Protein AF-A0A1V6GJF0-F1 (afdb_monomer_lite)

Sequence (564 aa):
MAACISNGIYVTTDLYVSRSVPWRSVGIARDGKIAMNAYKVLVPVHEGAFQNLTRFSRQLLAHVNPHTGRRYADEPALAWLALINEGNFGNYLGEMREIPEWQQAWAAWLAGRQAREPAAFKDLPATLPESIYAGNRHTAAFVLFLKETEDRLVTRLKAFLRDELGCRALVTDRSAWTNFAPDQVPRSELFDFVDDHFYVDHPHFIEQPWRLPSRCENANPLKNDALGAQRVVFTRLLDKPFTITEYNYSGPGRFRGVGGIVTGTMGALQDWGGIWRFAFGHNREALTRPEGSAMGYFDMVGDPLSLAAERASICLFLRGDLAPLARTYAMVLPKDEVLRMRDRIPQNYTAWPWLGWYARLGTLVAERAPDGATWSGRYPEVYDTGSAAIRALLAPEAGAPLPTAGDGAVAIDRATGQFVLKTPRTCGGFAERGIIDAGDLIADVGETAATVWVSALEGESVRASRRLLLTHLTDVQNSGIRYAQQSRKTLLAWGGLPHLARNGKAEIRLAVKPAEAFKVYALSTGGRRVAEVPARVVKGRLAFSAAVDARPESATLLYEIVRD

Foldseek 3Di:
DLVCVVVVAADEEELADFDWAACVQLVHPDGDTQGRLLLLVCCLQRVSSVVSSLVSSCVQQQDQRPNPRHGNLPDVSNAEYEHYALSQNLVVLVSLVVPVSSLVLQLVVLVVCCVVPVVLSPPADSGQDPHCPDLFLNNLSVVLSSLVSVLVSLVVVVCSSCVVVVGDHWYDYNAEDFAFLLNVVCCVVRGQAFHYEAEAFQWDADPDPPDPFIFGPLDLQLLDLDHDDLFCLLRDAPPHAYEYQEYAHWPPRFCRLQRQQVVLLLCQQQVHPYYHYQDCDDDPCCVVCVVFDDGHTGHCSVPLSNLLSNVNSCVCHVVPLAHYALAAEEEEEANVQLSRRDRGTDGSGAQCSVCSQHHNYYYHHDPDDDPSHLYYDYPPVVRVDHPVNVQCSQPVDVPDDGQDGSNVQWDGDNVQRWIWGEGQFKTWTWGCAAWHCRPQKIKGFHNFTWTWMKGAPDPGGQAEGQKIKIFIAGRKAAPPWDAPDPSRRTTRDRHGDDIDGDKTKIKMWGNYPQQVQKWKFFADSVGHGDGTFDWDADPRTIIGMDTLVPDVPGGTGMMMIGRD

pLDDT: mean 95.14, std 4.18, range [66.62, 98.88]

Radius of gyration: 25.48 Å; chains: 1; bounding box: 62×66×72 Å

Secondary structure (DSSP, 8-state):
-HHHHHTT--EEEEEESS--EEGGGGT---SSEE-HHHHHHHTTT-HHHHHHHHHHHHHHHTPBPTTTS-BGGG-TTEEEEEEETT--GGGGHHHHHT-HHHHHHHHHHHHHHHHHSTTTTTT--SSPPS-TT--SHHHHHHHHHHHHHHHHHHHHHHHIIIIIT---SEEE---SS--BGGGHHHHHHT-SSEEEEEEES--EESSSTT-SSEE-----GGGSSSSSTTTGGGT-BTTS-EEEEEEEE-TT-TTTTHHHHHHHHHHHHHT-SEEEES-S-SSHHHHH-GGG----SS-STT-HHHHHHHHHHIIIIIS-SSPPPS-EEEEE--HHHHTS--S-PPBS--S-GGGGGTSEEEEE-SSSPPTT-SEEEETTHHHH--HHHHHHHH--STTPPPPPGGGGTEEEETTTTEEEE--SSEEEEEESSSEEE-SSEEEE-TTS-EEEEEEESSSS-TTT-SEEEEEEE--EEEET-EESSTT--EEEE--EEEEEEPP-EEEEEE--SSGGGEEEEEE-TTS-EEEEE-EEEETTEEEEEEETTSBTTB---EEEEEE-

Structure (mmCIF, N/CA/C/O backbone):
data_AF-A0A1V6GJF0-F1
#
_entry.id   AF-A0A1V6GJF0-F1
#
loop_
_atom_site.group_PDB
_atom_site.id
_atom_site.type_symbol
_atom_site.label_atom_id
_atom_site.label_alt_id
_atom_site.label_comp_id
_atom_site.label_asym_id
_atom_site.label_entity_id
_atom_site.label_seq_id
_atom_site.pdbx_PDB_ins_code
_atom_site.Cartn_x
_atom_site.Cartn_y
_atom_site.Cartn_z
_atom_site.occupancy
_atom_site.B_iso_or_equiv
_atom_site.auth_seq_id
_atom_site.auth_comp_id
_atom_site.auth_asym_id
_atom_site.auth_atom_id
_atom_site.pdbx_PDB_model_num
ATOM 1 N N . MET A 1 1 ? -1.827 -23.548 -2.351 1.00 88.06 1 MET A N 1
ATOM 2 C CA . MET A 1 1 ? -2.864 -23.328 -3.379 1.00 88.06 1 MET A CA 1
ATOM 3 C C . MET A 1 1 ? -4.086 -24.218 -3.159 1.00 88.06 1 MET A C 1
ATOM 5 O O . MET A 1 1 ? -5.110 -23.659 -2.810 1.00 88.06 1 MET A O 1
ATOM 9 N N . ALA A 1 2 ? -3.993 -25.556 -3.238 1.00 92.62 2 ALA A N 1
ATOM 10 C CA . ALA A 1 2 ? -5.142 -26.465 -3.041 1.00 92.62 2 ALA A CA 1
ATOM 11 C C . ALA A 1 2 ? -6.016 -26.144 -1.806 1.00 92.62 2 ALA A C 1
ATOM 13 O O . ALA A 1 2 ? -7.225 -25.980 -1.936 1.00 92.62 2 ALA A O 1
ATOM 14 N N . ALA A 1 3 ? -5.393 -25.962 -0.633 1.00 93.94 3 ALA A N 1
ATOM 15 C CA . ALA A 1 3 ? -6.098 -25.595 0.598 1.00 93.94 3 ALA A CA 1
ATOM 16 C C . ALA A 1 3 ? -6.842 -24.249 0.489 1.00 93.94 3 ALA A C 1
ATOM 18 O O . ALA A 1 3 ? -8.004 -24.166 0.877 1.00 93.94 3 ALA A O 1
ATOM 19 N N . CYS A 1 4 ? -6.215 -23.216 -0.085 1.00 94.56 4 CYS A N 1
ATOM 20 C CA . CYS A 1 4 ? -6.856 -21.917 -0.320 1.00 94.56 4 CYS A CA 1
ATOM 21 C C . CYS A 1 4 ? -8.094 -22.076 -1.210 1.00 94.56 4 CYS A C 1
ATOM 23 O O . CYS A 1 4 ? -9.180 -21.644 -0.838 1.00 94.56 4 CYS A O 1
ATOM 25 N N . ILE A 1 5 ? -7.947 -22.791 -2.328 1.00 93.56 5 ILE A N 1
ATOM 26 C CA . ILE A 1 5 ? -9.018 -23.000 -3.308 1.00 93.56 5 ILE A CA 1
ATOM 27 C C . ILE A 1 5 ? -10.194 -23.761 -2.686 1.00 93.56 5 ILE A C 1
ATOM 29 O O . ILE A 1 5 ? -11.336 -23.342 -2.843 1.00 93.56 5 ILE A O 1
ATOM 33 N N . SER A 1 6 ? -9.928 -24.813 -1.905 1.00 94.75 6 SER A N 1
ATOM 34 C CA . SER A 1 6 ? -10.982 -25.562 -1.198 1.00 94.75 6 SER A CA 1
ATOM 35 C C . SER A 1 6 ? -11.749 -24.737 -0.156 1.00 94.75 6 SER A C 1
ATOM 37 O O . SER A 1 6 ? -12.855 -25.106 0.221 1.00 94.75 6 SER A O 1
ATOM 39 N N . ASN A 1 7 ? -11.177 -23.614 0.291 1.00 95.75 7 ASN A N 1
ATOM 40 C CA . ASN A 1 7 ? -11.800 -22.672 1.222 1.00 95.75 7 ASN A CA 1
ATOM 41 C C . ASN A 1 7 ? -12.353 -21.421 0.511 1.00 95.75 7 ASN A C 1
ATOM 43 O O . ASN A 1 7 ? -12.672 -20.436 1.171 1.00 95.75 7 ASN A O 1
ATOM 47 N N . GLY A 1 8 ? -12.446 -21.422 -0.826 1.00 94.38 8 GLY A N 1
ATOM 48 C CA . GLY A 1 8 ? -12.955 -20.282 -1.598 1.00 94.38 8 GLY A CA 1
ATOM 49 C C . GLY A 1 8 ? -12.031 -19.058 -1.609 1.00 94.38 8 GLY A C 1
ATOM 50 O O . GLY A 1 8 ? -12.491 -17.948 -1.867 1.00 94.38 8 GLY A O 1
ATOM 51 N N . ILE A 1 9 ? -10.738 -19.238 -1.321 1.00 94.25 9 ILE A N 1
ATOM 52 C CA . ILE A 1 9 ? -9.743 -18.161 -1.284 1.00 94.25 9 ILE A CA 1
ATOM 53 C C . ILE A 1 9 ? -9.011 -18.096 -2.628 1.00 94.25 9 ILE A C 1
ATOM 55 O O . ILE A 1 9 ? -8.326 -19.047 -3.020 1.00 94.25 9 ILE A O 1
ATOM 59 N N . TYR A 1 10 ? -9.121 -16.947 -3.296 1.00 94.81 10 TYR A N 1
ATOM 60 C CA . TYR A 1 10 ? -8.318 -16.607 -4.470 1.00 94.81 10 TYR A CA 1
ATOM 61 C C . TYR A 1 10 ? -6.855 -16.373 -4.076 1.00 94.81 10 TYR A C 1
ATOM 63 O O . TYR A 1 10 ? -6.551 -15.890 -2.985 1.00 94.81 10 TYR A O 1
ATOM 71 N N . VAL A 1 11 ? -5.940 -16.728 -4.970 1.00 94.38 11 VAL A N 1
ATOM 72 C CA . VAL A 1 11 ? -4.495 -16.709 -4.756 1.00 94.38 11 VAL A CA 1
ATOM 73 C C . VAL A 1 11 ? -3.841 -15.819 -5.807 1.00 94.38 11 VAL A C 1
ATOM 75 O O . VAL A 1 11 ? -4.228 -15.828 -6.974 1.00 94.38 11 VAL A O 1
ATOM 78 N N . THR A 1 12 ? -2.821 -15.087 -5.371 1.00 93.50 12 THR A N 1
ATOM 79 C CA . THR A 1 12 ? -1.841 -14.415 -6.226 1.00 93.50 12 THR A CA 1
ATOM 80 C C . THR A 1 12 ? -0.448 -14.966 -5.929 1.00 93.50 12 THR A C 1
ATOM 82 O O . THR A 1 12 ? -0.206 -15.503 -4.842 1.00 93.50 12 THR A O 1
ATOM 85 N N . THR A 1 13 ? 0.457 -14.892 -6.899 1.00 93.12 13 THR A N 1
ATOM 86 C CA . THR A 1 13 ? 1.878 -15.205 -6.716 1.00 93.12 13 THR A CA 1
ATOM 87 C C . THR A 1 13 ? 2.712 -14.533 -7.798 1.00 93.12 13 THR A C 1
ATOM 89 O O . THR A 1 13 ? 2.175 -14.118 -8.827 1.00 93.12 13 THR A O 1
ATOM 92 N N . ASP A 1 14 ? 4.026 -14.508 -7.600 1.00 96.00 14 ASP A N 1
ATOM 93 C CA . ASP A 1 14 ? 4.951 -13.927 -8.560 1.00 96.00 14 ASP A CA 1
ATOM 94 C C . ASP A 1 14 ? 5.742 -15.038 -9.239 1.00 96.00 14 ASP A C 1
ATOM 96 O O . ASP A 1 14 ? 6.136 -16.023 -8.601 1.00 96.00 14 ASP A O 1
ATOM 100 N N . LEU A 1 15 ? 6.045 -14.883 -10.529 1.00 97.12 15 LEU A N 1
ATOM 101 C CA . LEU A 1 15 ? 6.864 -15.880 -11.228 1.00 97.12 15 LEU A CA 1
ATOM 102 C C . LEU A 1 15 ? 8.315 -15.889 -10.720 1.00 97.12 15 LEU A C 1
ATOM 104 O O . LEU A 1 15 ? 9.011 -16.906 -10.828 1.00 97.12 15 LEU A O 1
ATOM 108 N N . TYR A 1 16 ? 8.770 -14.785 -10.122 1.00 97.50 16 TYR A N 1
ATOM 109 C CA . TYR A 1 16 ? 10.021 -14.728 -9.378 1.00 97.50 16 TYR A CA 1
ATOM 110 C C . TYR A 1 16 ? 9.947 -13.792 -8.166 1.00 97.50 16 TYR A C 1
ATOM 112 O O . TYR A 1 16 ? 9.671 -12.607 -8.313 1.00 97.50 16 TYR A O 1
ATOM 120 N N . VAL A 1 17 ? 10.314 -14.319 -6.992 1.00 94.00 17 VAL A N 1
ATOM 121 C CA . VAL A 1 17 ? 10.486 -13.550 -5.745 1.00 94.00 17 VAL A CA 1
ATOM 122 C C . VAL A 1 17 ? 11.942 -13.626 -5.276 1.00 94.00 17 VAL A C 1
ATOM 124 O O . VAL A 1 17 ? 12.709 -12.678 -5.423 1.00 94.00 17 VAL A O 1
ATOM 127 N N . SER A 1 18 ? 12.334 -14.783 -4.731 1.00 92.50 18 SER A N 1
ATOM 128 C CA . SER A 1 18 ? 13.615 -14.979 -4.034 1.00 92.50 18 SER A CA 1
ATOM 129 C C . SER A 1 18 ? 14.197 -16.389 -4.19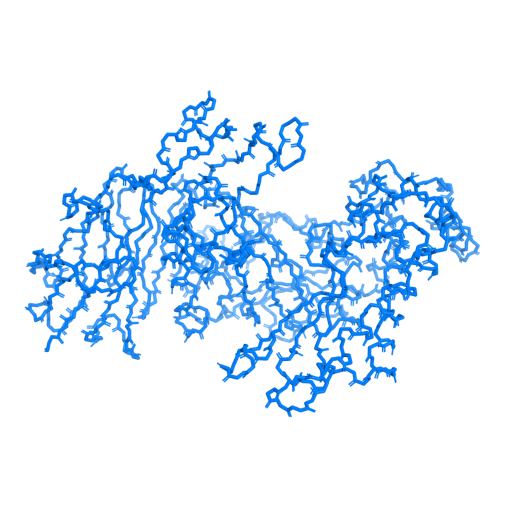8 1.00 92.50 18 SER A C 1
ATOM 131 O O . SER A 1 18 ? 15.091 -16.796 -3.449 1.00 92.50 18 SER A O 1
ATOM 133 N N . ARG A 1 19 ? 13.705 -17.170 -5.176 1.00 94.12 19 ARG A N 1
ATOM 134 C CA . ARG A 1 19 ? 14.205 -18.535 -5.407 1.00 94.12 19 ARG A CA 1
ATOM 135 C C . ARG A 1 19 ? 15.702 -18.510 -5.714 1.00 94.12 19 ARG A C 1
ATOM 137 O O . ARG A 1 19 ? 16.193 -17.663 -6.452 1.00 94.12 19 ARG A O 1
ATOM 144 N N . SER A 1 20 ? 16.432 -19.482 -5.179 1.00 94.75 20 SER A N 1
ATOM 145 C CA . SER A 1 20 ? 17.873 -19.578 -5.398 1.00 94.75 20 SER A CA 1
ATOM 146 C C . SER A 1 20 ? 18.185 -20.078 -6.812 1.00 94.75 20 SER A C 1
ATOM 148 O O . SER A 1 20 ? 17.717 -21.149 -7.198 1.00 94.75 20 SER A O 1
ATOM 150 N N . VAL A 1 21 ? 18.998 -19.333 -7.569 1.00 97.94 21 VAL A N 1
ATOM 151 C CA . VAL A 1 21 ? 19.356 -19.674 -8.957 1.00 97.94 21 VAL A CA 1
ATOM 152 C C . VAL A 1 21 ? 20.871 -19.845 -9.102 1.00 97.94 21 VAL A C 1
ATOM 154 O O . VAL A 1 21 ? 21.607 -18.884 -8.889 1.00 97.94 21 VAL A O 1
ATOM 157 N N . PRO A 1 22 ? 21.381 -21.038 -9.457 1.00 97.94 22 PRO A N 1
ATOM 158 C CA . PRO A 1 22 ? 22.800 -21.224 -9.768 1.00 97.94 22 PRO A CA 1
ATOM 159 C C . PRO A 1 22 ? 23.211 -20.523 -11.070 1.00 97.94 22 PRO A C 1
ATOM 161 O O . PRO A 1 22 ? 22.487 -20.618 -12.062 1.00 97.94 22 PRO A O 1
ATOM 164 N N . TRP A 1 23 ? 24.405 -19.927 -11.118 1.00 98.12 23 TRP A N 1
ATOM 165 C CA . TRP A 1 23 ? 24.946 -19.292 -12.336 1.00 98.12 23 TRP A CA 1
ATOM 166 C C . TRP A 1 23 ? 24.993 -20.252 -13.535 1.00 98.12 23 TRP A C 1
ATOM 168 O O . TRP A 1 23 ? 24.529 -19.932 -14.628 1.00 98.12 23 TRP A O 1
ATOM 178 N N . ARG A 1 24 ? 25.446 -21.490 -13.314 1.00 98.00 24 ARG A N 1
ATOM 179 C CA . ARG A 1 24 ? 25.509 -22.513 -14.373 1.00 98.00 24 ARG A CA 1
ATOM 180 C C . ARG A 1 24 ? 24.134 -22.872 -14.946 1.00 98.00 24 ARG A C 1
ATOM 182 O O . ARG A 1 24 ? 24.041 -23.249 -16.107 1.00 98.00 24 ARG A O 1
ATOM 189 N N . SER A 1 25 ? 23.059 -22.713 -14.167 1.00 97.75 25 SER A N 1
ATOM 190 C CA . SER A 1 25 ? 21.689 -23.016 -14.616 1.00 97.75 25 SER A CA 1
ATOM 191 C C . SER A 1 25 ? 21.112 -21.987 -15.591 1.00 97.75 25 SER A C 1
ATOM 193 O O . SER A 1 25 ? 20.065 -22.242 -16.187 1.00 97.75 25 SER A O 1
ATOM 195 N N . VAL A 1 26 ? 21.782 -20.841 -15.745 1.00 98.12 26 VAL A N 1
ATOM 196 C CA . VAL A 1 26 ? 21.465 -19.824 -16.753 1.00 98.12 26 VAL A CA 1
ATOM 197 C C . VAL A 1 26 ? 22.505 -19.790 -17.875 1.00 98.12 26 VAL A C 1
ATOM 199 O O . VAL A 1 26 ? 22.470 -18.881 -18.687 1.00 98.12 26 VAL A O 1
ATOM 202 N N . GLY A 1 27 ? 23.434 -20.752 -17.934 1.00 97.44 27 GLY A N 1
ATOM 203 C CA . GLY A 1 27 ? 24.468 -20.813 -18.974 1.00 97.44 27 GLY A CA 1
ATOM 204 C C . GLY A 1 27 ? 25.729 -19.987 -18.695 1.00 97.44 27 GLY A C 1
ATOM 205 O O . GLY A 1 27 ? 26.600 -19.922 -19.554 1.00 97.44 27 GLY A O 1
ATOM 206 N N . ILE A 1 28 ? 25.874 -19.402 -17.501 1.00 96.94 28 ILE A N 1
ATOM 207 C CA . ILE A 1 28 ? 27.079 -18.654 -17.112 1.00 96.94 28 ILE A CA 1
ATOM 208 C C . ILE A 1 28 ? 28.025 -19.597 -16.361 1.00 96.94 28 ILE A C 1
ATOM 210 O O . ILE A 1 28 ? 27.676 -20.139 -15.309 1.00 96.94 28 ILE A O 1
ATOM 214 N N . ALA A 1 29 ? 29.234 -19.802 -16.892 1.00 96.75 29 ALA A N 1
ATOM 215 C CA . ALA A 1 29 ? 30.251 -20.701 -16.338 1.00 96.75 29 ALA A CA 1
ATOM 216 C C . ALA A 1 29 ? 30.929 -20.122 -15.078 1.00 96.75 29 ALA A C 1
ATOM 218 O O . ALA A 1 29 ? 32.125 -19.846 -15.056 1.00 96.75 29 ALA A O 1
ATOM 219 N N . ARG A 1 30 ? 30.145 -19.945 -14.014 1.00 95.44 30 ARG A N 1
ATOM 220 C CA . ARG A 1 30 ? 30.553 -19.416 -12.708 1.00 95.44 30 ARG A CA 1
ATOM 221 C C . ARG A 1 30 ? 29.987 -20.304 -11.604 1.00 95.44 30 ARG A C 1
ATOM 223 O O . ARG A 1 30 ? 28.877 -20.814 -11.727 1.00 95.44 30 ARG A O 1
ATOM 230 N N . ASP A 1 31 ? 30.735 -20.493 -10.524 1.00 96.75 31 ASP A N 1
ATOM 231 C CA . ASP A 1 31 ? 30.246 -21.247 -9.368 1.00 96.75 31 ASP A CA 1
ATOM 232 C C . ASP A 1 31 ? 29.363 -20.396 -8.448 1.00 96.75 31 ASP A C 1
ATOM 234 O O . ASP A 1 31 ? 29.407 -19.164 -8.443 1.00 96.75 31 ASP A O 1
ATOM 238 N N . GLY A 1 32 ? 28.534 -21.069 -7.652 1.00 97.12 32 GLY A N 1
ATOM 239 C CA . GLY A 1 32 ? 27.640 -20.426 -6.693 1.00 97.12 32 GLY A CA 1
ATOM 240 C C . GLY A 1 32 ? 26.298 -19.980 -7.279 1.00 97.12 32 GLY A C 1
ATOM 241 O O . GLY A 1 32 ? 25.811 -20.500 -8.287 1.00 97.12 32 GLY A O 1
ATOM 242 N N . LYS A 1 33 ? 25.663 -19.036 -6.582 1.00 97.50 33 LYS A N 1
ATOM 243 C CA . LYS A 1 33 ? 24.277 -18.604 -6.800 1.00 97.50 33 LYS A CA 1
ATOM 244 C C . LYS A 1 33 ? 24.225 -17.132 -7.200 1.00 97.50 33 LYS A C 1
ATOM 246 O O . LYS A 1 33 ? 25.041 -16.334 -6.741 1.00 97.50 33 LYS A O 1
ATOM 251 N N . ILE A 1 34 ? 23.252 -16.788 -8.031 1.00 97.62 34 ILE A N 1
ATOM 252 C CA . ILE A 1 34 ? 22.920 -15.413 -8.397 1.00 97.62 34 ILE A CA 1
ATOM 253 C C . ILE A 1 34 ? 22.169 -14.790 -7.214 1.00 97.62 34 ILE A C 1
ATOM 255 O O . ILE A 1 34 ? 21.268 -15.415 -6.650 1.00 97.62 34 ILE A O 1
ATOM 259 N N . ALA A 1 35 ? 22.561 -13.580 -6.814 1.00 95.62 35 ALA A N 1
ATOM 260 C CA . ALA A 1 35 ? 21.857 -12.831 -5.776 1.00 95.62 35 ALA A CA 1
ATOM 261 C C . ALA A 1 35 ? 20.437 -12.456 -6.237 1.00 95.62 35 ALA A C 1
ATOM 263 O O . ALA A 1 35 ? 20.200 -12.277 -7.431 1.00 95.62 35 ALA A O 1
ATOM 264 N N . MET A 1 36 ? 19.504 -12.308 -5.290 1.00 95.12 36 MET A N 1
ATOM 265 C CA . MET A 1 36 ? 18.078 -12.115 -5.585 1.00 95.12 36 MET A CA 1
ATOM 266 C C . MET A 1 36 ? 17.822 -10.970 -6.574 1.00 95.12 36 MET A C 1
ATOM 268 O O . MET A 1 36 ? 17.221 -11.213 -7.619 1.00 95.12 36 MET A O 1
ATOM 272 N N . ASN A 1 37 ? 18.311 -9.764 -6.264 1.00 94.81 37 ASN A N 1
ATOM 273 C CA . ASN A 1 37 ? 18.139 -8.570 -7.099 1.00 94.81 37 ASN A CA 1
ATOM 274 C C . ASN A 1 37 ? 18.876 -8.692 -8.434 1.00 94.81 37 ASN A C 1
ATOM 276 O O . ASN A 1 37 ? 18.313 -8.370 -9.475 1.00 94.81 37 ASN A O 1
ATOM 280 N N . ALA A 1 38 ? 20.100 -9.231 -8.419 1.00 96.38 38 ALA A N 1
ATOM 281 C CA . ALA A 1 38 ? 20.882 -9.440 -9.634 1.00 96.38 38 ALA A CA 1
ATOM 282 C C . ALA A 1 38 ? 20.149 -10.354 -10.626 1.00 96.38 38 ALA A C 1
ATOM 284 O O . ALA A 1 38 ? 20.163 -10.090 -11.821 1.00 96.38 38 ALA A O 1
ATOM 285 N N . TYR A 1 39 ? 19.452 -11.393 -10.150 1.00 97.81 39 TYR A N 1
ATOM 286 C CA . TYR A 1 39 ? 18.649 -12.237 -11.035 1.00 97.81 39 TYR A CA 1
ATOM 287 C C . TYR A 1 39 ? 17.455 -11.481 -11.634 1.00 97.81 39 TYR A C 1
ATOM 289 O O . TYR A 1 39 ? 17.217 -11.631 -12.831 1.00 97.81 39 TYR A O 1
ATOM 297 N N . LYS A 1 40 ? 16.750 -10.641 -10.849 1.00 96.75 40 LYS A N 1
ATOM 298 C CA . LYS A 1 40 ? 15.619 -9.829 -11.350 1.00 96.75 40 LYS A CA 1
ATOM 299 C C . LYS A 1 40 ? 16.023 -9.031 -12.592 1.00 96.75 40 LYS A C 1
ATOM 301 O O . LYS A 1 40 ? 15.327 -9.084 -13.601 1.00 96.75 40 LYS A O 1
ATOM 306 N N . VAL A 1 41 ? 17.180 -8.364 -12.541 1.00 96.94 41 VAL A N 1
ATOM 307 C CA . VAL A 1 41 ? 17.684 -7.548 -13.658 1.00 96.94 41 VAL A CA 1
ATOM 308 C C . VAL A 1 41 ? 18.540 -8.304 -14.670 1.00 96.94 41 VAL A C 1
ATOM 310 O O . VAL A 1 41 ? 18.825 -7.763 -15.730 1.00 96.94 41 VAL A O 1
ATOM 313 N N . LEU A 1 42 ? 18.916 -9.559 -14.421 1.00 98.12 42 LEU A N 1
ATOM 314 C CA . LEU A 1 42 ? 19.582 -10.393 -15.426 1.00 98.12 42 LEU A CA 1
ATOM 315 C C . LEU A 1 42 ? 18.584 -10.948 -16.457 1.00 98.12 42 LEU A C 1
ATOM 317 O O . LEU A 1 42 ? 18.891 -11.017 -17.646 1.00 98.12 42 LEU A O 1
ATOM 321 N N . VAL A 1 43 ? 17.379 -11.320 -16.011 1.00 98.25 43 VAL A N 1
ATOM 322 C CA . VAL A 1 43 ? 16.294 -11.865 -16.849 1.00 98.25 43 VAL A CA 1
ATOM 323 C C . VAL A 1 43 ? 16.012 -11.058 -18.133 1.00 98.25 43 VAL A C 1
ATOM 325 O O . VAL A 1 43 ? 15.929 -11.686 -19.189 1.00 98.25 43 VAL A O 1
ATOM 328 N N . PRO A 1 44 ? 15.869 -9.716 -18.114 1.00 97.56 44 PRO A N 1
ATOM 329 C CA . PRO A 1 44 ? 15.569 -8.946 -19.327 1.00 97.56 44 PRO A CA 1
ATOM 330 C C . PRO A 1 44 ? 16.696 -8.903 -20.371 1.00 97.56 44 PRO A C 1
ATOM 332 O O . PRO A 1 44 ? 16.411 -8.621 -21.536 1.00 97.56 44 PRO A O 1
ATOM 335 N N . VAL A 1 45 ? 17.953 -9.146 -19.982 1.00 98.00 45 VAL A N 1
ATOM 336 C CA . VAL A 1 45 ? 19.132 -8.925 -20.847 1.00 98.00 45 VAL A CA 1
ATOM 337 C C . VAL A 1 45 ? 19.934 -10.190 -21.155 1.00 98.00 45 VAL A C 1
ATOM 339 O O . VAL A 1 45 ? 20.795 -10.158 -22.028 1.00 98.00 45 VAL A O 1
ATOM 342 N N . HIS A 1 46 ? 19.644 -11.315 -20.494 1.00 98.31 46 HIS A N 1
ATOM 343 C CA . HIS A 1 46 ? 20.368 -12.572 -20.686 1.00 98.31 46 HIS A CA 1
ATOM 344 C C . HIS A 1 46 ? 19.420 -13.737 -21.001 1.00 98.31 46 HIS A C 1
ATOM 346 O O . HIS A 1 46 ? 18.636 -14.179 -20.156 1.00 98.31 46 HIS A O 1
ATOM 352 N N . GLU A 1 47 ? 19.542 -14.314 -22.200 1.00 98.25 47 GLU A N 1
ATOM 353 C CA . GLU A 1 47 ? 18.606 -15.333 -22.697 1.00 98.25 47 GLU A CA 1
ATOM 354 C C . GLU A 1 47 ? 18.545 -16.577 -21.803 1.00 98.25 47 GLU A C 1
ATOM 356 O O . GLU A 1 47 ? 17.466 -17.074 -21.488 1.00 98.25 47 GLU A O 1
ATOM 361 N N . GLY A 1 48 ? 19.685 -17.049 -21.295 1.00 98.50 48 GLY A N 1
ATOM 362 C CA . GLY A 1 48 ? 19.693 -18.188 -20.377 1.00 98.50 48 GLY A CA 1
ATOM 363 C C . GLY A 1 48 ? 18.987 -17.911 -19.041 1.00 98.50 48 GLY A C 1
ATOM 364 O O . GLY A 1 48 ? 18.462 -18.838 -18.425 1.00 98.50 48 GLY A O 1
ATOM 365 N N . ALA A 1 49 ? 18.904 -16.648 -18.602 1.00 98.50 49 ALA A N 1
ATOM 366 C CA . ALA A 1 49 ? 18.174 -16.277 -17.391 1.00 98.50 49 ALA A CA 1
ATOM 367 C C . ALA A 1 49 ? 16.667 -16.203 -17.662 1.00 98.50 49 ALA A C 1
ATOM 369 O O . ALA A 1 49 ? 15.890 -16.717 -16.853 1.00 98.50 49 ALA A O 1
ATOM 370 N N . PHE A 1 50 ? 16.271 -15.666 -18.823 1.00 98.75 50 PHE A N 1
ATOM 371 C CA . PHE A 1 50 ? 14.895 -15.715 -19.320 1.00 98.75 50 PHE A CA 1
ATOM 372 C C . PHE A 1 50 ? 14.387 -17.160 -19.437 1.00 98.75 50 PHE A C 1
ATOM 374 O O . PHE A 1 50 ? 13.361 -17.500 -18.848 1.00 98.75 50 PHE A O 1
ATOM 381 N N . GLN A 1 51 ? 15.141 -18.046 -20.098 1.00 98.62 51 GLN A N 1
ATOM 382 C CA . GLN A 1 51 ? 14.777 -19.462 -20.245 1.00 98.62 51 GLN A CA 1
ATOM 383 C C . GLN A 1 51 ? 14.717 -20.202 -18.903 1.00 98.62 51 GLN A C 1
ATOM 385 O O . GLN A 1 51 ? 13.888 -21.090 -18.695 1.00 98.62 51 GLN A O 1
ATOM 390 N N . ASN A 1 52 ? 15.580 -19.832 -17.954 1.00 98.62 52 ASN A N 1
ATOM 391 C CA . ASN A 1 52 ? 15.521 -20.372 -16.600 1.00 98.62 52 ASN A CA 1
ATOM 392 C C . ASN A 1 52 ? 14.219 -19.980 -15.884 1.00 98.62 52 ASN A C 1
ATOM 394 O O . ASN A 1 52 ? 13.609 -20.830 -15.231 1.00 98.62 52 ASN A O 1
ATOM 398 N N . LEU A 1 53 ? 13.780 -18.724 -16.027 1.00 98.56 53 LEU A N 1
ATOM 399 C CA . LEU A 1 53 ? 12.519 -18.249 -15.463 1.00 98.56 53 LEU A CA 1
ATOM 400 C C . LEU A 1 53 ? 11.328 -18.968 -16.097 1.00 98.56 53 LEU A C 1
ATOM 402 O O . LEU A 1 53 ? 10.536 -19.562 -15.372 1.00 98.56 53 LEU A O 1
ATOM 406 N N . THR A 1 54 ? 11.228 -18.993 -17.427 1.00 98.62 54 THR A N 1
ATOM 407 C CA . THR A 1 54 ? 10.099 -19.633 -18.123 1.00 98.62 54 THR A CA 1
ATOM 408 C C . THR A 1 54 ? 10.030 -21.135 -17.849 1.00 98.62 54 THR A C 1
ATOM 410 O O . THR A 1 54 ? 8.941 -21.670 -17.637 1.00 98.62 54 THR A O 1
ATOM 413 N N . ARG A 1 55 ? 11.170 -21.834 -17.746 1.00 98.44 55 ARG A N 1
ATOM 414 C CA . ARG A 1 55 ? 11.201 -23.250 -17.343 1.00 98.44 55 ARG A CA 1
ATOM 415 C C . ARG A 1 55 ? 10.632 -23.461 -15.941 1.00 98.44 55 ARG A C 1
ATOM 417 O O . ARG A 1 55 ? 9.831 -24.377 -15.757 1.00 98.44 55 ARG A O 1
ATOM 424 N N . PHE A 1 56 ? 11.037 -22.643 -14.968 1.00 97.94 56 PHE A N 1
ATOM 425 C CA . PHE A 1 56 ? 10.495 -22.704 -13.609 1.00 97.94 56 PHE A CA 1
ATOM 426 C C . PHE A 1 56 ? 8.988 -22.413 -13.602 1.00 97.94 56 PHE A C 1
ATOM 428 O O . PHE A 1 56 ? 8.209 -23.204 -13.071 1.00 97.94 56 PHE A O 1
ATOM 435 N N . SER A 1 57 ? 8.567 -21.334 -14.262 1.00 98.31 57 SER A N 1
ATOM 436 C CA . SER A 1 57 ? 7.163 -20.926 -14.339 1.00 98.31 57 SER A CA 1
ATOM 437 C C . SER A 1 57 ? 6.288 -21.988 -15.001 1.00 98.31 57 SER A C 1
ATOM 439 O O . SER A 1 57 ? 5.198 -22.269 -14.513 1.00 98.31 57 SER A O 1
ATOM 441 N N . ARG A 1 58 ? 6.778 -22.652 -16.059 1.00 98.56 58 ARG A N 1
ATOM 442 C CA . ARG A 1 58 ? 6.079 -23.775 -16.704 1.00 98.56 58 ARG A CA 1
ATOM 443 C C . ARG A 1 58 ? 5.858 -24.923 -15.725 1.00 98.56 58 ARG A C 1
ATOM 445 O O . ARG A 1 58 ? 4.764 -25.468 -15.678 1.00 98.56 58 ARG A O 1
ATOM 452 N N . GLN A 1 59 ? 6.870 -25.284 -14.936 1.00 97.62 59 GLN A N 1
ATOM 453 C CA . GLN A 1 59 ? 6.747 -26.357 -13.943 1.00 97.62 59 GLN A CA 1
ATOM 454 C C . GLN A 1 59 ? 5.750 -26.005 -12.836 1.00 97.62 59 GLN A C 1
ATOM 456 O O . GLN A 1 59 ? 4.928 -26.844 -12.473 1.00 97.62 59 GLN A O 1
ATOM 461 N N . LEU A 1 60 ? 5.797 -24.770 -12.329 1.00 96.44 60 LEU A N 1
ATOM 462 C CA . LEU A 1 60 ? 4.862 -24.291 -11.314 1.00 96.44 60 LEU A CA 1
ATOM 463 C C . LEU A 1 60 ? 3.420 -24.303 -11.836 1.00 96.44 60 LEU A C 1
ATOM 465 O O . LEU A 1 60 ? 2.537 -24.870 -11.200 1.00 96.44 60 LEU A O 1
ATOM 469 N N . LEU A 1 61 ? 3.184 -23.699 -13.001 1.00 97.75 61 LEU A N 1
ATOM 470 C CA . LEU A 1 61 ? 1.839 -23.491 -13.538 1.00 97.75 61 LEU A CA 1
ATOM 471 C C . LEU A 1 61 ? 1.232 -24.753 -14.172 1.00 97.75 61 LEU A C 1
ATOM 473 O O . LEU A 1 61 ? 0.011 -24.870 -14.241 1.00 97.75 61 LEU A O 1
ATOM 477 N N . ALA A 1 62 ? 2.052 -25.720 -14.595 1.00 97.69 62 ALA A N 1
ATOM 478 C CA . ALA A 1 62 ? 1.575 -27.023 -15.063 1.00 97.69 62 ALA A CA 1
ATOM 479 C C . ALA A 1 62 ? 1.187 -27.976 -13.920 1.00 97.69 62 ALA A C 1
ATOM 481 O O . ALA A 1 62 ? 0.602 -29.027 -14.186 1.00 97.69 62 ALA A O 1
ATOM 482 N N . HIS A 1 63 ? 1.503 -27.642 -12.663 1.00 96.81 63 HIS A N 1
ATOM 483 C CA . HIS A 1 63 ? 1.126 -28.466 -11.519 1.00 96.81 63 HIS A CA 1
ATOM 484 C C . HIS A 1 63 ? -0.397 -28.606 -11.432 1.00 96.81 63 HIS A C 1
ATOM 486 O O . HIS A 1 63 ? -1.117 -27.612 -11.487 1.00 96.81 63 HIS A O 1
ATOM 492 N N . VAL A 1 64 ? -0.884 -29.838 -11.281 1.00 97.31 64 VAL A N 1
ATOM 493 C CA . VAL A 1 64 ? -2.316 -30.131 -11.164 1.00 97.31 64 VAL A CA 1
ATOM 494 C C . VAL A 1 64 ? -2.736 -30.019 -9.707 1.00 97.31 64 VAL A C 1
ATOM 496 O O . VAL A 1 64 ? -2.208 -30.717 -8.844 1.00 97.31 64 VAL A O 1
ATOM 499 N N . ASN A 1 65 ? -3.701 -29.149 -9.430 1.00 95.69 65 ASN A N 1
ATOM 500 C CA . ASN A 1 65 ? -4.310 -29.051 -8.120 1.00 95.69 65 ASN A CA 1
ATOM 501 C C . ASN A 1 65 ? -5.072 -30.353 -7.804 1.00 95.69 65 ASN A C 1
ATOM 503 O O . ASN A 1 65 ? -6.048 -30.663 -8.493 1.00 95.69 65 ASN A O 1
ATOM 507 N N . PRO A 1 66 ? -4.708 -31.091 -6.739 1.00 95.81 66 PRO A N 1
ATOM 508 C CA . PRO A 1 66 ? -5.382 -32.341 -6.390 1.00 95.81 66 PRO A CA 1
ATOM 509 C C . PRO A 1 66 ? -6.851 -32.156 -5.977 1.00 95.81 66 PRO A C 1
ATOM 511 O O . PRO A 1 66 ? -7.607 -33.119 -5.998 1.00 95.81 66 PRO A O 1
ATOM 514 N N . HIS A 1 67 ? -7.268 -30.943 -5.596 1.00 95.19 67 HIS A N 1
ATOM 515 C CA . HIS A 1 67 ? -8.647 -30.662 -5.196 1.00 95.19 67 HIS A CA 1
ATOM 516 C C . HIS A 1 67 ? -9.599 -30.473 -6.389 1.00 95.19 67 HIS A C 1
ATOM 518 O O . HIS A 1 67 ? -10.755 -30.877 -6.318 1.00 95.19 67 HIS A O 1
ATOM 524 N N . THR A 1 68 ? -9.135 -29.861 -7.481 1.00 96.06 68 THR A N 1
ATOM 525 C CA . THR A 1 68 ? -9.981 -29.496 -8.637 1.00 96.06 68 THR A CA 1
ATOM 526 C C . THR A 1 68 ? -9.683 -30.325 -9.887 1.00 96.06 68 THR A C 1
ATOM 528 O O . THR A 1 68 ? -10.471 -30.302 -10.830 1.00 96.06 68 THR A O 1
ATOM 531 N N . GLY A 1 69 ? -8.532 -31.007 -9.933 1.00 96.94 69 GLY A N 1
ATOM 532 C CA . GLY A 1 69 ? -8.037 -31.713 -11.114 1.00 96.94 69 GLY A CA 1
ATOM 533 C C . GLY A 1 69 ? -7.527 -30.802 -12.239 1.00 96.94 69 GLY A C 1
ATOM 534 O O . GLY A 1 69 ? -7.183 -31.303 -13.307 1.00 96.94 69 GLY A O 1
ATOM 535 N N . ARG A 1 70 ? -7.459 -29.479 -12.034 1.00 96.94 70 ARG A N 1
ATOM 536 C CA . ARG A 1 70 ? -6.971 -28.511 -13.034 1.00 96.94 70 ARG A CA 1
ATOM 537 C C . ARG A 1 70 ? -5.494 -28.199 -12.834 1.00 96.94 70 ARG A C 1
ATOM 539 O O . ARG A 1 70 ? -5.011 -28.202 -11.703 1.00 96.94 70 ARG A O 1
ATOM 546 N N . ARG A 1 71 ? -4.774 -27.870 -13.912 1.00 97.25 71 ARG A N 1
ATOM 547 C CA . ARG A 1 71 ? -3.444 -27.246 -13.789 1.00 97.25 71 ARG A CA 1
ATOM 548 C C . ARG A 1 71 ? -3.601 -25.872 -13.147 1.00 97.25 71 ARG A C 1
ATOM 550 O O . ARG A 1 71 ? -4.593 -25.204 -13.417 1.00 97.25 71 ARG A O 1
ATOM 557 N N . TYR A 1 72 ? -2.617 -25.402 -12.388 1.00 96.75 72 TYR A N 1
ATOM 558 C CA . TYR A 1 72 ? -2.637 -24.048 -11.821 1.00 96.75 72 TYR A CA 1
ATOM 559 C C . TYR A 1 72 ? -2.830 -22.958 -12.885 1.00 96.75 72 TYR A C 1
ATOM 561 O O . TYR A 1 72 ? -3.525 -21.983 -12.625 1.00 96.75 72 TYR A O 1
ATOM 569 N N . ALA A 1 73 ? -2.302 -23.143 -14.100 1.00 97.06 73 ALA A N 1
ATOM 570 C CA . ALA A 1 73 ? -2.547 -22.247 -15.234 1.00 97.06 73 ALA A CA 1
ATOM 571 C C . ALA A 1 73 ? -4.041 -22.088 -15.591 1.00 97.06 73 ALA A C 1
ATOM 573 O O . ALA A 1 73 ? -4.444 -21.022 -16.058 1.00 97.06 73 ALA A O 1
ATOM 574 N N . ASP A 1 74 ? -4.839 -23.135 -15.364 1.00 96.94 74 ASP A N 1
ATOM 575 C CA . ASP A 1 74 ? -6.263 -23.214 -15.702 1.00 96.94 74 ASP A CA 1
ATOM 576 C C . ASP A 1 74 ? -7.167 -22.923 -14.488 1.00 96.94 74 ASP A C 1
ATOM 578 O O . ASP A 1 74 ? -8.394 -23.011 -14.589 1.00 96.94 74 ASP A O 1
ATOM 582 N N . GLU A 1 75 ? -6.586 -22.623 -13.321 1.00 95.81 75 GLU A N 1
ATOM 583 C CA . GLU A 1 75 ? -7.347 -22.392 -12.098 1.00 95.81 75 GLU A CA 1
ATOM 584 C C . GLU A 1 75 ? -7.914 -20.973 -12.057 1.00 95.81 75 GLU A C 1
ATOM 586 O O . GLU A 1 75 ? -7.142 -20.020 -11.960 1.00 95.81 75 GLU A O 1
ATOM 591 N N . PRO A 1 76 ? -9.247 -20.792 -12.007 1.00 95.06 76 PRO A N 1
ATOM 592 C CA . PRO A 1 76 ? -9.835 -19.459 -11.868 1.00 95.06 76 PRO A CA 1
ATOM 593 C C . PRO A 1 76 ? -9.485 -18.805 -10.524 1.00 95.06 76 PRO A C 1
ATOM 595 O O . PRO A 1 76 ? -9.537 -17.588 -10.388 1.00 95.06 76 PRO A O 1
ATOM 598 N N . ALA A 1 77 ? -9.125 -19.615 -9.524 1.00 95.38 77 ALA A N 1
ATOM 599 C CA . ALA A 1 77 ? -8.713 -19.128 -8.220 1.00 95.38 77 ALA A CA 1
ATOM 600 C C . ALA A 1 77 ? -7.283 -18.562 -8.207 1.00 95.38 77 ALA A C 1
ATOM 602 O O . ALA A 1 77 ? -6.967 -17.799 -7.300 1.00 95.38 77 ALA A O 1
ATOM 603 N N . LEU A 1 78 ? -6.427 -18.887 -9.186 1.00 96.62 78 LEU A N 1
ATOM 604 C CA . LEU A 1 78 ? -5.198 -18.129 -9.431 1.00 96.62 78 LEU A CA 1
ATOM 605 C C . LEU A 1 78 ? -5.584 -16.883 -10.235 1.00 96.62 78 LEU A C 1
ATOM 607 O O . LEU A 1 78 ? -5.528 -16.875 -11.462 1.00 96.62 78 LEU A O 1
ATOM 611 N N . ALA A 1 79 ? -6.074 -15.860 -9.538 1.00 94.50 79 ALA A N 1
ATOM 612 C CA . ALA A 1 79 ? -6.718 -14.728 -10.199 1.00 94.50 79 ALA A CA 1
ATOM 613 C C . ALA A 1 79 ? -5.707 -13.686 -10.696 1.00 94.50 79 ALA A C 1
ATOM 615 O O . ALA A 1 79 ? -5.949 -13.053 -11.722 1.00 94.50 79 ALA A O 1
ATOM 616 N N . TRP A 1 80 ? -4.569 -13.548 -10.009 1.00 96.06 80 TRP A N 1
ATOM 617 C CA . TRP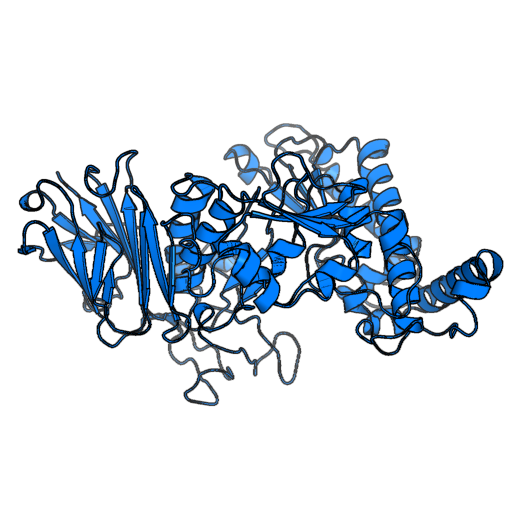 A 1 80 ? -3.529 -12.566 -10.319 1.00 96.06 80 TRP A CA 1
ATOM 618 C C . TRP A 1 80 ? -2.137 -13.203 -10.337 1.00 96.06 80 TRP A C 1
ATOM 620 O O . TRP A 1 80 ? -1.865 -14.162 -9.611 1.00 96.06 80 TRP A O 1
ATOM 630 N N . LEU A 1 81 ? -1.261 -12.655 -11.174 1.00 96.75 81 LEU A N 1
ATOM 631 C CA . LEU A 1 81 ? 0.150 -12.998 -11.275 1.00 96.75 81 LEU A CA 1
ATOM 632 C C . LEU A 1 81 ? 0.976 -11.725 -11.446 1.00 96.75 81 LEU A C 1
ATOM 634 O O . LEU A 1 81 ? 0.780 -10.995 -12.421 1.00 96.75 81 LEU A O 1
ATOM 638 N N . ALA A 1 82 ? 1.940 -11.498 -10.556 1.00 96.62 82 ALA A N 1
ATOM 639 C CA . ALA A 1 82 ? 3.029 -10.579 -10.860 1.00 96.62 82 ALA A CA 1
ATOM 640 C C . ALA A 1 82 ? 4.130 -11.330 -11.621 1.00 96.62 82 ALA A C 1
ATOM 642 O O . ALA A 1 82 ? 4.408 -12.508 -11.372 1.00 96.62 82 ALA A O 1
ATOM 643 N N . LEU A 1 83 ? 4.765 -10.685 -12.593 1.00 97.44 83 LEU A N 1
ATOM 644 C CA . LEU A 1 83 ? 5.840 -11.337 -13.342 1.00 97.44 83 LEU A CA 1
ATOM 645 C C . LEU A 1 83 ? 7.100 -11.466 -12.479 1.00 97.44 83 LEU A C 1
ATOM 647 O O . LEU A 1 83 ? 7.580 -12.573 -12.231 1.00 97.44 83 LEU A O 1
ATOM 651 N N . ILE A 1 84 ? 7.624 -10.349 -11.986 1.00 96.88 84 ILE A N 1
ATOM 652 C CA . ILE A 1 84 ? 8.773 -10.310 -11.087 1.00 96.88 84 ILE A CA 1
ATOM 653 C C . ILE A 1 84 ? 8.373 -9.464 -9.881 1.00 96.88 84 ILE A C 1
ATOM 655 O O . ILE A 1 84 ? 7.903 -8.345 -10.052 1.00 96.88 84 ILE A O 1
ATOM 659 N N . ASN A 1 85 ? 8.579 -9.978 -8.666 1.00 96.00 85 ASN A N 1
ATOM 660 C CA . ASN A 1 85 ? 8.316 -9.211 -7.451 1.00 96.00 85 ASN A CA 1
ATOM 661 C C . ASN A 1 85 ? 9.046 -7.865 -7.519 1.00 96.00 85 ASN A C 1
ATOM 663 O O . ASN A 1 85 ? 10.268 -7.868 -7.711 1.00 96.00 85 ASN A O 1
ATOM 667 N N . GLU A 1 86 ? 8.347 -6.746 -7.329 1.00 93.44 86 GLU A N 1
ATOM 668 C CA . GLU A 1 86 ? 8.924 -5.397 -7.400 1.00 93.44 86 GLU A CA 1
ATOM 669 C C . GLU A 1 86 ? 9.807 -5.194 -8.651 1.00 93.44 86 GLU A C 1
ATOM 671 O O . GLU A 1 86 ? 10.942 -4.715 -8.565 1.00 93.44 86 GLU A O 1
ATOM 676 N N . GLY A 1 87 ? 9.327 -5.624 -9.824 1.00 91.75 87 GLY A N 1
ATOM 677 C CA . GLY A 1 87 ? 10.061 -5.623 -11.097 1.00 91.75 87 GLY A CA 1
ATOM 678 C C . GLY A 1 87 ? 10.359 -4.246 -11.708 1.00 91.75 87 GLY A C 1
ATOM 679 O O . GLY A 1 87 ? 10.493 -4.129 -12.920 1.00 91.75 87 GLY A O 1
ATOM 680 N N . ASN A 1 88 ? 10.474 -3.192 -10.900 1.00 91.44 88 ASN A N 1
ATOM 681 C CA . ASN A 1 88 ? 10.902 -1.863 -11.331 1.00 91.44 88 ASN A CA 1
ATOM 682 C C . ASN A 1 88 ? 12.437 -1.841 -11.398 1.00 91.44 88 ASN A C 1
ATOM 684 O O . ASN A 1 88 ? 13.115 -1.714 -10.372 1.00 91.44 88 ASN A O 1
ATOM 688 N N . PHE A 1 89 ? 13.023 -1.988 -12.588 1.00 91.31 89 PHE A N 1
ATOM 689 C CA . PHE A 1 89 ? 14.460 -2.256 -12.678 1.00 91.31 89 PHE A CA 1
ATOM 690 C C . PHE A 1 89 ? 15.337 -1.052 -12.335 1.00 91.31 89 PHE A C 1
ATOM 692 O O . PHE A 1 89 ? 16.475 -1.237 -11.904 1.00 91.31 89 PHE A O 1
ATOM 699 N N . GLY A 1 90 ? 14.805 0.170 -12.428 1.00 91.31 90 GLY A N 1
ATOM 700 C CA . GLY A 1 90 ? 15.522 1.399 -12.069 1.00 91.31 90 GLY A CA 1
ATOM 701 C C . GLY A 1 90 ? 16.127 1.398 -10.657 1.00 91.31 90 GLY A C 1
ATOM 702 O O . GLY A 1 90 ? 17.129 2.074 -10.425 1.00 91.31 90 GLY A O 1
ATOM 703 N N . ASN A 1 91 ? 15.585 0.601 -9.730 1.00 90.94 91 ASN A N 1
ATOM 704 C CA . ASN A 1 91 ? 16.106 0.460 -8.363 1.00 90.94 91 ASN A CA 1
ATOM 705 C C . ASN A 1 91 ? 17.435 -0.285 -8.266 1.00 90.94 91 ASN A C 1
ATOM 707 O O . ASN A 1 91 ? 18.143 -0.147 -7.272 1.00 90.94 91 ASN A O 1
ATOM 711 N N . TYR A 1 92 ? 17.768 -1.079 -9.278 1.00 94.81 92 TYR A N 1
ATOM 712 C CA . TYR A 1 92 ? 18.874 -2.030 -9.242 1.00 94.81 92 TYR A CA 1
ATOM 713 C C . TYR A 1 92 ? 20.028 -1.588 -10.150 1.00 94.81 92 TYR A C 1
ATOM 715 O O . TYR A 1 92 ? 20.756 -2.409 -10.704 1.00 94.81 92 TYR A O 1
ATOM 723 N N . LEU A 1 93 ? 20.203 -0.271 -10.327 1.00 95.88 93 LEU A N 1
ATOM 724 C CA . LEU A 1 93 ? 21.282 0.305 -11.140 1.00 95.88 93 LEU A CA 1
ATOM 725 C C . LEU A 1 93 ? 22.674 -0.134 -10.652 1.00 95.88 93 LEU A C 1
ATOM 727 O O . LEU A 1 93 ? 23.592 -0.268 -11.458 1.00 95.88 93 LEU A O 1
ATOM 731 N N . GLY A 1 94 ? 22.832 -0.378 -9.346 1.00 95.50 94 GLY A N 1
ATOM 732 C CA . GLY A 1 94 ? 24.052 -0.958 -8.785 1.00 95.50 94 GLY A CA 1
ATOM 733 C C . GLY A 1 94 ? 24.318 -2.356 -9.341 1.00 95.50 94 GLY A C 1
ATOM 734 O O . GLY A 1 94 ? 25.381 -2.599 -9.898 1.00 95.50 94 GLY A O 1
ATOM 735 N N . GLU A 1 95 ? 23.332 -3.250 -9.267 1.00 96.25 95 GLU A N 1
ATOM 736 C CA . GLU A 1 95 ? 23.421 -4.603 -9.818 1.00 96.25 95 GLU A CA 1
ATOM 737 C C . GLU A 1 95 ? 23.591 -4.612 -11.345 1.00 96.25 95 GLU A C 1
ATOM 739 O O . GLU A 1 95 ? 24.332 -5.444 -11.866 1.00 96.25 95 GLU A O 1
ATOM 744 N N . MET A 1 96 ? 22.959 -3.681 -12.070 1.00 97.06 96 MET A N 1
ATOM 745 C CA . MET A 1 96 ? 23.108 -3.555 -13.527 1.00 97.06 96 MET A CA 1
ATOM 746 C C . MET A 1 96 ? 24.552 -3.281 -13.957 1.00 97.06 96 MET A C 1
ATOM 748 O O . MET A 1 96 ? 24.974 -3.782 -14.995 1.00 97.06 96 MET A O 1
ATOM 752 N N . ARG A 1 97 ? 25.324 -2.511 -13.176 1.00 96.56 97 ARG A N 1
ATOM 753 C CA . ARG A 1 97 ? 26.734 -2.206 -13.495 1.00 96.56 97 ARG A CA 1
ATOM 754 C C . ARG A 1 97 ? 27.630 -3.441 -13.472 1.00 96.56 97 ARG A C 1
ATOM 756 O O . ARG A 1 97 ? 28.624 -3.478 -14.187 1.00 96.56 97 ARG A O 1
ATOM 763 N N . GLU A 1 98 ? 27.246 -4.456 -12.705 1.00 96.06 98 GLU A N 1
ATOM 764 C CA . GLU A 1 98 ? 27.977 -5.720 -12.579 1.00 96.06 98 GLU A CA 1
ATOM 765 C C . GLU A 1 98 ? 27.593 -6.747 -13.664 1.00 96.06 98 GLU A C 1
ATOM 767 O O . GLU A 1 98 ? 28.135 -7.853 -13.693 1.00 96.06 98 GLU A O 1
ATOM 772 N N . ILE A 1 99 ? 26.647 -6.406 -14.547 1.00 97.06 99 ILE A N 1
ATOM 773 C CA . ILE A 1 99 ? 26.126 -7.268 -15.615 1.00 97.06 99 ILE A CA 1
ATOM 774 C C . ILE A 1 99 ? 26.468 -6.614 -16.971 1.00 97.06 99 ILE A C 1
ATOM 776 O O . ILE A 1 99 ? 25.791 -5.667 -17.386 1.00 97.06 99 ILE A O 1
ATOM 780 N N . PRO A 1 100 ? 27.509 -7.091 -17.685 1.00 96.31 100 PRO A N 1
ATOM 781 C CA . PRO A 1 100 ? 27.995 -6.471 -18.923 1.00 96.31 100 PRO A CA 1
ATOM 782 C C . PRO A 1 100 ? 26.927 -6.274 -20.009 1.00 96.31 100 PRO A C 1
ATOM 784 O O . PRO A 1 100 ? 26.996 -5.323 -20.790 1.00 96.31 100 PRO A O 1
ATOM 787 N N . GLU A 1 101 ? 25.923 -7.146 -20.053 1.00 98.12 101 GLU A N 1
ATOM 788 C CA . GLU A 1 101 ? 24.820 -7.122 -21.008 1.00 98.12 101 GLU A CA 1
ATOM 789 C C . GLU A 1 101 ? 23.979 -5.842 -20.899 1.00 98.12 101 GLU A C 1
ATOM 791 O O . GLU A 1 101 ? 23.471 -5.368 -21.913 1.00 98.12 101 GLU A O 1
ATOM 796 N N . TRP A 1 102 ? 23.876 -5.221 -19.717 1.00 98.38 102 TRP A N 1
ATOM 797 C CA . TRP A 1 102 ? 23.180 -3.936 -19.568 1.00 98.38 102 TRP A CA 1
ATOM 798 C C . TRP A 1 102 ? 23.919 -2.798 -20.260 1.00 98.38 102 TRP A C 1
ATOM 800 O O . TRP A 1 102 ? 23.308 -2.005 -20.974 1.00 98.38 102 TRP A O 1
ATOM 810 N N . GLN A 1 103 ? 25.239 -2.740 -20.087 1.00 98.38 103 GLN A N 1
ATOM 811 C CA . GLN A 1 103 ? 26.089 -1.753 -20.744 1.00 98.38 103 GLN A CA 1
ATOM 812 C C . GLN A 1 103 ? 26.061 -1.929 -22.274 1.00 98.38 103 GLN A C 1
ATOM 814 O O . GLN A 1 103 ? 26.000 -0.946 -23.012 1.00 98.38 103 GLN A O 1
ATOM 819 N N . GLN A 1 104 ? 26.044 -3.174 -22.760 1.00 98.38 104 GLN A N 1
ATOM 820 C CA . GLN A 1 104 ? 25.913 -3.481 -24.189 1.00 98.38 104 GLN A CA 1
ATOM 821 C C . GLN A 1 104 ? 24.533 -3.090 -24.736 1.00 98.38 104 GLN A C 1
ATOM 823 O O . GLN A 1 104 ? 24.444 -2.421 -25.767 1.00 98.38 104 GLN A O 1
ATOM 828 N N . ALA A 1 105 ? 23.460 -3.462 -24.032 1.00 98.44 105 ALA A N 1
ATOM 829 C CA . ALA A 1 105 ? 22.090 -3.148 -24.423 1.00 98.44 105 ALA A CA 1
ATOM 830 C C . ALA A 1 105 ? 21.837 -1.634 -24.453 1.00 98.44 105 ALA A C 1
ATOM 832 O O . ALA A 1 105 ? 21.217 -1.142 -25.396 1.00 98.44 105 ALA A O 1
ATOM 833 N N . TRP A 1 106 ? 22.360 -0.893 -23.470 1.00 98.62 106 TRP A N 1
ATOM 834 C CA . TRP A 1 106 ? 22.288 0.567 -23.431 1.00 98.62 106 TRP A CA 1
ATOM 835 C C . TRP A 1 106 ? 23.007 1.205 -24.623 1.00 98.62 106 TRP A C 1
ATOM 837 O O . TRP A 1 106 ? 22.401 1.990 -25.350 1.00 98.62 106 TRP A O 1
ATOM 847 N N . ALA A 1 107 ? 24.267 0.833 -24.872 1.00 98.56 107 ALA A N 1
ATOM 848 C CA . ALA A 1 107 ? 25.047 1.394 -25.973 1.00 98.56 107 ALA A CA 1
ATOM 849 C C . ALA A 1 107 ? 24.395 1.119 -27.341 1.00 98.56 107 ALA A C 1
ATOM 851 O O . ALA A 1 107 ? 24.295 2.021 -28.175 1.00 98.56 107 ALA A O 1
ATOM 852 N N . ALA A 1 108 ? 23.893 -0.103 -27.554 1.00 98.44 108 ALA A N 1
ATOM 853 C CA . ALA A 1 108 ? 23.191 -0.475 -28.781 1.00 98.44 108 ALA A CA 1
ATOM 854 C C . ALA A 1 108 ? 21.874 0.301 -28.953 1.00 98.44 108 ALA A C 1
ATOM 856 O O . ALA A 1 108 ? 21.584 0.807 -30.041 1.00 98.44 108 ALA A O 1
ATOM 857 N N . TRP A 1 109 ? 21.087 0.430 -27.881 1.00 98.56 109 TRP A N 1
ATOM 858 C CA . TRP A 1 109 ? 19.843 1.195 -27.904 1.00 98.56 109 TRP A CA 1
ATOM 859 C C . TRP A 1 109 ? 20.091 2.675 -28.202 1.00 98.56 109 TRP A C 1
ATOM 861 O O . TRP A 1 109 ? 19.428 3.246 -29.072 1.00 98.56 109 TRP A O 1
ATOM 871 N N . LEU A 1 110 ? 21.078 3.280 -27.534 1.00 98.69 110 LEU A N 1
ATOM 872 C CA . LEU A 1 110 ? 21.417 4.686 -27.711 1.00 98.69 110 LEU A CA 1
ATOM 873 C C . LEU A 1 110 ? 21.898 4.964 -29.137 1.00 98.69 110 LEU A C 1
ATOM 875 O O . LEU A 1 110 ? 21.409 5.904 -29.759 1.00 98.69 110 LEU A O 1
ATOM 879 N N . ALA A 1 111 ? 22.775 4.121 -29.690 1.00 98.38 111 ALA A N 1
ATOM 880 C CA . ALA A 1 111 ? 23.223 4.246 -31.077 1.00 98.38 111 ALA A CA 1
ATOM 881 C C . ALA A 1 111 ? 22.041 4.183 -32.064 1.00 98.38 111 ALA A C 1
ATOM 883 O O . ALA A 1 111 ? 21.932 5.005 -32.976 1.00 98.38 111 ALA A O 1
ATOM 884 N N . GLY A 1 112 ? 21.097 3.261 -31.844 1.00 98.12 112 GLY A N 1
ATOM 885 C CA . GLY A 1 112 ? 19.881 3.156 -32.654 1.00 98.12 112 GLY A CA 1
ATOM 886 C C . GLY A 1 112 ? 18.941 4.361 -32.522 1.00 98.12 112 GLY A C 1
ATOM 887 O O . GLY A 1 112 ? 18.257 4.722 -33.483 1.00 98.12 112 GLY A O 1
ATOM 888 N N . ARG A 1 113 ? 18.881 5.003 -31.349 1.00 97.69 113 ARG A N 1
ATOM 889 C CA . ARG A 1 113 ? 18.138 6.257 -31.141 1.00 97.69 113 ARG A CA 1
ATOM 890 C C . ARG A 1 113 ? 18.840 7.447 -31.789 1.00 97.69 113 ARG A C 1
ATOM 892 O O . ARG A 1 113 ? 18.181 8.223 -32.465 1.00 97.69 113 ARG A O 1
ATOM 899 N N . GLN A 1 114 ? 20.162 7.549 -31.684 1.00 97.69 114 GLN A N 1
ATOM 900 C CA . GLN A 1 114 ? 20.953 8.597 -32.338 1.00 97.69 114 GLN A CA 1
ATOM 901 C C . GLN A 1 114 ? 20.864 8.534 -33.868 1.00 97.69 114 GLN A C 1
ATOM 903 O O . GLN A 1 114 ? 20.834 9.575 -34.515 1.00 97.69 114 GLN A O 1
ATOM 908 N N . ALA A 1 115 ? 20.753 7.339 -34.453 1.00 97.75 115 ALA A N 1
ATOM 909 C CA . ALA A 1 115 ? 20.546 7.190 -35.893 1.00 97.75 115 ALA A CA 1
ATOM 910 C C . ALA A 1 115 ? 19.149 7.654 -36.355 1.00 97.75 115 ALA A C 1
ATOM 912 O O . ALA A 1 115 ? 19.015 8.218 -37.438 1.00 97.75 115 ALA A O 1
ATOM 913 N N . ARG A 1 116 ? 18.106 7.415 -35.547 1.00 97.12 116 ARG A N 1
ATOM 914 C CA . ARG A 1 116 ? 16.705 7.727 -35.897 1.00 97.12 116 ARG A CA 1
ATOM 915 C C . ARG A 1 116 ? 16.285 9.147 -35.516 1.00 97.12 116 ARG A C 1
ATOM 917 O O . ARG A 1 116 ? 15.504 9.769 -36.225 1.00 97.12 116 ARG A O 1
ATOM 924 N N . GLU A 1 117 ? 16.804 9.650 -34.402 1.00 96.56 117 GLU A N 1
ATOM 925 C CA . GLU A 1 117 ? 16.436 10.922 -33.776 1.00 96.56 117 GLU A CA 1
ATOM 926 C C . GLU A 1 117 ? 17.699 11.693 -33.327 1.00 96.56 117 GLU A C 1
ATOM 928 O O . GLU A 1 117 ? 17.878 11.986 -32.138 1.00 96.56 117 GLU A O 1
ATOM 933 N N . PRO A 1 118 ? 18.607 12.042 -34.259 1.00 96.06 118 PRO A N 1
ATOM 934 C CA . PRO A 1 118 ? 19.945 12.546 -33.934 1.00 96.06 118 PRO A CA 1
ATOM 935 C C . PRO A 1 118 ? 19.936 13.800 -33.056 1.00 96.06 118 PRO A C 1
ATOM 937 O O . PRO A 1 118 ? 20.761 13.922 -32.157 1.00 96.06 118 PRO A O 1
ATOM 940 N N . ALA A 1 119 ? 18.985 14.716 -33.257 1.00 96.06 119 ALA A N 1
ATOM 941 C CA . ALA A 1 119 ? 18.877 15.928 -32.444 1.00 96.06 119 ALA A CA 1
ATOM 942 C C . ALA A 1 119 ? 18.469 15.634 -30.985 1.00 96.06 119 ALA A C 1
ATOM 944 O O . ALA A 1 119 ? 19.001 16.236 -30.047 1.00 96.06 119 ALA A O 1
ATOM 945 N N . ALA A 1 120 ? 17.552 14.684 -30.777 1.00 96.06 120 ALA A N 1
ATOM 946 C CA . ALA A 1 120 ? 16.999 14.370 -29.461 1.00 96.06 120 ALA A CA 1
ATOM 947 C C . ALA A 1 120 ? 17.982 13.593 -28.568 1.00 96.06 120 ALA A C 1
ATOM 949 O O . ALA A 1 120 ? 17.942 13.745 -27.346 1.00 96.06 120 ALA A O 1
ATOM 950 N N . PHE A 1 121 ? 18.904 12.827 -29.161 1.00 97.50 121 PHE A N 1
ATOM 951 C CA . PHE A 1 121 ? 19.865 11.973 -28.442 1.00 97.50 121 PHE A CA 1
ATOM 952 C C . PHE A 1 121 ? 21.336 12.377 -28.645 1.00 97.50 121 PHE A C 1
ATOM 954 O O . PHE A 1 121 ? 22.251 11.613 -28.324 1.00 97.50 121 PHE A O 1
ATOM 961 N N . LYS A 1 122 ? 21.571 13.582 -29.175 1.00 95.25 122 LYS A N 1
ATOM 962 C CA . LYS A 1 122 ? 22.907 14.143 -29.394 1.00 95.25 122 LYS A CA 1
ATOM 963 C C . LYS A 1 122 ? 23.714 14.224 -28.091 1.00 95.25 122 LYS A C 1
ATOM 965 O O . LYS A 1 122 ? 23.160 14.576 -27.052 1.00 95.25 122 LYS A O 1
ATOM 970 N N . ASP A 1 123 ? 25.017 13.955 -28.184 1.00 94.56 123 ASP A N 1
ATOM 971 C CA . ASP A 1 123 ? 26.015 14.155 -27.120 1.00 94.56 123 ASP A CA 1
ATOM 972 C C . ASP A 1 123 ? 25.724 13.389 -25.810 1.00 94.56 123 ASP A C 1
ATOM 974 O O . ASP A 1 123 ? 26.209 13.753 -24.738 1.00 94.56 123 ASP A O 1
ATOM 978 N N . LEU A 1 124 ? 24.932 12.313 -25.877 1.00 97.50 124 LEU A N 1
ATOM 979 C CA . LEU A 1 124 ? 24.650 11.458 -24.726 1.00 97.50 124 LEU A CA 1
ATOM 980 C C . LEU A 1 124 ? 25.754 10.405 -24.529 1.00 97.50 124 LEU A C 1
ATOM 982 O O . LEU A 1 124 ? 26.150 9.762 -25.506 1.00 97.50 124 LEU A O 1
ATOM 986 N N . PRO A 1 125 ? 26.231 10.182 -23.289 1.00 96.94 125 PRO A N 1
ATOM 987 C CA . PRO A 1 125 ? 27.215 9.144 -23.006 1.00 96.94 125 PRO A CA 1
ATOM 988 C C . PRO A 1 125 ? 26.656 7.748 -23.279 1.00 96.94 125 PRO A C 1
ATOM 990 O O . PRO A 1 125 ? 25.535 7.428 -22.895 1.00 96.94 125 PRO A O 1
ATOM 993 N N . ALA A 1 126 ? 27.478 6.881 -23.868 1.00 97.00 126 ALA A N 1
ATOM 994 C CA . ALA A 1 126 ? 27.139 5.472 -24.047 1.00 97.00 126 ALA A CA 1
ATOM 995 C C . ALA A 1 126 ? 27.362 4.631 -22.779 1.00 97.00 126 ALA A C 1
ATOM 997 O O . ALA A 1 126 ? 27.219 3.419 -22.843 1.00 97.00 126 ALA A O 1
ATOM 998 N N . THR A 1 127 ? 27.723 5.226 -21.640 1.00 97.56 127 THR A N 1
ATOM 999 C CA . THR A 1 127 ? 27.861 4.556 -20.333 1.00 97.56 127 THR A CA 1
ATOM 1000 C C . THR A 1 127 ? 26.566 4.642 -19.534 1.00 97.56 127 THR A C 1
ATOM 1002 O O . THR A 1 127 ? 25.783 5.552 -19.764 1.00 97.56 127 THR A O 1
ATOM 1005 N N . LEU A 1 128 ? 26.323 3.730 -18.587 1.00 97.81 128 LEU A N 1
ATOM 1006 C CA . LEU A 1 128 ? 25.169 3.843 -17.679 1.00 97.81 128 LEU A CA 1
ATOM 1007 C C . LEU A 1 128 ? 25.233 5.143 -16.840 1.00 97.81 128 LEU A C 1
ATOM 1009 O O . LEU A 1 128 ? 26.332 5.570 -16.467 1.00 97.81 128 LEU A O 1
ATOM 1013 N N . PRO A 1 129 ? 24.092 5.768 -16.483 1.00 96.62 129 PRO A N 1
ATOM 1014 C CA . PRO A 1 129 ? 24.087 6.968 -15.647 1.00 96.62 129 PRO A CA 1
ATOM 1015 C C . PRO A 1 129 ? 24.567 6.680 -14.217 1.00 96.62 129 PRO A C 1
ATOM 1017 O O . PRO A 1 129 ? 24.502 5.552 -13.724 1.00 96.62 129 PRO A O 1
ATOM 1020 N N . GLU A 1 130 ? 25.022 7.717 -13.510 1.00 94.00 130 GLU A N 1
ATOM 1021 C CA . GLU A 1 130 ? 25.441 7.610 -12.102 1.00 94.00 130 GLU A CA 1
ATOM 1022 C C . GLU A 1 130 ? 24.258 7.386 -11.150 1.00 94.00 130 GLU A C 1
ATOM 1024 O O . GLU A 1 130 ? 24.370 6.653 -10.165 1.00 94.00 130 GLU A O 1
ATOM 1029 N N . SER A 1 131 ? 23.108 7.980 -11.463 1.00 94.88 131 SER A N 1
ATOM 1030 C CA . SER A 1 131 ? 21.887 7.891 -10.669 1.00 94.88 131 SER A CA 1
ATOM 1031 C C . SER A 1 131 ? 20.674 7.876 -11.582 1.00 94.88 131 SER A C 1
ATOM 1033 O O . SER A 1 131 ? 20.589 8.675 -12.512 1.00 94.88 131 SER A O 1
ATOM 1035 N N . ILE A 1 132 ? 19.702 7.021 -11.264 1.00 94.38 132 ILE A N 1
ATOM 1036 C CA . ILE A 1 132 ? 18.404 7.010 -11.943 1.00 94.38 132 ILE A CA 1
ATOM 1037 C C . ILE A 1 132 ? 17.557 8.248 -11.594 1.00 94.38 132 ILE A C 1
ATOM 1039 O O . ILE A 1 132 ? 16.585 8.542 -12.272 1.00 94.38 132 ILE A O 1
ATOM 1043 N N . TYR A 1 133 ? 17.925 9.010 -10.559 1.00 92.88 133 TYR A N 1
ATOM 1044 C CA . TYR A 1 133 ? 17.160 10.167 -10.077 1.00 92.88 133 TYR A CA 1
ATOM 1045 C C . TYR A 1 133 ? 17.743 11.521 -10.500 1.00 92.88 133 TYR A C 1
ATOM 1047 O O . TYR A 1 133 ? 17.213 12.564 -10.110 1.00 92.88 133 TYR A O 1
ATOM 1055 N N . ALA A 1 134 ? 18.834 11.540 -11.271 1.00 94.62 134 ALA A N 1
ATOM 1056 C CA . ALA A 1 134 ? 19.420 12.795 -11.721 1.00 94.62 134 ALA A CA 1
ATOM 1057 C C . ALA A 1 134 ? 18.509 13.491 -12.752 1.00 94.62 134 ALA A C 1
ATOM 1059 O O . ALA A 1 134 ? 18.024 12.889 -13.707 1.00 94.62 134 ALA A O 1
ATOM 1060 N N . GLY A 1 135 ? 18.268 14.791 -12.567 1.00 93.75 135 GLY A N 1
ATOM 1061 C CA . GLY A 1 135 ? 17.422 15.593 -13.455 1.00 93.75 135 GLY A CA 1
ATOM 1062 C C . GLY A 1 135 ? 18.161 16.056 -14.709 1.00 93.75 135 GLY A C 1
ATOM 1063 O O . GLY A 1 135 ? 18.404 17.249 -14.850 1.00 93.75 135 GLY A O 1
ATOM 1064 N N . ASN A 1 136 ? 18.565 15.128 -15.581 1.00 96.00 136 ASN A N 1
ATOM 1065 C CA . ASN A 1 136 ? 19.299 15.440 -16.809 1.00 96.00 136 ASN A CA 1
ATOM 1066 C C . ASN A 1 136 ? 18.920 14.526 -17.988 1.00 96.00 136 ASN A C 1
ATOM 1068 O O . ASN A 1 136 ? 18.319 13.462 -17.813 1.00 96.00 136 ASN A O 1
ATOM 1072 N N . ARG A 1 137 ? 19.337 14.926 -19.199 1.00 97.25 137 ARG A N 1
ATOM 1073 C CA . ARG A 1 137 ? 19.058 14.199 -20.450 1.00 97.25 137 ARG A CA 1
ATOM 1074 C C . ARG A 1 137 ? 19.610 12.774 -20.456 1.00 97.25 137 ARG A C 1
ATOM 1076 O O . ARG A 1 137 ? 18.970 11.883 -20.997 1.00 97.25 137 ARG A O 1
ATOM 1083 N N . HIS A 1 138 ? 20.774 12.534 -19.852 1.00 97.69 138 HIS A N 1
ATOM 1084 C CA . HIS A 1 138 ? 21.343 11.186 -19.798 1.00 97.69 138 HIS A CA 1
ATOM 1085 C C . HIS A 1 138 ? 20.405 10.227 -19.046 1.00 97.69 138 HIS A C 1
ATOM 1087 O O . HIS A 1 138 ? 20.060 9.159 -19.546 1.00 97.69 138 HIS A O 1
ATOM 1093 N N . THR A 1 139 ? 19.902 10.666 -17.896 1.00 97.38 139 THR A N 1
ATOM 1094 C CA . THR A 1 139 ? 18.960 9.896 -17.079 1.00 97.38 139 THR A CA 1
ATOM 1095 C C . THR A 1 139 ? 17.603 9.761 -17.759 1.00 97.38 139 THR A C 1
ATOM 1097 O O . THR A 1 139 ? 17.037 8.674 -17.770 1.00 97.38 139 THR A O 1
ATOM 1100 N N . ALA A 1 140 ? 17.093 10.826 -18.384 1.00 97.56 140 ALA A N 1
ATOM 1101 C CA . ALA A 1 140 ? 15.839 10.771 -19.134 1.00 97.56 140 ALA A CA 1
ATOM 1102 C C . ALA A 1 140 ? 15.893 9.744 -20.282 1.00 97.56 140 ALA A C 1
ATOM 1104 O O . ALA A 1 140 ? 14.982 8.930 -20.422 1.00 97.56 140 ALA A O 1
ATOM 1105 N N . ALA A 1 141 ? 16.982 9.717 -21.054 1.00 98.25 141 ALA A N 1
ATOM 1106 C CA . ALA A 1 141 ? 17.178 8.712 -22.095 1.00 98.25 141 ALA A CA 1
ATOM 1107 C C . ALA A 1 141 ? 17.283 7.295 -21.507 1.00 98.25 141 ALA A C 1
ATOM 1109 O O . ALA A 1 141 ? 16.691 6.360 -22.045 1.00 98.25 141 ALA A O 1
ATOM 1110 N N . PHE A 1 142 ? 17.973 7.139 -20.374 1.00 98.06 142 PHE A N 1
ATOM 1111 C CA . PHE A 1 142 ? 18.087 5.851 -19.697 1.00 98.06 142 PHE A CA 1
ATOM 1112 C C . PHE A 1 142 ? 16.742 5.338 -19.148 1.00 98.06 142 PHE A C 1
ATOM 1114 O O . PHE A 1 142 ? 16.459 4.150 -19.255 1.00 98.06 142 PHE A O 1
ATOM 1121 N N . VAL A 1 143 ? 15.867 6.216 -18.643 1.00 97.44 143 VAL A N 1
ATOM 1122 C CA . VAL A 1 143 ? 14.492 5.858 -18.237 1.00 97.44 143 VAL A CA 1
ATOM 1123 C C . VAL A 1 143 ? 13.689 5.309 -19.421 1.00 97.44 143 VAL A C 1
ATOM 1125 O O . VAL A 1 143 ? 13.037 4.275 -19.289 1.00 97.44 143 VAL A O 1
ATOM 1128 N N . LEU A 1 144 ? 13.774 5.941 -20.599 1.00 97.81 144 LEU A N 1
ATOM 1129 C CA . LEU A 1 144 ? 13.116 5.436 -21.812 1.00 97.81 144 LEU A CA 1
ATOM 1130 C C . LEU A 1 144 ? 13.676 4.067 -22.240 1.00 97.81 144 LEU A C 1
ATOM 1132 O O . LEU A 1 144 ? 12.912 3.174 -22.609 1.00 97.81 144 LEU A O 1
ATOM 1136 N N . PHE A 1 145 ? 14.993 3.873 -22.128 1.00 98.00 145 PHE A N 1
ATOM 1137 C CA . PHE A 1 145 ? 15.641 2.584 -22.379 1.00 98.00 145 PHE A CA 1
ATOM 1138 C C . PHE A 1 145 ? 15.178 1.481 -21.414 1.00 98.00 145 PHE A C 1
ATOM 1140 O O . PHE A 1 145 ? 14.896 0.363 -21.862 1.00 98.00 145 PHE A O 1
ATOM 1147 N N . LEU A 1 146 ? 15.091 1.771 -20.110 1.00 96.88 146 LEU A N 1
ATOM 1148 C CA . LEU A 1 146 ? 14.596 0.815 -19.116 1.00 96.88 146 LEU A CA 1
ATOM 1149 C C . LEU A 1 146 ? 13.154 0.420 -19.422 1.00 96.88 146 LEU A C 1
ATOM 1151 O O . LEU A 1 146 ? 12.872 -0.773 -19.532 1.00 96.88 146 LEU A O 1
ATOM 1155 N N . LYS A 1 147 ? 12.286 1.407 -19.676 1.00 95.19 147 LYS A N 1
ATOM 1156 C CA . LYS A 1 147 ? 10.895 1.182 -20.078 1.00 95.19 147 LYS A CA 1
ATOM 1157 C C . LYS A 1 147 ? 10.808 0.231 -21.269 1.00 95.19 147 LYS A C 1
ATOM 1159 O O . LYS A 1 147 ? 10.089 -0.758 -21.206 1.00 95.19 147 LYS A O 1
ATOM 1164 N N . GLU A 1 148 ? 11.546 0.488 -22.349 1.00 96.31 148 GLU A N 1
ATOM 1165 C CA . GLU A 1 148 ? 11.505 -0.371 -23.542 1.00 96.31 148 GLU A CA 1
ATOM 1166 C C . GLU A 1 148 ? 12.067 -1.771 -23.294 1.00 96.31 148 GLU A C 1
ATOM 1168 O O . GLU A 1 148 ? 11.617 -2.750 -23.890 1.00 96.31 148 GLU A O 1
ATOM 1173 N N . THR A 1 149 ? 13.076 -1.882 -22.437 1.00 96.88 149 THR A N 1
ATOM 1174 C CA . THR A 1 149 ? 13.665 -3.173 -22.078 1.00 96.88 149 THR A CA 1
ATOM 1175 C C . THR A 1 149 ? 12.688 -4.018 -21.267 1.00 96.88 149 THR A C 1
ATOM 1177 O O . THR A 1 149 ? 12.508 -5.203 -21.555 1.00 96.88 149 THR A O 1
ATOM 1180 N N . GLU A 1 150 ? 12.000 -3.397 -20.317 1.00 94.00 150 GLU A N 1
ATOM 1181 C CA . GLU A 1 150 ? 10.927 -4.013 -19.544 1.00 94.00 150 GLU A CA 1
ATOM 1182 C C . GLU A 1 150 ? 9.727 -4.381 -20.425 1.00 94.00 150 GLU A C 1
ATOM 1184 O O . GLU A 1 150 ? 9.225 -5.494 -20.322 1.00 94.00 150 GLU A O 1
ATOM 1189 N N . ASP A 1 151 ? 9.302 -3.520 -21.353 1.00 95.19 151 ASP A N 1
ATOM 1190 C CA . ASP A 1 151 ? 8.220 -3.834 -22.298 1.00 95.19 151 ASP A CA 1
ATOM 1191 C C . ASP A 1 151 ? 8.505 -5.097 -23.109 1.00 95.19 151 ASP A C 1
ATOM 1193 O O . ASP A 1 151 ? 7.625 -5.946 -23.277 1.00 95.19 151 ASP A O 1
ATOM 1197 N N . ARG A 1 152 ? 9.741 -5.236 -23.614 1.00 96.88 152 ARG A N 1
ATOM 1198 C CA . ARG A 1 152 ? 10.160 -6.439 -24.342 1.00 96.88 152 ARG A CA 1
ATOM 1199 C C . ARG A 1 152 ? 10.060 -7.664 -23.442 1.00 96.88 152 ARG A C 1
ATOM 1201 O O . ARG A 1 152 ? 9.549 -8.691 -23.886 1.00 96.88 152 ARG A O 1
ATOM 1208 N N . LEU A 1 153 ? 10.514 -7.566 -22.192 1.00 97.00 153 LEU A N 1
ATOM 1209 C CA . LEU A 1 153 ? 10.411 -8.663 -21.233 1.00 97.00 153 LEU A CA 1
ATOM 1210 C C . LEU A 1 153 ? 8.947 -9.040 -20.964 1.00 97.00 153 LEU A C 1
ATOM 1212 O O . LEU A 1 153 ? 8.587 -10.207 -21.105 1.00 97.00 153 LEU A O 1
ATOM 1216 N N . VAL A 1 154 ? 8.108 -8.063 -20.616 1.00 96.94 154 VAL A N 1
ATOM 1217 C CA . VAL A 1 154 ? 6.684 -8.259 -20.310 1.00 96.94 154 VAL A CA 1
ATOM 1218 C C . VAL A 1 154 ? 5.964 -8.872 -21.505 1.00 96.94 154 VAL A C 1
ATOM 1220 O O . VAL A 1 154 ? 5.231 -9.841 -21.341 1.00 96.94 154 VAL A O 1
ATOM 1223 N N . THR A 1 155 ? 6.211 -8.369 -22.716 1.00 97.56 155 THR A N 1
ATOM 1224 C CA . THR A 1 155 ? 5.612 -8.901 -23.950 1.00 97.56 155 THR A CA 1
ATOM 1225 C C . THR A 1 155 ? 5.976 -10.371 -24.147 1.00 97.56 155 THR A C 1
ATOM 1227 O O . THR A 1 155 ? 5.096 -11.200 -24.376 1.00 97.56 155 THR A O 1
ATOM 1230 N N . ARG A 1 156 ? 7.260 -10.725 -23.985 1.00 98.00 156 ARG A N 1
ATOM 1231 C CA . ARG A 1 156 ? 7.728 -12.116 -24.091 1.00 98.00 156 ARG A CA 1
ATOM 1232 C C . ARG A 1 156 ? 7.116 -13.017 -23.017 1.00 98.00 156 ARG A C 1
ATOM 1234 O O . ARG A 1 156 ? 6.707 -14.132 -23.324 1.00 98.00 156 ARG A O 1
ATOM 1241 N N . LEU A 1 157 ? 7.043 -12.551 -21.770 1.00 98.19 157 LEU A N 1
ATOM 1242 C CA . LEU A 1 157 ? 6.448 -13.315 -20.671 1.00 98.19 157 LEU A CA 1
ATOM 1243 C C . LEU A 1 157 ? 4.933 -13.471 -20.837 1.00 98.19 157 LEU A C 1
ATOM 1245 O O . LEU A 1 157 ? 4.416 -14.552 -20.570 1.00 98.19 157 LEU A O 1
ATOM 1249 N N . LYS A 1 158 ? 4.219 -12.451 -21.329 1.00 97.50 158 LYS A N 1
ATOM 1250 C CA . LYS A 1 158 ? 2.789 -12.563 -21.647 1.00 97.50 158 LYS A CA 1
ATOM 1251 C C . LYS A 1 158 ? 2.542 -13.558 -22.772 1.00 97.50 158 LYS A C 1
ATOM 1253 O O . LYS A 1 158 ? 1.664 -14.394 -22.604 1.00 97.50 158 LYS A O 1
ATOM 1258 N N . ALA A 1 159 ? 3.322 -13.525 -23.853 1.00 97.94 159 ALA A N 1
ATOM 1259 C CA . ALA A 1 159 ? 3.222 -14.520 -24.924 1.00 97.94 159 ALA A CA 1
ATOM 1260 C C . ALA A 1 159 ? 3.452 -15.941 -24.381 1.00 97.94 159 ALA A C 1
ATOM 1262 O O . ALA A 1 159 ? 2.629 -16.829 -24.575 1.00 97.94 159 ALA A O 1
ATOM 1263 N N . PHE A 1 160 ? 4.496 -16.140 -23.569 1.00 98.50 160 PHE A N 1
ATOM 1264 C CA . PHE A 1 160 ? 4.729 -17.412 -22.879 1.00 98.50 160 PHE A CA 1
ATOM 1265 C C . PHE A 1 160 ? 3.530 -17.850 -22.009 1.00 98.50 160 PHE A C 1
ATOM 1267 O O . PHE A 1 160 ? 3.092 -18.999 -22.072 1.00 98.50 160 PHE A O 1
ATOM 1274 N N . LEU A 1 161 ? 2.960 -16.950 -21.203 1.00 98.38 161 LEU A N 1
ATOM 1275 C CA . LEU A 1 161 ? 1.825 -17.276 -20.334 1.00 98.38 161 LEU A CA 1
ATOM 1276 C C . LEU A 1 161 ? 0.541 -17.576 -21.120 1.00 98.38 161 LEU A C 1
ATOM 1278 O O . LEU A 1 161 ? -0.174 -18.518 -20.777 1.00 98.38 161 LEU A O 1
ATOM 1282 N N . ARG A 1 162 ? 0.222 -16.766 -22.133 1.00 97.44 162 ARG A N 1
ATOM 1283 C CA . ARG A 1 162 ? -1.043 -16.839 -22.874 1.00 97.44 162 ARG A CA 1
ATOM 1284 C C . ARG A 1 162 ? -0.995 -17.879 -23.984 1.00 97.44 162 ARG A C 1
ATOM 1286 O O . ARG A 1 162 ? -1.874 -18.734 -24.027 1.00 97.44 162 ARG A O 1
ATOM 1293 N N . ASP A 1 163 ? 0.038 -17.844 -24.815 1.00 97.88 163 ASP A N 1
ATOM 1294 C CA . ASP A 1 163 ? 0.100 -18.623 -26.050 1.00 97.88 163 ASP A CA 1
ATOM 1295 C C . ASP A 1 163 ? 0.636 -20.036 -25.792 1.00 97.88 163 ASP A C 1
ATOM 1297 O O . ASP A 1 163 ? 0.113 -21.002 -26.343 1.00 97.88 163 ASP A O 1
ATOM 1301 N N . GLU A 1 164 ? 1.639 -20.188 -24.916 1.00 97.56 164 GLU A N 1
ATOM 1302 C CA . GLU A 1 164 ? 2.206 -21.513 -24.619 1.00 97.56 164 GLU A CA 1
ATOM 1303 C C . GLU A 1 164 ? 1.486 -22.241 -23.477 1.00 97.56 164 GLU A C 1
ATOM 1305 O O . GLU A 1 164 ? 1.272 -23.452 -23.556 1.00 97.56 164 GLU A O 1
ATOM 1310 N N . LEU A 1 165 ? 1.151 -21.547 -22.380 1.00 97.94 165 LEU A N 1
ATOM 1311 C CA . LEU A 1 165 ? 0.549 -22.196 -21.205 1.00 97.94 165 LEU A CA 1
ATOM 1312 C C . LEU A 1 165 ? -0.984 -22.158 -21.192 1.00 97.94 165 LEU A C 1
ATOM 1314 O O . LEU A 1 165 ? -1.595 -22.975 -20.493 1.00 97.94 165 LEU A O 1
ATOM 1318 N N . GLY A 1 166 ? -1.601 -21.232 -21.935 1.00 97.62 166 GLY A N 1
ATOM 1319 C CA . GLY A 1 166 ? -3.042 -20.974 -21.876 1.00 97.62 166 GLY A CA 1
ATOM 1320 C C . GLY A 1 166 ? -3.499 -20.347 -20.553 1.00 97.62 166 GLY A C 1
ATOM 1321 O O . GLY A 1 166 ? -4.682 -20.416 -20.221 1.00 97.62 166 GLY A O 1
ATOM 1322 N N . CYS A 1 167 ? -2.578 -19.767 -19.775 1.00 97.88 167 CYS A N 1
ATOM 1323 C CA . CYS A 1 167 ? -2.873 -19.226 -18.452 1.00 97.88 167 CYS A CA 1
ATOM 1324 C C . CYS A 1 167 ? -3.791 -18.005 -18.555 1.00 97.88 167 CYS A C 1
ATOM 1326 O O . CYS A 1 167 ? -3.558 -17.128 -19.388 1.00 97.88 167 CYS A O 1
ATOM 1328 N N . ARG A 1 168 ? -4.804 -17.911 -17.685 1.00 94.94 168 ARG A N 1
ATOM 1329 C CA . ARG A 1 168 ? -5.810 -16.826 -17.703 1.00 94.94 168 ARG A CA 1
ATOM 1330 C C . ARG A 1 168 ? -5.742 -15.852 -16.524 1.00 94.94 168 ARG A C 1
ATOM 1332 O O . ARG A 1 168 ? -6.509 -14.897 -16.510 1.00 94.94 168 ARG A O 1
ATOM 1339 N N . ALA A 1 169 ? -4.837 -16.066 -15.569 1.00 97.31 169 ALA A N 1
ATOM 1340 C CA . ALA A 1 169 ? -4.640 -15.157 -14.438 1.00 97.31 169 ALA A CA 1
ATOM 1341 C C . ALA A 1 169 ? -4.295 -13.743 -14.929 1.00 97.31 169 ALA A C 1
ATOM 1343 O O . ALA A 1 169 ? -3.504 -13.617 -15.867 1.00 97.31 169 ALA A O 1
ATOM 1344 N N . LEU A 1 170 ? -4.854 -12.703 -14.310 1.00 97.44 170 LEU A N 1
ATOM 1345 C CA . LEU A 1 170 ? -4.553 -11.304 -14.622 1.00 97.44 170 LEU A CA 1
ATOM 1346 C C . LEU A 1 170 ? -3.076 -11.019 -14.337 1.00 97.44 170 LEU A C 1
ATOM 1348 O O . LEU A 1 170 ? -2.561 -11.430 -13.302 1.00 97.44 170 LEU A O 1
ATOM 1352 N N . VAL A 1 171 ? -2.387 -10.336 -15.247 1.00 97.62 171 VAL A N 1
ATOM 1353 C CA . VAL A 1 171 ? -0.941 -10.091 -15.150 1.00 97.62 171 VAL A CA 1
ATOM 1354 C C . VAL A 1 171 ? -0.645 -8.641 -14.780 1.00 97.62 171 VAL A C 1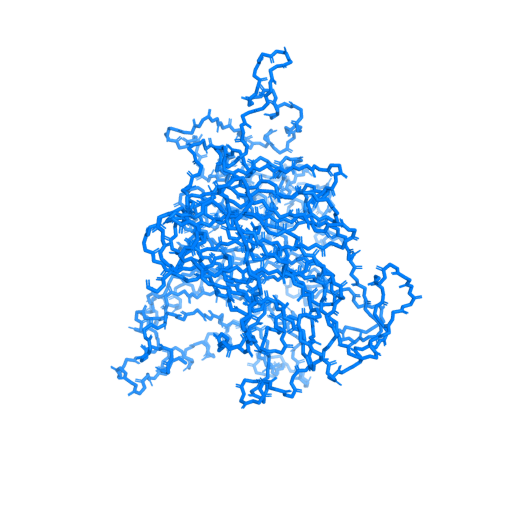
ATOM 1356 O O . VAL A 1 171 ? -1.185 -7.722 -15.396 1.00 97.62 171 VAL A O 1
ATOM 1359 N N . THR A 1 172 ? 0.269 -8.454 -13.830 1.00 96.88 172 THR A N 1
ATOM 1360 C CA . THR A 1 172 ? 0.900 -7.170 -13.496 1.00 96.88 172 THR A CA 1
ATOM 1361 C C . THR A 1 172 ? 2.420 -7.322 -13.390 1.00 96.88 172 THR A C 1
ATOM 1363 O O . THR A 1 172 ? 2.963 -8.428 -13.414 1.00 96.88 172 THR A O 1
ATOM 1366 N N . ASP A 1 173 ? 3.107 -6.196 -13.269 1.00 94.94 173 ASP A N 1
ATOM 1367 C CA . ASP A 1 173 ? 4.497 -6.080 -12.838 1.00 94.94 173 ASP A CA 1
ATOM 1368 C C . ASP A 1 173 ? 4.701 -4.647 -12.305 1.00 94.94 173 ASP A C 1
ATOM 1370 O O . ASP A 1 173 ? 3.773 -3.832 -12.315 1.00 94.94 173 ASP A O 1
ATOM 1374 N N . ARG A 1 174 ? 5.923 -4.301 -11.901 1.00 91.56 174 ARG A N 1
ATOM 1375 C CA . ARG A 1 174 ? 6.303 -2.959 -11.443 1.00 91.56 174 ARG A CA 1
ATOM 1376 C C . ARG A 1 174 ? 5.558 -2.492 -10.183 1.00 91.56 174 ARG A C 1
ATOM 1378 O O . ARG A 1 174 ? 5.029 -1.375 -10.151 1.00 91.56 174 ARG A O 1
ATOM 1385 N N . SER A 1 175 ? 5.518 -3.342 -9.162 1.00 90.88 175 SER A N 1
ATOM 1386 C CA . SER A 1 175 ? 4.726 -3.125 -7.953 1.00 90.88 175 SER A CA 1
ATOM 1387 C C . SER A 1 175 ? 5.402 -2.299 -6.849 1.00 90.88 175 SER A C 1
ATOM 1389 O O . SER A 1 175 ? 4.854 -2.248 -5.760 1.00 90.88 175 SER A O 1
ATOM 1391 N N . ALA A 1 176 ? 6.558 -1.643 -7.058 1.00 87.62 176 ALA A N 1
ATOM 1392 C CA . ALA A 1 176 ? 7.144 -0.794 -6.005 1.00 87.62 176 ALA A CA 1
ATOM 1393 C C . ALA A 1 176 ? 8.193 0.236 -6.485 1.00 87.62 176 ALA A C 1
ATOM 1395 O O . ALA A 1 176 ? 8.789 0.127 -7.551 1.00 87.62 176 ALA A O 1
ATOM 1396 N N . TRP A 1 177 ? 8.529 1.202 -5.624 1.00 87.31 177 TRP A N 1
ATOM 1397 C CA . TRP A 1 177 ? 9.714 2.073 -5.748 1.00 87.31 177 TRP A CA 1
ATOM 1398 C C . TRP A 1 177 ? 9.726 3.066 -6.940 1.00 87.31 177 TRP A C 1
ATOM 1400 O O . TRP A 1 177 ? 8.944 4.017 -6.945 1.00 87.31 177 TRP A O 1
ATOM 1410 N N . THR A 1 178 ? 10.676 2.946 -7.891 1.00 90.19 178 THR A N 1
ATOM 1411 C CA . THR A 1 178 ? 10.832 3.857 -9.039 1.00 90.19 178 THR A CA 1
ATOM 1412 C C . THR A 1 178 ? 9.612 3.817 -9.941 1.00 90.19 178 THR A C 1
ATOM 1414 O O . THR A 1 178 ? 9.311 2.782 -10.537 1.00 90.19 178 THR A O 1
ATOM 1417 N N . ASN A 1 179 ? 8.982 4.975 -10.102 1.00 91.56 179 ASN A N 1
ATOM 1418 C CA . ASN A 1 179 ? 7.793 5.146 -10.915 1.00 91.56 179 ASN A CA 1
ATOM 1419 C C . ASN A 1 179 ? 7.949 6.431 -11.722 1.00 91.56 179 ASN A C 1
ATOM 1421 O O . ASN A 1 179 ? 7.622 7.492 -11.215 1.00 91.56 179 ASN A O 1
ATOM 1425 N N . PHE A 1 180 ? 8.465 6.390 -12.946 1.00 95.25 180 PHE A N 1
ATOM 1426 C CA . PHE A 1 180 ? 8.501 7.552 -13.840 1.00 95.25 180 PHE A CA 1
ATOM 1427 C C . PHE A 1 180 ? 7.215 7.657 -14.663 1.00 95.25 180 PHE A C 1
ATOM 1429 O O . PHE A 1 180 ? 6.519 6.667 -14.871 1.00 95.25 180 PHE A O 1
ATOM 1436 N N . ALA A 1 181 ? 6.888 8.853 -15.164 1.00 95.81 181 ALA A N 1
ATOM 1437 C CA . ALA A 1 181 ? 5.696 9.036 -16.002 1.00 95.81 181 ALA A CA 1
ATOM 1438 C C . ALA A 1 181 ? 5.608 8.047 -17.201 1.00 95.81 181 ALA A C 1
ATOM 1440 O O . ALA A 1 181 ? 4.523 7.508 -17.424 1.00 95.81 181 ALA A O 1
ATOM 1441 N N . PRO A 1 182 ? 6.704 7.708 -17.924 1.00 96.25 182 PRO A N 1
ATOM 1442 C CA . PRO A 1 182 ? 6.695 6.680 -18.974 1.00 96.25 182 PRO A CA 1
ATOM 1443 C C . PRO A 1 182 ? 6.288 5.278 -18.528 1.00 96.25 182 PRO A C 1
ATOM 1445 O O . PRO A 1 182 ? 5.792 4.512 -19.356 1.00 96.25 182 PRO A O 1
ATOM 1448 N N . ASP A 1 183 ? 6.430 4.951 -17.242 1.00 94.94 183 ASP A N 1
ATOM 1449 C CA . ASP A 1 183 ? 6.055 3.642 -16.700 1.00 94.94 183 ASP A CA 1
ATOM 1450 C C . ASP A 1 183 ? 4.531 3.457 -16.664 1.00 94.94 183 ASP A C 1
ATOM 1452 O O . ASP A 1 183 ? 4.048 2.332 -16.530 1.00 94.94 183 ASP A O 1
ATOM 1456 N N . GLN A 1 184 ? 3.752 4.532 -16.849 1.00 96.00 184 GLN A N 1
ATOM 1457 C CA . GLN A 1 184 ? 2.298 4.442 -16.981 1.00 96.00 184 GLN A CA 1
ATOM 1458 C C . GLN A 1 184 ? 1.840 3.865 -18.322 1.00 96.00 184 GLN A C 1
ATOM 1460 O O . GLN A 1 184 ? 0.831 3.166 -18.374 1.00 96.00 184 GLN A O 1
ATOM 1465 N N . VAL A 1 185 ? 2.593 4.079 -19.406 1.00 96.38 185 VAL A N 1
ATOM 1466 C CA . VAL A 1 185 ? 2.243 3.533 -20.729 1.00 96.38 185 VAL A CA 1
ATOM 1467 C C . VAL A 1 185 ? 2.146 2.002 -20.713 1.00 96.38 185 VAL A C 1
ATOM 1469 O O . VAL A 1 185 ? 1.103 1.471 -21.081 1.00 96.38 185 VAL A O 1
ATOM 1472 N N . PRO A 1 186 ? 3.160 1.248 -20.254 1.00 94.00 186 PRO A N 1
ATOM 1473 C CA . PRO A 1 186 ? 3.048 -0.205 -20.213 1.00 94.00 186 PRO A CA 1
ATOM 1474 C C . PRO A 1 186 ? 2.083 -0.707 -19.136 1.00 94.00 186 PRO A C 1
ATOM 1476 O O . PRO A 1 186 ? 1.487 -1.762 -19.330 1.00 94.00 186 PRO A O 1
ATOM 1479 N N . ARG A 1 187 ? 1.857 0.042 -18.047 1.00 95.31 187 ARG A N 1
ATOM 1480 C CA . ARG A 1 187 ? 0.750 -0.253 -17.123 1.00 95.31 187 ARG A CA 1
ATOM 1481 C C . ARG A 1 187 ? -0.597 -0.216 -17.831 1.00 95.31 187 ARG A C 1
ATOM 1483 O O . ARG A 1 187 ? -1.421 -1.090 -17.588 1.00 95.31 187 ARG A O 1
ATOM 1490 N N . SER A 1 188 ? -0.794 0.751 -18.726 1.00 96.44 188 SER A N 1
ATOM 1491 C CA . SER A 1 188 ? -2.010 0.896 -19.527 1.00 96.44 188 SER A CA 1
ATOM 1492 C C . SER A 1 188 ? -2.129 -0.196 -20.603 1.00 96.44 188 SER A C 1
ATOM 1494 O O . SER A 1 188 ? -3.167 -0.847 -20.724 1.00 96.44 188 SER A O 1
ATOM 1496 N N . GLU A 1 189 ? -1.053 -0.462 -21.342 1.00 95.31 189 GLU A N 1
ATOM 1497 C CA . GLU A 1 189 ? -1.113 -1.292 -22.554 1.00 95.31 189 GLU A CA 1
ATOM 1498 C C . GLU A 1 189 ? -0.823 -2.777 -22.315 1.00 95.31 189 GLU A C 1
ATOM 1500 O O . GLU A 1 189 ? -1.373 -3.636 -23.004 1.00 95.31 189 GLU A O 1
ATOM 1505 N N . LEU A 1 190 ? 0.053 -3.098 -21.361 1.00 95.62 190 LEU A N 1
ATOM 1506 C CA . LEU A 1 190 ? 0.576 -4.451 -21.181 1.00 95.62 190 LEU A CA 1
ATOM 1507 C C . LEU A 1 190 ? 0.051 -5.141 -19.925 1.00 95.62 190 LEU A C 1
ATOM 1509 O O . LEU A 1 190 ? 0.043 -6.369 -19.902 1.00 95.62 190 LEU A O 1
ATOM 1513 N N . PHE A 1 191 ? -0.397 -4.424 -18.897 1.00 96.62 191 PHE A N 1
ATOM 1514 C CA . PHE A 1 191 ? -0.894 -5.054 -17.668 1.00 96.62 191 PHE A CA 1
ATOM 1515 C C . PHE A 1 191 ? -2.417 -5.144 -17.641 1.00 96.62 191 PHE A C 1
ATOM 1517 O O . PHE A 1 191 ? -3.123 -4.292 -18.178 1.00 96.62 191 PHE A O 1
ATOM 1524 N N . ASP A 1 192 ? -2.932 -6.195 -17.011 1.00 97.31 192 ASP A N 1
ATOM 1525 C CA . ASP A 1 192 ? -4.370 -6.405 -16.848 1.00 97.31 192 ASP A CA 1
ATOM 1526 C C . ASP A 1 192 ? -4.905 -5.623 -15.624 1.00 97.31 192 ASP A C 1
ATOM 1528 O O . ASP A 1 192 ? -6.078 -5.257 -15.580 1.00 97.31 192 ASP A O 1
ATOM 1532 N N . PHE A 1 193 ? -4.031 -5.307 -14.662 1.00 97.44 193 PHE A N 1
ATOM 1533 C CA . PHE A 1 193 ? -4.283 -4.448 -13.500 1.00 97.44 193 PHE A CA 1
ATOM 1534 C C . PHE A 1 193 ? -2.991 -3.728 -13.084 1.00 97.44 193 PHE A C 1
ATOM 1536 O O . PHE A 1 193 ? -1.911 -4.080 -13.553 1.00 97.44 193 PHE A O 1
ATOM 1543 N N . VAL A 1 194 ? -3.096 -2.715 -12.224 1.00 97.25 194 VAL A N 1
ATOM 1544 C CA . VAL A 1 194 ? -1.945 -1.984 -11.676 1.00 97.25 194 VAL A CA 1
ATOM 1545 C C . VAL A 1 194 ? -1.775 -2.334 -10.205 1.00 97.25 194 VAL A C 1
ATOM 1547 O O . VAL A 1 194 ? -2.760 -2.423 -9.481 1.00 97.25 194 VAL A O 1
ATOM 1550 N N . ASP A 1 195 ? -0.533 -2.488 -9.765 1.00 96.44 195 ASP A N 1
ATOM 1551 C CA . ASP A 1 195 ? -0.194 -2.779 -8.376 1.00 96.44 195 ASP A CA 1
ATOM 1552 C C . ASP A 1 195 ? 0.908 -1.837 -7.874 1.00 96.44 195 ASP A C 1
ATOM 1554 O O . ASP A 1 195 ? 1.691 -1.323 -8.680 1.00 96.44 195 ASP A O 1
ATOM 1558 N N . ASP A 1 196 ? 0.953 -1.586 -6.567 1.00 95.25 196 ASP A N 1
ATOM 1559 C CA . ASP A 1 196 ? 2.038 -0.850 -5.907 1.00 95.25 196 ASP A CA 1
ATOM 1560 C C . ASP A 1 196 ? 2.171 -1.274 -4.432 1.00 95.25 196 ASP A C 1
ATOM 1562 O O . ASP A 1 196 ? 1.238 -1.825 -3.848 1.00 95.25 196 ASP A O 1
ATOM 1566 N N . HIS A 1 197 ? 3.306 -0.988 -3.802 1.00 94.88 197 HIS A N 1
ATOM 1567 C CA . HIS A 1 197 ? 3.601 -1.361 -2.421 1.00 94.88 197 HIS A CA 1
ATOM 1568 C C . HIS A 1 197 ? 3.876 -0.112 -1.585 1.00 94.88 197 HIS A C 1
ATOM 1570 O O . HIS A 1 197 ? 4.488 0.857 -2.043 1.00 94.88 197 HIS A O 1
ATOM 1576 N N . PHE A 1 198 ? 3.488 -0.126 -0.308 1.00 93.88 198 PHE A N 1
ATOM 1577 C CA . PHE A 1 198 ? 3.929 0.922 0.613 1.00 93.88 198 PHE A CA 1
ATOM 1578 C C . PHE A 1 198 ? 4.156 0.417 2.030 1.00 93.88 198 PHE A C 1
ATOM 1580 O O . PHE A 1 198 ? 3.406 -0.383 2.580 1.00 93.88 198 PHE A O 1
ATOM 1587 N N . TYR A 1 199 ? 5.157 0.994 2.683 1.00 94.44 199 TYR A N 1
ATOM 1588 C CA . TYR A 1 199 ? 5.506 0.644 4.047 1.00 94.44 199 TYR A CA 1
ATOM 1589 C C . TYR A 1 199 ? 5.664 1.898 4.895 1.00 94.44 199 TYR A C 1
ATOM 1591 O O . TYR A 1 199 ? 6.373 2.838 4.533 1.00 94.44 199 TYR A O 1
ATOM 1599 N N . VAL A 1 200 ? 5.028 1.896 6.061 1.00 94.81 200 VAL A N 1
ATOM 1600 C CA . VAL A 1 200 ? 5.357 2.820 7.146 1.00 94.81 200 VAL A CA 1
ATOM 1601 C C . VAL A 1 200 ? 6.384 2.131 8.035 1.00 94.81 200 VAL A C 1
ATOM 1603 O O . VAL A 1 200 ? 6.232 0.956 8.370 1.00 94.81 200 VAL A O 1
ATOM 1606 N N . ASP A 1 201 ? 7.441 2.860 8.392 1.00 94.62 201 ASP A N 1
ATOM 1607 C CA . ASP A 1 201 ? 8.536 2.374 9.240 1.00 94.62 201 ASP A CA 1
ATOM 1608 C C . ASP A 1 201 ? 9.274 1.129 8.704 1.00 94.62 201 ASP A C 1
ATOM 1610 O O . ASP A 1 201 ? 9.814 0.351 9.489 1.00 94.62 201 ASP A O 1
ATOM 1614 N N . HIS A 1 202 ? 9.358 0.956 7.375 1.00 94.44 202 HIS A N 1
ATOM 1615 C CA . HIS A 1 202 ? 10.221 -0.073 6.775 1.00 94.44 202 HIS A CA 1
ATOM 1616 C C . HIS A 1 202 ? 11.654 0.031 7.335 1.00 94.44 202 HIS A C 1
ATOM 1618 O O . HIS A 1 202 ? 12.190 1.144 7.421 1.00 94.44 202 HIS A O 1
ATOM 1624 N N . PRO A 1 203 ? 12.303 -1.086 7.714 1.00 96.06 203 PRO A N 1
ATOM 1625 C CA . PRO A 1 203 ? 13.617 -1.030 8.335 1.00 96.06 203 PRO A CA 1
ATOM 1626 C C . PRO A 1 203 ? 14.700 -0.528 7.377 1.00 96.06 203 PRO A C 1
ATOM 1628 O O . PRO A 1 203 ? 14.803 -0.965 6.231 1.00 96.06 203 PRO A O 1
ATOM 1631 N N . HIS A 1 204 ? 15.563 0.337 7.900 1.00 96.62 204 HIS A N 1
ATOM 1632 C CA . HIS A 1 204 ? 16.852 0.692 7.323 1.00 96.62 204 HIS A CA 1
ATOM 1633 C C . HIS A 1 204 ? 17.968 0.056 8.159 1.00 96.62 204 HIS A C 1
ATOM 1635 O O . HIS A 1 204 ? 18.195 0.443 9.308 1.00 96.62 204 HIS A O 1
ATOM 1641 N N . PHE A 1 205 ? 18.670 -0.928 7.607 1.00 97.50 205 PHE A N 1
ATOM 1642 C CA . PHE A 1 205 ? 19.757 -1.617 8.307 1.00 97.50 205 PHE A CA 1
ATOM 1643 C C . PHE A 1 205 ? 21.035 -0.774 8.283 1.00 97.50 205 PHE A C 1
ATOM 1645 O O . PHE A 1 205 ? 21.386 -0.222 7.246 1.00 97.50 205 PHE A O 1
ATOM 1652 N N . ILE A 1 206 ? 21.700 -0.626 9.430 1.00 96.69 206 ILE A N 1
ATOM 1653 C CA . ILE A 1 206 ? 22.821 0.319 9.569 1.00 96.69 206 ILE A CA 1
ATOM 1654 C C . ILE A 1 206 ? 24.143 -0.308 9.116 1.00 96.69 206 ILE A C 1
ATOM 1656 O O . ILE A 1 206 ? 24.921 0.351 8.437 1.00 96.69 206 ILE A O 1
ATOM 1660 N N . GLU A 1 207 ? 24.396 -1.566 9.490 1.00 95.69 207 GLU A N 1
ATOM 1661 C CA . GLU A 1 207 ? 25.684 -2.230 9.237 1.00 95.69 207 GLU A CA 1
ATOM 1662 C C . GLU A 1 207 ? 25.578 -3.345 8.196 1.00 95.69 207 GLU A C 1
ATOM 1664 O O . GLU A 1 207 ? 26.346 -3.387 7.238 1.00 95.69 207 GLU A O 1
ATOM 1669 N N . GLN A 1 208 ? 24.629 -4.268 8.379 1.00 95.12 208 GLN A N 1
ATOM 1670 C CA . GLN A 1 208 ? 24.449 -5.428 7.509 1.00 95.12 208 GLN A CA 1
ATOM 1671 C C . GLN A 1 208 ? 22.975 -5.577 7.123 1.00 95.12 208 GLN A C 1
ATOM 1673 O O . GLN A 1 208 ? 22.115 -5.477 8.003 1.00 95.12 208 GLN A O 1
ATOM 1678 N N . PRO A 1 209 ? 22.658 -5.866 5.846 1.00 91.81 209 PRO A N 1
ATOM 1679 C CA . PRO A 1 209 ? 21.287 -6.121 5.420 1.00 91.81 209 PRO A CA 1
ATOM 1680 C C . PRO A 1 209 ? 20.611 -7.187 6.285 1.00 91.81 209 PRO A C 1
ATOM 1682 O O . PRO A 1 209 ? 21.203 -8.228 6.578 1.00 91.81 209 PRO A O 1
ATOM 1685 N N . TRP A 1 210 ? 19.361 -6.927 6.672 1.00 93.12 210 TRP A N 1
ATOM 1686 C CA . TRP A 1 210 ? 18.530 -7.843 7.460 1.00 93.12 210 TRP A CA 1
ATOM 1687 C C . TRP A 1 210 ? 19.087 -8.197 8.847 1.00 93.12 210 TRP A C 1
ATOM 1689 O O . TRP A 1 210 ? 18.720 -9.223 9.420 1.00 93.12 210 TRP A O 1
ATOM 1699 N N . ARG A 1 211 ? 19.960 -7.353 9.416 1.00 96.19 211 ARG A N 1
ATOM 1700 C CA . ARG A 1 211 ? 20.530 -7.536 10.759 1.00 96.19 211 ARG A CA 1
ATOM 1701 C C . ARG A 1 211 ? 20.478 -6.251 11.577 1.00 96.19 211 ARG A C 1
ATOM 1703 O O . ARG A 1 211 ? 20.541 -5.147 11.043 1.00 96.19 211 ARG A O 1
ATOM 1710 N N . LEU A 1 212 ? 20.363 -6.412 12.895 1.00 97.44 212 LEU A N 1
ATOM 1711 C CA . LEU A 1 212 ? 20.485 -5.299 13.832 1.00 97.44 212 LEU A CA 1
ATOM 1712 C C . LEU A 1 212 ? 21.940 -4.795 13.881 1.00 97.44 212 LEU A C 1
ATOM 1714 O O . LEU A 1 212 ? 22.850 -5.610 13.726 1.00 97.44 212 LEU A O 1
ATOM 1718 N N . PRO A 1 213 ? 22.161 -3.494 14.135 1.00 98.00 213 PRO A N 1
ATOM 1719 C CA . PRO A 1 213 ? 21.144 -2.485 14.429 1.00 98.00 213 PRO A CA 1
ATOM 1720 C C . PRO A 1 213 ? 20.393 -1.991 13.180 1.00 98.00 213 PRO A C 1
ATOM 1722 O O . PRO A 1 213 ? 20.955 -1.838 12.095 1.00 98.00 213 PRO A O 1
ATOM 1725 N N . SER A 1 214 ? 19.098 -1.712 13.348 1.00 98.06 214 SER A N 1
ATOM 1726 C CA . SER A 1 214 ? 18.233 -1.159 12.295 1.00 98.06 214 SER A CA 1
ATOM 1727 C C . SER A 1 214 ? 17.572 0.137 12.745 1.00 98.06 214 SER A C 1
ATOM 1729 O O . SER A 1 214 ? 17.412 0.381 13.942 1.00 98.06 214 SER A O 1
ATOM 1731 N N . ARG A 1 215 ? 17.123 0.948 11.790 1.00 97.31 215 ARG A N 1
ATOM 1732 C CA . ARG A 1 215 ? 16.459 2.227 12.026 1.00 97.31 215 ARG A CA 1
ATOM 1733 C C . ARG A 1 215 ? 15.101 2.304 11.330 1.00 97.31 215 ARG A C 1
ATOM 1735 O O . ARG A 1 215 ? 14.950 1.788 10.231 1.00 97.31 215 ARG A O 1
ATOM 1742 N N . CYS A 1 216 ? 14.147 2.980 11.955 1.00 95.44 216 CYS A N 1
ATOM 1743 C CA . CYS A 1 216 ? 12.911 3.460 11.332 1.00 95.44 216 CYS A CA 1
ATOM 1744 C C . CYS A 1 216 ? 12.631 4.902 11.787 1.00 95.44 216 CYS A C 1
ATOM 1746 O O . CYS A 1 216 ? 13.316 5.425 12.677 1.00 95.44 216 CYS A O 1
ATOM 1748 N N . GLU A 1 217 ? 11.648 5.568 11.180 1.00 93.00 217 GLU A N 1
ATOM 1749 C CA . GLU A 1 217 ? 11.311 6.940 11.565 1.00 93.00 217 GLU A CA 1
ATOM 1750 C C . GLU A 1 217 ? 10.503 7.004 12.857 1.00 93.00 217 GLU A C 1
ATOM 1752 O O . GLU A 1 217 ? 10.682 7.947 13.633 1.00 93.00 217 GLU A O 1
ATOM 1757 N N . ASN A 1 218 ? 9.657 6.000 13.106 1.00 94.12 218 ASN A N 1
ATOM 1758 C CA . ASN A 1 218 ? 8.797 5.882 14.279 1.00 94.12 218 ASN A CA 1
ATOM 1759 C C . ASN A 1 218 ? 7.998 7.173 14.545 1.00 94.12 218 ASN A C 1
ATOM 1761 O O . ASN A 1 218 ? 7.842 7.639 15.683 1.00 94.12 218 ASN A O 1
ATOM 1765 N N . ALA A 1 219 ? 7.549 7.798 13.458 1.00 92.62 219 ALA A N 1
ATOM 1766 C CA . ALA A 1 219 ? 6.901 9.099 13.434 1.00 92.62 219 ALA A CA 1
ATOM 1767 C C . ALA A 1 219 ? 5.418 8.945 13.101 1.00 92.62 219 ALA A C 1
ATOM 1769 O O . ALA A 1 219 ? 5.021 8.016 12.405 1.00 92.62 219 ALA A O 1
ATOM 1770 N N . ASN A 1 220 ? 4.593 9.867 13.601 1.00 94.00 220 ASN A N 1
ATOM 1771 C CA . ASN A 1 220 ? 3.158 9.809 13.361 1.00 94.00 220 ASN A CA 1
ATOM 1772 C C . ASN A 1 220 ? 2.880 9.984 11.852 1.00 94.00 220 ASN A C 1
ATOM 1774 O O . ASN A 1 220 ? 3.155 11.066 11.313 1.00 94.00 220 ASN A O 1
ATOM 1778 N N . PRO A 1 221 ? 2.315 8.968 11.169 1.00 91.62 221 PRO A N 1
ATOM 1779 C CA . PRO A 1 221 ? 2.097 9.014 9.727 1.00 91.62 221 PRO A CA 1
ATOM 1780 C C . PRO A 1 221 ? 1.050 10.065 9.320 1.00 91.62 221 PRO A C 1
ATOM 1782 O O . PRO A 1 221 ? 1.019 10.485 8.170 1.00 91.62 221 PRO A O 1
ATOM 1785 N N . LEU A 1 222 ? 0.236 10.553 10.259 1.00 92.19 222 LEU A N 1
ATOM 1786 C CA . LEU A 1 222 ? -0.809 11.549 10.016 1.00 92.19 222 LEU A CA 1
ATOM 1787 C C . LEU A 1 222 ? -0.309 12.998 10.121 1.00 92.19 222 LEU A C 1
ATOM 1789 O O . LEU A 1 222 ? -1.009 13.908 9.680 1.00 92.19 222 LEU A O 1
ATOM 1793 N N . LYS A 1 223 ? 0.908 13.236 10.633 1.00 91.69 223 LYS A N 1
ATOM 1794 C CA . LYS A 1 223 ? 1.527 14.581 10.704 1.00 91.69 223 LYS A CA 1
ATOM 1795 C C . LYS A 1 223 ? 2.265 14.999 9.429 1.00 91.69 223 LYS A C 1
ATOM 1797 O O . LYS A 1 223 ? 2.887 16.053 9.390 1.00 91.69 223 LYS A O 1
ATOM 1802 N N . ASN A 1 224 ? 2.244 14.169 8.393 1.00 81.56 224 ASN A N 1
ATOM 1803 C CA . ASN A 1 224 ? 2.971 14.414 7.153 1.00 81.56 224 ASN A CA 1
ATOM 1804 C C . ASN A 1 224 ? 2.100 14.052 5.940 1.00 81.56 224 ASN A C 1
ATOM 1806 O O . ASN A 1 224 ? 1.149 13.275 6.045 1.00 81.56 224 ASN A O 1
ATOM 1810 N N . ASP A 1 225 ? 2.438 14.601 4.779 1.00 71.31 225 ASP A N 1
ATOM 1811 C CA . ASP A 1 225 ? 1.657 14.398 3.557 1.00 71.31 225 ASP A CA 1
ATOM 1812 C C . ASP A 1 225 ? 2.052 13.144 2.761 1.00 71.31 225 ASP A C 1
ATOM 1814 O O . ASP A 1 225 ? 1.434 12.852 1.748 1.00 71.31 225 ASP A O 1
ATOM 1818 N N . ALA A 1 226 ? 3.055 12.384 3.201 1.00 66.62 226 ALA A N 1
ATOM 1819 C CA . ALA A 1 226 ? 3.804 11.483 2.326 1.00 66.62 226 ALA A CA 1
ATOM 1820 C C . ALA A 1 226 ? 4.088 10.074 2.886 1.00 66.62 226 ALA A C 1
ATOM 1822 O O . ALA A 1 226 ? 4.689 9.273 2.172 1.00 66.62 226 ALA A O 1
ATOM 1823 N N . LEU A 1 227 ? 3.708 9.769 4.128 1.00 69.31 227 LEU A N 1
ATOM 1824 C CA . LEU A 1 227 ? 3.916 8.471 4.770 1.00 69.31 227 LEU A CA 1
ATOM 1825 C C . LEU A 1 227 ? 2.643 7.630 4.707 1.00 69.31 227 LEU A C 1
ATOM 1827 O O . LEU A 1 227 ? 1.622 7.979 5.307 1.00 69.31 227 LEU A O 1
ATOM 1831 N N . GLY A 1 228 ? 2.770 6.465 4.076 1.00 82.06 228 GLY A N 1
ATOM 1832 C CA . GLY A 1 228 ? 1.702 5.488 3.918 1.00 82.06 228 GLY A CA 1
ATOM 1833 C C . GLY A 1 228 ? 1.106 5.502 2.510 1.00 82.06 228 GLY A C 1
ATOM 1834 O O . GLY A 1 228 ? 1.798 5.736 1.520 1.00 82.06 228 GLY A O 1
ATOM 1835 N N . ALA A 1 229 ? -0.199 5.254 2.444 1.00 83.19 229 ALA A N 1
ATOM 1836 C CA . ALA A 1 229 ? -0.968 5.036 1.221 1.00 83.19 229 ALA A CA 1
ATOM 1837 C C . ALA A 1 229 ? -1.070 6.247 0.268 1.00 83.19 229 ALA A C 1
ATOM 1839 O O . ALA A 1 229 ? -1.517 6.108 -0.865 1.00 83.19 229 ALA A O 1
ATOM 1840 N N . GLN A 1 230 ? -0.703 7.457 0.693 1.00 81.25 230 GLN A N 1
ATOM 1841 C CA . GLN A 1 230 ? -0.989 8.683 -0.062 1.00 81.25 230 GLN A CA 1
ATOM 1842 C C . GLN A 1 230 ? -0.077 8.873 -1.280 1.00 81.25 230 GLN A C 1
ATOM 1844 O O . GLN A 1 230 ? -0.404 9.674 -2.145 1.00 81.25 230 GLN A O 1
ATOM 1849 N N . ARG A 1 231 ? 1.072 8.186 -1.362 1.00 82.62 231 ARG A N 1
ATOM 1850 C CA . ARG A 1 231 ? 1.970 8.288 -2.529 1.00 82.62 231 ARG A CA 1
ATOM 1851 C C . ARG A 1 231 ? 1.600 7.326 -3.653 1.00 82.62 231 ARG A C 1
ATOM 1853 O O . ARG A 1 231 ? 1.720 7.690 -4.816 1.00 82.62 231 ARG A O 1
ATOM 1860 N N . VAL A 1 232 ? 1.106 6.139 -3.316 1.00 89.00 232 VAL A N 1
ATOM 1861 C CA . VAL A 1 232 ? 0.791 5.094 -4.306 1.00 89.00 232 VAL A CA 1
ATOM 1862 C C . VAL A 1 232 ? -0.457 5.415 -5.137 1.00 89.00 232 VAL A C 1
ATOM 1864 O O . VAL A 1 232 ? -0.634 4.875 -6.224 1.00 89.00 232 VAL A O 1
ATOM 1867 N N . VAL A 1 233 ? -1.288 6.373 -4.700 1.00 87.75 233 VAL A N 1
ATOM 1868 C CA . VAL A 1 233 ? -2.452 6.858 -5.473 1.00 87.75 233 VAL A CA 1
ATOM 1869 C C . VAL A 1 233 ? -2.075 7.415 -6.848 1.00 87.75 233 VAL A C 1
ATOM 1871 O O . VAL A 1 233 ? -2.910 7.426 -7.744 1.00 87.75 233 VAL A O 1
ATOM 1874 N N . PHE A 1 234 ? -0.835 7.878 -7.039 1.00 90.62 234 PHE A N 1
ATOM 1875 C CA . PHE A 1 234 ? -0.381 8.364 -8.341 1.00 90.62 234 PHE A CA 1
ATOM 1876 C C . PHE A 1 234 ? -0.064 7.224 -9.307 1.00 90.62 234 PHE A C 1
ATOM 1878 O O . PHE A 1 234 ? -0.171 7.408 -10.517 1.00 90.62 234 PHE A O 1
ATOM 1885 N N . THR A 1 235 ? 0.307 6.047 -8.799 1.00 92.88 235 THR A N 1
ATOM 1886 C CA . THR A 1 235 ? 0.595 4.866 -9.620 1.00 92.88 235 THR A CA 1
ATOM 1887 C C . THR A 1 235 ? -0.673 4.310 -10.264 1.00 92.88 235 THR A C 1
ATOM 1889 O O . THR A 1 235 ? -0.601 3.785 -11.373 1.00 92.88 235 THR A O 1
ATOM 1892 N N . ARG A 1 236 ? -1.835 4.497 -9.626 1.00 94.31 236 ARG A N 1
ATOM 1893 C CA . ARG A 1 236 ? -3.146 4.107 -10.153 1.00 94.31 236 ARG A CA 1
ATOM 1894 C C . ARG A 1 236 ? -3.409 4.694 -11.542 1.00 94.31 236 ARG A C 1
ATOM 1896 O O . ARG A 1 236 ? -3.266 5.900 -11.757 1.00 94.31 236 ARG A O 1
ATOM 1903 N N . LEU A 1 237 ? -3.909 3.839 -12.431 1.00 96.50 237 LEU A N 1
ATOM 1904 C CA . LEU A 1 237 ? -4.591 4.233 -13.660 1.00 96.50 237 LEU A CA 1
ATOM 1905 C C . LEU A 1 237 ? -6.102 4.269 -13.415 1.00 96.50 237 LEU A C 1
ATOM 1907 O O . LEU A 1 237 ? -6.658 3.326 -12.857 1.00 96.50 237 LEU A O 1
ATOM 1911 N N . LEU A 1 238 ? -6.769 5.360 -13.795 1.00 95.88 238 LEU A N 1
ATOM 1912 C CA . LEU A 1 238 ? -8.203 5.557 -13.537 1.00 95.88 238 LEU A CA 1
ATOM 1913 C C . LEU A 1 238 ? -9.104 4.565 -14.287 1.00 95.88 238 LEU A C 1
ATOM 1915 O O . LEU A 1 238 ? -10.245 4.360 -13.881 1.00 95.88 238 LEU A O 1
ATOM 1919 N N . ASP A 1 239 ? -8.597 3.961 -15.357 1.00 95.38 239 ASP A N 1
ATOM 1920 C CA . ASP A 1 239 ? -9.281 3.006 -16.228 1.00 95.38 239 ASP A CA 1
ATOM 1921 C C . ASP A 1 239 ? -8.868 1.544 -15.975 1.00 95.38 239 ASP A C 1
ATOM 1923 O O . ASP A 1 239 ? -9.282 0.651 -16.717 1.00 95.38 239 ASP A O 1
ATOM 1927 N N . LYS A 1 240 ? -8.086 1.270 -14.918 1.00 96.25 240 LYS A N 1
ATOM 1928 C CA . LYS A 1 240 ? -7.701 -0.092 -14.521 1.00 96.25 240 LYS A CA 1
ATOM 1929 C C . LYS A 1 240 ? -7.967 -0.385 -13.047 1.00 96.25 240 LYS A C 1
ATOM 1931 O O . LYS A 1 240 ? -7.890 0.517 -12.211 1.00 96.25 240 LYS A O 1
ATOM 1936 N N . PRO A 1 241 ? -8.201 -1.665 -12.694 1.00 96.69 241 PRO A N 1
ATOM 1937 C CA . PRO A 1 241 ? -8.147 -2.091 -11.304 1.00 96.69 241 PRO A CA 1
ATOM 1938 C C . PRO A 1 241 ? -6.779 -1.758 -10.702 1.00 96.69 241 PRO A C 1
ATOM 1940 O O . PRO A 1 241 ? -5.747 -1.985 -11.338 1.00 96.69 241 PRO A O 1
ATOM 1943 N N . PHE A 1 242 ? -6.783 -1.235 -9.478 1.00 97.38 242 PHE A N 1
ATOM 1944 C CA . PHE A 1 242 ? -5.572 -0.901 -8.735 1.00 97.38 242 PHE A CA 1
ATOM 1945 C C . PHE A 1 242 ? -5.521 -1.677 -7.428 1.00 97.38 242 PHE A C 1
ATOM 1947 O O . PHE A 1 242 ? -6.471 -1.627 -6.649 1.00 97.38 242 PHE A O 1
ATOM 1954 N N . THR A 1 243 ? -4.430 -2.382 -7.180 1.00 96.69 243 THR A N 1
ATOM 1955 C CA . THR A 1 243 ? -4.223 -3.156 -5.959 1.00 96.69 243 THR A CA 1
ATOM 1956 C C . THR A 1 243 ? -3.029 -2.636 -5.179 1.00 96.69 243 THR A C 1
ATOM 1958 O O . THR A 1 243 ? -2.178 -1.930 -5.712 1.00 96.69 243 THR A O 1
ATOM 1961 N N . ILE A 1 244 ? -2.992 -3.001 -3.901 1.00 96.12 244 ILE A N 1
ATOM 1962 C CA . ILE A 1 244 ? -1.791 -2.954 -3.077 1.00 96.12 244 ILE A CA 1
ATOM 1963 C C . ILE A 1 244 ? -1.524 -4.370 -2.586 1.00 96.12 244 ILE A C 1
ATOM 1965 O O . ILE A 1 244 ? -2.157 -4.797 -1.616 1.00 96.12 244 ILE A O 1
ATOM 1969 N N . THR A 1 245 ? -0.650 -5.122 -3.257 1.00 94.94 245 THR A N 1
ATOM 1970 C CA . THR A 1 245 ? -0.338 -6.499 -2.838 1.00 94.94 245 THR A CA 1
ATOM 1971 C C . THR A 1 245 ? 0.632 -6.573 -1.655 1.00 94.94 245 THR A C 1
ATOM 1973 O O . THR A 1 245 ? 0.690 -7.601 -0.976 1.00 94.94 245 THR A O 1
ATOM 1976 N N . GLU A 1 246 ? 1.289 -5.461 -1.313 1.00 95.25 246 GLU A N 1
ATOM 1977 C CA . GLU A 1 246 ? 2.050 -5.339 -0.074 1.00 95.25 246 GLU A CA 1
ATOM 1978 C C . GLU A 1 246 ? 1.862 -3.979 0.605 1.00 95.25 246 GLU A C 1
ATOM 1980 O O . GLU A 1 246 ? 2.254 -2.922 0.103 1.00 95.25 246 GLU A O 1
ATOM 1985 N N . TYR A 1 247 ? 1.330 -4.009 1.828 1.00 95.25 247 TYR A N 1
ATOM 1986 C CA . TYR A 1 247 ? 1.527 -2.914 2.771 1.00 95.25 247 TYR A CA 1
ATOM 1987 C C . TYR A 1 247 ? 1.837 -3.386 4.187 1.00 95.25 247 TYR A C 1
ATOM 1989 O O . TYR A 1 247 ? 1.341 -4.422 4.642 1.00 95.25 247 TYR A O 1
ATOM 1997 N N . ASN A 1 248 ? 2.595 -2.579 4.933 1.00 95.31 248 ASN A N 1
ATOM 1998 C CA . ASN A 1 248 ? 2.752 -2.768 6.373 1.00 95.31 248 ASN A CA 1
ATOM 1999 C C . ASN A 1 248 ? 2.984 -1.455 7.129 1.00 95.31 248 ASN A C 1
ATOM 2001 O O . ASN A 1 248 ? 3.474 -0.463 6.591 1.00 95.31 248 ASN A O 1
ATOM 2005 N N . TYR A 1 249 ? 2.630 -1.475 8.410 1.00 95.69 249 TYR A N 1
ATOM 2006 C CA . TYR A 1 249 ? 3.108 -0.519 9.397 1.00 95.69 249 TYR A CA 1
ATOM 2007 C C . TYR A 1 249 ? 4.059 -1.303 10.291 1.00 95.69 249 TYR A C 1
ATOM 2009 O O . TYR A 1 249 ? 3.622 -2.002 11.205 1.00 95.69 249 TYR A O 1
ATOM 2017 N N . SER A 1 250 ? 5.339 -1.248 9.941 1.00 95.25 250 SER A N 1
ATOM 2018 C CA . SER A 1 250 ? 6.310 -2.267 10.327 1.00 95.25 250 SER A CA 1
ATOM 2019 C C . SER A 1 250 ? 6.679 -2.171 11.803 1.00 95.25 250 SER A C 1
ATOM 2021 O O . SER A 1 250 ? 6.784 -1.087 12.388 1.00 95.25 250 SER A O 1
ATOM 2023 N N . GLY A 1 251 ? 6.912 -3.323 12.423 1.00 94.88 251 GLY A N 1
ATOM 2024 C CA . GLY A 1 251 ? 7.548 -3.388 13.727 1.00 94.88 251 GLY A CA 1
ATOM 2025 C C . GLY A 1 251 ? 8.993 -2.873 13.666 1.00 94.88 251 GLY A C 1
ATOM 2026 O O . GLY A 1 251 ? 9.666 -3.024 12.651 1.00 94.88 251 GLY A O 1
ATOM 2027 N N . PRO A 1 252 ? 9.505 -2.272 14.747 1.00 95.19 252 PRO A N 1
ATOM 2028 C CA . PRO A 1 252 ? 8.841 -2.076 16.028 1.00 95.19 252 PRO A CA 1
ATOM 2029 C C . PRO A 1 252 ? 8.156 -0.698 16.145 1.00 95.19 252 PRO A C 1
ATOM 2031 O O . PRO A 1 252 ? 8.011 -0.184 17.257 1.00 95.19 252 PRO A O 1
ATOM 2034 N N . GLY A 1 253 ? 7.764 -0.077 15.024 1.00 95.62 253 GLY A N 1
ATOM 2035 C CA . GLY A 1 253 ? 7.110 1.232 15.020 1.00 95.62 253 GLY A CA 1
ATOM 2036 C C . GLY A 1 253 ? 5.915 1.278 15.980 1.00 95.62 253 GLY A C 1
ATOM 2037 O O . GLY A 1 253 ? 5.222 0.283 16.179 1.00 95.62 253 GLY A O 1
ATOM 2038 N N . ARG A 1 254 ? 5.664 2.427 16.612 1.00 94.75 254 ARG A N 1
ATOM 2039 C CA . ARG A 1 254 ? 4.598 2.586 17.624 1.00 94.75 254 ARG A CA 1
ATOM 2040 C C . ARG A 1 254 ? 3.225 2.916 17.035 1.00 94.75 254 ARG A C 1
ATOM 2042 O O . ARG A 1 254 ? 2.234 2.933 17.754 1.00 94.75 254 ARG A O 1
ATOM 2049 N N . PHE A 1 255 ? 3.158 3.209 15.736 1.00 95.12 255 PHE A N 1
ATOM 2050 C CA . PHE A 1 255 ? 1.933 3.641 15.049 1.00 95.12 255 PHE A CA 1
ATOM 2051 C C . PHE A 1 255 ? 1.224 2.509 14.292 1.00 95.12 255 PHE A C 1
ATOM 2053 O O . PHE A 1 255 ? 0.347 2.768 13.473 1.00 95.12 255 PHE A O 1
ATOM 2060 N N . ARG A 1 256 ? 1.554 1.240 14.564 1.00 95.50 256 ARG A N 1
ATOM 2061 C CA . ARG A 1 256 ? 0.983 0.084 13.840 1.00 95.50 256 ARG A CA 1
ATOM 2062 C C . ARG A 1 256 ? -0.523 -0.052 14.021 1.00 95.50 256 ARG A C 1
ATOM 2064 O O . ARG A 1 256 ? -1.216 -0.404 13.069 1.00 95.50 256 ARG A O 1
ATOM 2071 N N . GLY A 1 257 ? -1.038 0.335 15.192 1.00 95.75 257 GLY A N 1
ATOM 2072 C CA . GLY A 1 257 ? -2.478 0.390 15.461 1.00 95.75 257 GLY A CA 1
ATOM 2073 C C . GLY A 1 257 ? -3.257 1.286 14.487 1.00 95.75 257 GLY A C 1
ATOM 2074 O O . GLY A 1 257 ? -4.416 1.005 14.198 1.00 95.75 257 GLY A O 1
ATOM 2075 N N . VAL A 1 258 ? -2.607 2.301 13.904 1.00 95.69 258 VAL A N 1
ATOM 2076 C CA . VAL A 1 258 ? -3.205 3.228 12.925 1.00 95.69 258 VAL A CA 1
ATOM 2077 C C . VAL A 1 258 ? -3.387 2.567 11.555 1.00 95.69 258 VAL A C 1
ATOM 2079 O O . VAL A 1 258 ? -4.289 2.923 10.794 1.00 95.69 258 VAL A O 1
ATOM 2082 N N . GLY A 1 259 ? -2.534 1.594 11.223 1.00 93.94 259 GLY A N 1
ATOM 2083 C CA . GLY A 1 259 ? -2.365 1.128 9.852 1.00 93.94 259 GLY A CA 1
ATOM 2084 C C . GLY A 1 259 ? -3.582 0.452 9.240 1.00 93.94 259 GLY A C 1
ATOM 2085 O O . GLY A 1 259 ? -3.750 0.505 8.026 1.00 93.94 259 GLY A O 1
ATOM 2086 N N . GLY A 1 260 ? -4.440 -0.163 10.054 1.00 94.62 260 GLY A N 1
ATOM 2087 C CA . GLY A 1 260 ? -5.691 -0.742 9.569 1.00 94.62 260 GLY A CA 1
ATOM 2088 C C . GLY A 1 260 ? -6.708 0.326 9.178 1.00 94.62 260 GLY A C 1
ATOM 2089 O O . GLY A 1 260 ? -7.077 0.438 8.013 1.00 94.62 260 GLY A O 1
ATOM 2090 N N . ILE A 1 261 ? -7.116 1.167 10.134 1.00 96.81 261 ILE A N 1
ATOM 2091 C CA . ILE A 1 261 ? -8.185 2.150 9.909 1.00 96.81 261 ILE A CA 1
ATOM 2092 C C . ILE A 1 261 ? -7.837 3.150 8.795 1.00 96.81 261 ILE A C 1
ATOM 2094 O O . ILE A 1 261 ? -8.685 3.436 7.953 1.00 96.81 261 ILE A O 1
ATOM 2098 N N . VAL A 1 262 ? -6.589 3.626 8.723 1.00 96.12 262 VAL A N 1
ATOM 2099 C CA . VAL A 1 262 ? -6.161 4.598 7.701 1.00 96.12 262 VAL A CA 1
ATOM 2100 C C . VAL A 1 262 ? -6.085 3.966 6.313 1.00 96.12 262 VAL A C 1
ATOM 2102 O O . VAL A 1 262 ? -6.579 4.557 5.353 1.00 96.12 262 VAL A O 1
ATOM 2105 N N . THR A 1 263 ? -5.518 2.761 6.194 1.00 96.12 263 THR A N 1
ATOM 2106 C CA . THR A 1 263 ? -5.388 2.088 4.890 1.00 96.12 263 THR A CA 1
ATOM 2107 C C . THR A 1 263 ? -6.748 1.637 4.365 1.00 96.12 263 THR A C 1
ATOM 2109 O O . THR A 1 263 ? -7.052 1.869 3.200 1.00 96.12 263 THR A O 1
ATOM 2112 N N . GLY A 1 264 ? -7.596 1.071 5.231 1.00 96.75 264 GLY A N 1
ATOM 2113 C CA . GLY A 1 264 ? -8.969 0.705 4.881 1.00 96.75 264 GLY A CA 1
ATOM 2114 C C . GLY A 1 264 ? -9.805 1.896 4.424 1.00 96.75 264 GLY A C 1
ATOM 2115 O O . GLY A 1 264 ? -10.517 1.797 3.430 1.00 96.75 264 GLY A O 1
ATOM 2116 N N . THR A 1 265 ? -9.670 3.039 5.108 1.00 97.44 265 THR A N 1
ATOM 2117 C CA . THR A 1 265 ? -10.327 4.291 4.699 1.00 97.44 265 THR A CA 1
ATOM 2118 C C . THR A 1 265 ? -9.840 4.735 3.321 1.00 97.44 265 THR A C 1
ATOM 2120 O O . THR A 1 265 ? -10.659 4.998 2.448 1.00 97.44 265 THR A O 1
ATOM 2123 N N . MET A 1 266 ? -8.521 4.808 3.103 1.00 96.06 266 MET A N 1
ATOM 2124 C CA . MET A 1 266 ? -7.973 5.267 1.823 1.00 96.06 266 MET A CA 1
ATOM 2125 C C . MET A 1 266 ? -8.397 4.358 0.666 1.00 96.06 266 MET A C 1
ATOM 2127 O O . MET A 1 266 ? -8.866 4.856 -0.352 1.00 96.06 266 MET A O 1
ATOM 2131 N N . GLY A 1 267 ? -8.287 3.038 0.830 1.00 96.44 267 GLY A N 1
ATOM 2132 C CA . GLY A 1 267 ? -8.664 2.097 -0.221 1.00 96.44 267 GLY A CA 1
ATOM 2133 C C . GLY A 1 267 ? -10.147 2.136 -0.580 1.00 96.44 267 GLY A C 1
ATOM 2134 O O . GLY A 1 267 ? -10.479 2.050 -1.759 1.00 96.44 267 GLY A O 1
ATOM 2135 N N . ALA A 1 268 ? -11.031 2.339 0.403 1.00 97.62 268 ALA A N 1
ATOM 2136 C CA . ALA A 1 268 ? -12.463 2.509 0.153 1.00 97.62 268 ALA A CA 1
ATOM 2137 C C . ALA A 1 268 ? -12.762 3.829 -0.581 1.00 97.62 268 ALA A C 1
ATOM 2139 O O . ALA A 1 268 ? -13.440 3.833 -1.605 1.00 97.62 268 ALA A O 1
ATOM 2140 N N . LEU A 1 269 ? -12.196 4.948 -0.109 1.00 97.38 269 LEU A N 1
ATOM 2141 C CA . LEU A 1 269 ? -12.388 6.268 -0.723 1.00 97.38 269 LEU A CA 1
ATOM 2142 C C . LEU A 1 269 ? -11.850 6.343 -2.158 1.00 97.38 269 LEU A C 1
ATOM 2144 O O . LEU A 1 269 ? -12.426 7.035 -2.998 1.00 97.38 269 LEU A O 1
ATOM 2148 N N . GLN A 1 270 ? -10.738 5.661 -2.433 1.00 96.50 270 GLN A N 1
ATOM 2149 C CA . GLN A 1 270 ? -10.074 5.669 -3.736 1.00 96.50 270 GLN A CA 1
ATOM 2150 C C . GLN A 1 270 ? -10.581 4.592 -4.700 1.00 96.50 270 GLN A C 1
ATOM 2152 O O . GLN A 1 270 ? -10.154 4.597 -5.855 1.00 96.50 270 GLN A O 1
ATOM 2157 N N . ASP A 1 271 ? -11.500 3.726 -4.258 1.00 95.94 271 ASP A N 1
ATOM 2158 C CA . ASP A 1 271 ? -12.062 2.632 -5.059 1.00 95.94 271 ASP A CA 1
ATOM 2159 C C . ASP A 1 271 ? -10.981 1.656 -5.555 1.00 95.94 271 ASP A C 1
ATOM 2161 O O . ASP A 1 271 ? -10.829 1.387 -6.749 1.00 95.94 271 ASP A O 1
ATOM 2165 N N . TRP A 1 272 ? -10.134 1.197 -4.631 1.00 96.94 272 TRP A N 1
ATOM 2166 C CA . TRP A 1 272 ? -9.102 0.208 -4.940 1.00 96.94 272 TRP A CA 1
ATOM 2167 C C . TRP A 1 272 ? -9.716 -1.182 -5.162 1.00 96.94 272 TRP A C 1
ATOM 2169 O O . TRP A 1 272 ? -10.721 -1.544 -4.561 1.00 96.94 272 TRP A O 1
ATOM 2179 N N . GLY A 1 273 ? -9.085 -1.990 -6.011 1.00 95.62 273 GLY A N 1
ATOM 2180 C CA . GLY A 1 273 ? -9.503 -3.358 -6.325 1.00 95.62 273 GLY A CA 1
ATOM 2181 C C . GLY A 1 273 ? -9.037 -4.409 -5.313 1.00 95.62 273 GLY A C 1
ATOM 2182 O O . GLY A 1 273 ? -9.593 -5.503 -5.279 1.00 95.62 273 GLY A O 1
ATOM 2183 N N . GLY A 1 274 ? -8.041 -4.105 -4.472 1.00 95.25 274 GLY A N 1
ATOM 2184 C CA . GLY A 1 274 ? -7.593 -5.021 -3.422 1.00 95.25 274 GLY A CA 1
ATOM 2185 C C . GLY A 1 274 ? -6.441 -4.490 -2.567 1.00 95.25 274 GLY A C 1
ATOM 2186 O O . GLY A 1 274 ? -5.687 -3.619 -2.994 1.00 95.25 274 GLY A O 1
ATOM 2187 N N . ILE A 1 275 ? -6.329 -5.009 -1.342 1.00 95.00 275 ILE A N 1
ATOM 2188 C CA . ILE A 1 275 ? -5.335 -4.605 -0.339 1.00 95.00 275 ILE A CA 1
ATOM 2189 C C . ILE A 1 275 ? -4.860 -5.853 0.416 1.00 95.00 275 ILE A C 1
ATOM 2191 O O . ILE A 1 275 ? -5.672 -6.533 1.045 1.00 95.00 275 ILE A O 1
ATOM 2195 N N . TRP A 1 276 ? -3.555 -6.121 0.408 1.00 93.94 276 TRP A N 1
ATOM 2196 C CA . TRP A 1 276 ? -2.928 -7.260 1.079 1.00 93.94 276 TRP A CA 1
ATOM 2197 C C . TRP A 1 276 ? -1.857 -6.801 2.056 1.00 93.94 276 TRP A C 1
ATOM 2199 O O . TRP A 1 276 ? -0.929 -6.070 1.711 1.00 93.94 276 TRP A O 1
ATOM 2209 N N . ARG A 1 277 ? -1.955 -7.273 3.299 1.00 92.38 277 ARG A N 1
ATOM 2210 C CA . ARG A 1 277 ? -0.907 -7.031 4.282 1.00 92.38 277 ARG A CA 1
ATOM 2211 C C . ARG A 1 277 ? 0.294 -7.932 4.011 1.00 92.38 277 ARG A C 1
ATOM 2213 O O . ARG A 1 277 ? 0.170 -9.156 4.055 1.00 92.38 277 ARG A O 1
ATOM 2220 N N . PHE A 1 278 ? 1.467 -7.325 3.865 1.00 93.62 278 PHE A N 1
ATOM 2221 C CA . PHE A 1 278 ? 2.733 -8.046 3.906 1.00 93.62 278 PHE A CA 1
ATOM 2222 C C . PHE A 1 278 ? 3.313 -7.985 5.323 1.00 93.62 278 PHE A C 1
ATOM 2224 O O . PHE A 1 278 ? 3.715 -6.918 5.754 1.00 93.62 278 PHE A O 1
ATOM 2231 N N . ALA A 1 279 ? 3.359 -9.051 6.116 1.00 93.44 279 ALA A N 1
ATOM 2232 C CA . ALA A 1 279 ? 2.979 -10.416 5.777 1.00 93.44 279 ALA A CA 1
ATOM 2233 C C . ALA A 1 279 ? 2.233 -11.080 6.932 1.00 93.44 279 ALA A C 1
ATOM 2235 O O . ALA A 1 279 ? 2.377 -10.701 8.093 1.00 93.44 279 ALA A O 1
ATOM 2236 N N . PHE A 1 280 ? 1.460 -12.123 6.623 1.00 92.81 280 PHE A N 1
ATOM 2237 C CA . PHE A 1 280 ? 0.854 -12.937 7.672 1.00 92.81 280 PHE A CA 1
ATOM 2238 C C . PHE A 1 280 ? 1.924 -13.686 8.487 1.00 92.81 280 PHE A C 1
ATOM 2240 O O . PHE A 1 280 ? 1.896 -13.646 9.714 1.00 92.81 280 PHE A O 1
ATOM 2247 N N . GLY A 1 281 ? 2.897 -14.312 7.817 1.00 92.62 281 GLY A N 1
ATOM 2248 C CA . GLY A 1 281 ? 4.019 -15.007 8.450 1.00 92.62 281 GLY A CA 1
ATOM 2249 C C . GLY A 1 281 ? 5.101 -15.411 7.442 1.00 92.62 281 GLY A C 1
ATOM 2250 O O . GLY A 1 281 ? 4.768 -15.832 6.335 1.00 92.62 281 GLY A O 1
ATOM 2251 N N . HIS A 1 282 ? 6.379 -15.351 7.828 1.00 90.69 282 HIS A N 1
ATOM 2252 C CA . HIS A 1 282 ? 7.512 -15.789 6.991 1.00 90.69 282 HIS A CA 1
ATOM 2253 C C . HIS A 1 282 ? 7.989 -17.217 7.284 1.00 90.69 282 HIS A C 1
ATOM 2255 O O . HIS A 1 282 ? 8.846 -17.750 6.576 1.00 90.69 282 HIS A O 1
ATOM 2261 N N . ASN A 1 283 ? 7.479 -17.851 8.340 1.00 85.75 283 ASN A N 1
ATOM 2262 C CA . ASN A 1 283 ? 7.939 -19.166 8.766 1.00 85.75 283 ASN A CA 1
ATOM 2263 C C . ASN A 1 283 ? 6.768 -20.077 9.163 1.00 85.75 283 ASN A C 1
ATOM 2265 O O . ASN A 1 283 ? 5.786 -19.642 9.759 1.00 85.75 283 ASN A O 1
ATOM 2269 N N . ARG A 1 284 ? 6.875 -21.366 8.815 1.00 88.50 284 ARG A N 1
ATOM 2270 C CA . ARG A 1 284 ? 5.824 -22.364 9.072 1.00 88.50 284 ARG A CA 1
ATOM 2271 C C . ARG A 1 284 ? 5.566 -22.564 10.563 1.00 88.50 284 ARG A C 1
ATOM 2273 O O . ARG A 1 284 ? 4.423 -22.800 10.940 1.00 88.50 284 ARG A O 1
ATOM 2280 N N . GLU A 1 285 ? 6.609 -22.497 11.387 1.00 88.19 285 GLU A N 1
ATOM 2281 C CA . GLU A 1 285 ? 6.484 -22.731 12.824 1.00 88.19 285 GLU A CA 1
ATOM 2282 C C . GLU A 1 285 ? 5.553 -21.705 13.470 1.00 88.19 285 GLU A C 1
ATOM 2284 O O . GLU A 1 285 ? 4.607 -22.110 14.139 1.00 88.19 285 GLU A O 1
ATOM 2289 N N . ALA A 1 286 ? 5.719 -20.421 13.156 1.00 86.75 286 ALA A N 1
ATOM 2290 C CA . ALA A 1 286 ? 4.869 -19.336 13.629 1.00 86.75 286 ALA A CA 1
ATOM 2291 C C . ALA A 1 286 ? 3.404 -19.507 13.211 1.00 86.75 286 ALA A C 1
ATOM 2293 O O . ALA A 1 286 ? 2.508 -19.188 13.982 1.00 86.75 286 ALA A O 1
ATOM 2294 N N . LEU A 1 287 ? 3.139 -20.083 12.032 1.00 86.50 287 LEU A N 1
ATOM 2295 C CA . LEU A 1 287 ? 1.772 -20.402 11.596 1.00 86.50 287 LEU A CA 1
ATOM 2296 C C . LEU A 1 287 ? 1.140 -21.542 12.406 1.00 86.50 287 LEU A C 1
ATOM 2298 O O . LEU A 1 287 ? -0.074 -21.569 12.584 1.00 86.50 287 LEU A O 1
ATOM 2302 N N . THR A 1 288 ? 1.946 -22.502 12.865 1.00 87.88 288 THR A N 1
ATOM 2303 C CA . THR A 1 288 ? 1.469 -23.681 13.611 1.00 87.88 288 THR A CA 1
ATOM 2304 C C . THR A 1 288 ? 1.521 -23.527 15.130 1.00 87.88 288 THR A C 1
ATOM 2306 O O . THR A 1 288 ? 0.843 -24.274 15.828 1.00 87.88 288 THR A O 1
ATOM 2309 N N . ARG A 1 289 ? 2.342 -22.598 15.629 1.00 86.75 289 ARG A N 1
ATOM 2310 C CA . ARG A 1 289 ? 2.593 -22.300 17.048 1.00 86.75 289 ARG A CA 1
ATOM 2311 C C . ARG A 1 289 ? 2.683 -20.779 17.259 1.00 86.75 289 ARG A C 1
ATOM 2313 O O . ARG A 1 289 ? 3.740 -20.264 17.648 1.00 86.75 289 ARG A O 1
ATOM 2320 N N . PRO A 1 290 ? 1.616 -20.027 16.937 1.00 83.12 290 PRO A N 1
ATOM 2321 C CA . PRO A 1 290 ? 1.624 -18.567 17.018 1.00 83.12 290 PRO A CA 1
ATOM 2322 C C . PRO A 1 290 ? 1.917 -18.048 18.433 1.00 83.12 290 PRO A C 1
ATOM 2324 O O . PRO A 1 290 ? 2.511 -16.987 18.586 1.00 83.12 290 PRO A O 1
ATOM 2327 N N . GLU A 1 291 ? 1.587 -18.815 19.474 1.00 81.62 291 GLU A N 1
ATOM 2328 C CA . GLU A 1 291 ? 1.830 -18.480 20.879 1.00 81.62 291 GLU A CA 1
ATOM 2329 C C . GLU A 1 291 ? 3.314 -18.322 21.246 1.00 81.62 291 GLU A C 1
ATOM 2331 O O . GLU A 1 291 ? 3.627 -17.662 22.235 1.00 81.62 291 GLU A O 1
ATOM 2336 N N . GLY A 1 292 ? 4.224 -18.905 20.457 1.00 84.38 292 GLY A N 1
ATOM 2337 C CA . GLY A 1 292 ? 5.674 -18.779 20.629 1.00 84.38 292 GLY A CA 1
ATOM 2338 C C . GLY A 1 292 ? 6.313 -17.666 19.793 1.00 84.38 292 GLY A C 1
ATOM 2339 O O . GLY A 1 292 ? 7.528 -17.480 19.850 1.00 84.38 292 GLY A O 1
ATOM 2340 N N . SER A 1 293 ? 5.525 -16.933 19.003 1.00 89.19 293 SER A N 1
ATOM 2341 C CA . SER A 1 293 ? 6.041 -15.966 18.033 1.00 89.19 293 SER A CA 1
ATOM 2342 C C . SER A 1 293 ? 6.082 -14.556 18.612 1.00 89.19 293 SER A C 1
ATOM 2344 O O . SER A 1 293 ? 5.051 -13.931 18.836 1.00 89.19 293 SER A O 1
ATOM 2346 N N . ALA A 1 294 ? 7.290 -14.036 18.835 1.00 92.00 294 ALA A N 1
ATOM 2347 C CA . ALA A 1 294 ? 7.499 -12.630 19.164 1.00 92.00 294 ALA A CA 1
ATOM 2348 C C . ALA A 1 294 ? 7.253 -11.734 17.934 1.00 92.00 294 ALA A C 1
ATOM 2350 O O . ALA A 1 294 ? 7.382 -12.186 16.794 1.00 92.00 294 ALA A O 1
ATOM 2351 N N . MET A 1 295 ? 6.957 -10.447 18.150 1.00 92.50 295 MET A N 1
ATOM 2352 C CA . MET A 1 295 ? 6.775 -9.521 17.027 1.00 92.50 295 MET A CA 1
ATOM 2353 C C . MET A 1 295 ? 8.112 -9.277 16.313 1.00 92.50 295 MET A C 1
ATOM 2355 O O . MET A 1 295 ? 9.165 -9.237 16.958 1.00 92.50 295 MET A O 1
ATOM 2359 N N . GLY A 1 296 ? 8.049 -9.073 14.999 1.00 94.12 296 GLY A N 1
ATOM 2360 C CA . GLY A 1 296 ? 9.187 -8.727 14.147 1.00 94.12 296 GLY A CA 1
ATOM 2361 C C . GLY A 1 296 ? 8.879 -7.524 13.257 1.00 94.12 296 GLY A C 1
ATOM 2362 O O . GLY A 1 296 ? 8.017 -6.712 13.585 1.00 94.12 296 GLY A O 1
ATOM 2363 N N . TYR A 1 297 ? 9.578 -7.402 12.126 1.00 95.38 297 TYR A N 1
ATOM 2364 C CA . TYR A 1 297 ? 9.358 -6.284 11.200 1.00 95.38 297 TYR A CA 1
ATOM 2365 C C . TYR A 1 297 ? 7.978 -6.331 10.531 1.00 95.38 297 TYR A C 1
ATOM 2367 O O . TYR A 1 297 ? 7.311 -5.305 10.478 1.00 95.38 297 TYR A O 1
ATOM 2375 N N . PHE A 1 298 ? 7.537 -7.496 10.043 1.00 95.44 298 PHE A N 1
ATOM 2376 C CA . PHE A 1 298 ? 6.365 -7.571 9.154 1.00 95.44 298 PHE A CA 1
ATOM 2377 C C . PHE A 1 298 ? 5.293 -8.580 9.577 1.00 95.44 298 PHE A C 1
ATOM 2379 O O . PHE A 1 298 ? 4.118 -8.349 9.296 1.00 95.44 298 PHE A O 1
ATOM 2386 N N . ASP A 1 299 ? 5.687 -9.682 10.225 1.00 94.31 299 ASP A N 1
ATOM 2387 C CA . ASP A 1 299 ? 4.803 -10.815 10.519 1.00 94.31 299 ASP A CA 1
ATOM 2388 C C . ASP A 1 299 ? 3.653 -10.441 11.454 1.00 94.31 299 ASP A C 1
ATOM 2390 O O . ASP A 1 299 ? 3.866 -10.037 12.597 1.00 94.31 299 ASP A O 1
ATOM 2394 N N . MET A 1 300 ? 2.426 -10.658 10.983 1.00 92.12 300 MET A N 1
ATOM 2395 C CA . MET A 1 300 ? 1.219 -10.458 11.780 1.00 92.12 300 MET A CA 1
ATOM 2396 C C . MET A 1 300 ? 0.944 -11.589 12.769 1.00 92.12 300 MET A C 1
ATOM 2398 O O . MET A 1 300 ? 0.319 -11.352 13.799 1.00 92.12 300 MET A O 1
ATOM 2402 N N . VAL A 1 301 ? 1.343 -12.823 12.453 1.00 91.25 301 VAL A N 1
ATOM 2403 C CA . VAL A 1 301 ? 0.954 -14.021 13.217 1.00 91.25 301 VAL A CA 1
ATOM 2404 C C . VAL A 1 301 ? 1.363 -13.958 14.696 1.00 91.25 301 VAL A C 1
ATOM 2406 O O . VAL A 1 301 ? 0.618 -14.427 15.551 1.00 91.25 301 VAL A O 1
ATOM 2409 N N . GLY A 1 302 ? 2.499 -13.321 14.999 1.00 88.75 302 GLY A N 1
ATOM 2410 C CA . GLY A 1 302 ? 2.994 -13.059 16.357 1.00 88.75 302 GLY A CA 1
ATOM 2411 C C . GLY A 1 302 ? 2.737 -11.630 16.848 1.00 88.75 302 GLY A C 1
ATOM 2412 O O . GLY A 1 302 ? 3.432 -11.145 17.736 1.00 88.75 302 GLY A O 1
ATOM 2413 N N . ASP A 1 303 ? 1.808 -10.902 16.227 1.00 93.06 303 ASP A N 1
ATOM 2414 C CA . ASP A 1 303 ? 1.593 -9.481 16.478 1.00 93.06 303 ASP A CA 1
ATOM 2415 C C . ASP A 1 303 ? 0.103 -9.167 16.707 1.00 93.06 303 ASP A C 1
ATOM 2417 O O . ASP A 1 303 ? -0.636 -8.806 15.778 1.00 93.06 303 ASP A O 1
ATOM 2421 N N . PRO A 1 304 ? -0.368 -9.269 17.967 1.00 93.00 304 PRO A N 1
ATOM 2422 C CA . PRO A 1 304 ? -1.781 -9.085 18.292 1.00 93.00 304 PRO A CA 1
ATOM 2423 C C . PRO A 1 304 ? -2.292 -7.672 17.977 1.00 93.00 304 PRO A C 1
ATOM 2425 O O . PRO A 1 304 ? -3.487 -7.494 17.738 1.00 93.00 304 PRO A O 1
ATOM 2428 N N . LEU A 1 305 ? -1.404 -6.670 17.948 1.00 95.38 305 LEU A N 1
ATOM 2429 C CA . LEU A 1 305 ? -1.762 -5.290 17.623 1.00 95.38 305 LEU A CA 1
ATOM 2430 C C . LEU A 1 305 ? -2.126 -5.152 16.141 1.00 95.38 305 LEU A C 1
ATOM 2432 O O . LEU A 1 305 ? -3.164 -4.575 15.819 1.00 95.38 305 LEU A O 1
ATOM 2436 N N . SER A 1 306 ? -1.304 -5.704 15.245 1.00 94.19 306 SER A N 1
ATOM 2437 C CA . SER A 1 306 ? -1.547 -5.630 13.797 1.00 94.19 306 SER A CA 1
ATOM 2438 C C . SER A 1 306 ? -2.759 -6.464 13.373 1.00 94.19 306 SER A C 1
ATOM 2440 O O . SER A 1 306 ? -3.556 -6.002 12.550 1.00 94.19 306 SER A O 1
ATOM 2442 N N . LEU A 1 307 ? -2.952 -7.643 13.983 1.00 93.75 307 LEU A N 1
ATOM 2443 C CA . LEU A 1 307 ? -4.139 -8.488 13.784 1.00 93.75 307 LEU A CA 1
ATOM 2444 C C . LEU A 1 307 ? -5.436 -7.770 14.178 1.00 93.75 307 LEU A C 1
ATOM 2446 O O . LEU A 1 307 ? -6.432 -7.845 13.457 1.00 93.75 307 LEU A O 1
ATOM 2450 N N . ALA A 1 308 ? -5.426 -7.055 15.307 1.00 95.88 308 ALA A N 1
ATOM 2451 C CA . ALA A 1 308 ? -6.567 -6.257 15.738 1.00 95.88 308 ALA A CA 1
ATOM 2452 C C . ALA A 1 308 ? -6.798 -5.054 14.808 1.00 95.88 308 ALA A C 1
ATOM 2454 O O . ALA A 1 308 ? -7.931 -4.820 14.387 1.00 95.88 308 ALA A O 1
ATOM 2455 N N . ALA A 1 309 ? -5.733 -4.334 14.432 1.00 95.62 309 ALA A N 1
ATOM 2456 C CA . ALA A 1 309 ? -5.800 -3.170 13.546 1.00 95.62 309 ALA A CA 1
ATOM 2457 C C . ALA A 1 309 ? -6.479 -3.489 12.205 1.00 95.62 309 ALA A C 1
ATOM 2459 O O . ALA A 1 309 ? -7.328 -2.730 11.739 1.00 95.62 309 ALA A O 1
ATOM 2460 N N . GLU A 1 310 ? -6.148 -4.624 11.586 1.00 93.56 310 GLU A N 1
ATOM 2461 C CA . GLU A 1 310 ? -6.669 -5.007 10.268 1.00 93.56 310 GLU A CA 1
ATOM 2462 C C . GLU A 1 310 ? -8.196 -5.180 10.215 1.00 93.56 310 GLU A C 1
ATOM 2464 O O . GLU A 1 310 ? -8.801 -5.021 9.153 1.00 93.56 310 GLU A O 1
ATOM 2469 N N . ARG A 1 311 ? -8.862 -5.427 11.352 1.00 95.19 311 ARG A N 1
ATOM 2470 C CA . ARG A 1 311 ? -10.329 -5.555 11.390 1.00 95.19 311 ARG A CA 1
ATOM 2471 C C . ARG A 1 311 ? -11.041 -4.289 10.918 1.00 95.19 311 ARG A C 1
ATOM 2473 O O . ARG A 1 311 ? -12.108 -4.398 10.315 1.00 95.19 311 ARG A O 1
ATOM 2480 N N . ALA A 1 312 ? -10.436 -3.116 11.112 1.00 96.62 312 ALA A N 1
ATOM 2481 C CA . ALA A 1 312 ? -10.945 -1.873 10.543 1.00 96.62 312 ALA A CA 1
ATOM 2482 C C . ALA A 1 312 ? -10.893 -1.882 9.005 1.00 96.62 312 ALA A C 1
ATOM 2484 O O . ALA A 1 312 ? -11.880 -1.513 8.375 1.00 96.62 312 ALA A O 1
ATOM 2485 N N . SER A 1 313 ? -9.798 -2.360 8.395 1.00 96.44 313 SER A N 1
ATOM 2486 C CA . SER A 1 313 ? -9.688 -2.474 6.932 1.00 96.44 313 SER A CA 1
ATOM 2487 C C . SER A 1 313 ? -10.780 -3.361 6.350 1.00 96.44 313 SER A C 1
ATOM 2489 O O . SER A 1 313 ? -11.421 -2.984 5.377 1.00 96.44 313 SER A O 1
ATOM 2491 N N . ILE A 1 314 ? -11.036 -4.512 6.975 1.00 95.81 314 ILE A N 1
ATOM 2492 C CA . ILE A 1 314 ? -12.070 -5.451 6.521 1.00 95.81 314 ILE A CA 1
ATOM 2493 C C . ILE A 1 314 ? -13.459 -4.795 6.549 1.00 95.81 314 ILE A C 1
ATOM 2495 O O . ILE A 1 314 ? -14.214 -4.920 5.589 1.00 95.81 314 ILE A O 1
ATOM 2499 N N . CYS A 1 315 ? -13.795 -4.067 7.618 1.00 97.81 315 CYS A N 1
ATOM 2500 C CA . CYS A 1 315 ? -15.095 -3.397 7.727 1.00 97.81 315 CYS A CA 1
ATOM 2501 C C . CYS A 1 315 ? -15.235 -2.242 6.721 1.00 97.81 315 CYS A C 1
ATOM 2503 O O . CYS A 1 315 ? -16.258 -2.104 6.057 1.00 97.81 315 CYS A O 1
ATOM 2505 N N . LEU A 1 316 ? -14.194 -1.425 6.574 1.00 97.81 316 LEU A N 1
ATOM 2506 C CA . LEU A 1 316 ? -14.249 -0.225 5.742 1.00 97.81 316 LEU A CA 1
ATOM 2507 C C . LEU A 1 316 ? -14.198 -0.537 4.254 1.00 97.81 316 LEU A C 1
ATOM 2509 O O . LEU A 1 316 ? -15.048 -0.063 3.506 1.00 97.81 316 LEU A O 1
ATOM 2513 N N . PHE A 1 317 ? -13.224 -1.347 3.851 1.00 97.25 317 PHE A N 1
ATOM 2514 C CA . PHE A 1 317 ? -12.946 -1.649 2.457 1.00 97.25 317 PHE A CA 1
ATOM 2515 C C . PHE A 1 317 ? -13.759 -2.850 1.969 1.00 97.25 317 PHE A C 1
ATOM 2517 O O . PHE A 1 317 ? -14.588 -2.710 1.078 1.00 97.25 317 PHE A O 1
ATOM 2524 N N . LEU A 1 318 ? -13.581 -4.024 2.584 1.00 94.81 318 LEU A N 1
ATOM 2525 C CA . LEU A 1 318 ? -14.161 -5.264 2.057 1.00 94.81 318 LEU A CA 1
ATOM 2526 C C . LEU A 1 318 ? -15.681 -5.354 2.271 1.00 94.81 318 LEU A C 1
ATOM 2528 O O . LEU A 1 318 ? -16.399 -5.823 1.394 1.00 94.81 318 LEU A O 1
ATOM 2532 N N . ARG A 1 319 ? -16.185 -4.904 3.427 1.00 96.38 319 ARG A N 1
ATOM 2533 C CA . ARG A 1 319 ? -17.633 -4.838 3.705 1.00 96.38 319 ARG A CA 1
ATOM 2534 C C . ARG A 1 319 ? -18.302 -3.589 3.108 1.00 96.38 319 ARG A C 1
ATOM 2536 O O . ARG A 1 319 ? -19.530 -3.556 3.002 1.00 96.38 319 ARG A O 1
ATOM 2543 N N . GLY A 1 320 ? -17.519 -2.581 2.719 1.00 95.88 320 GLY A N 1
ATOM 2544 C CA . GLY A 1 320 ? -18.019 -1.350 2.105 1.00 95.88 320 GLY A CA 1
ATOM 2545 C C . GLY A 1 320 ? -18.758 -0.435 3.081 1.00 95.88 320 GLY A C 1
ATOM 2546 O O . GLY A 1 320 ? -19.846 0.047 2.778 1.00 95.88 320 GLY A O 1
ATOM 2547 N N . ASP A 1 321 ? -18.215 -0.210 4.281 1.00 97.44 321 ASP A N 1
ATOM 2548 C CA . ASP A 1 321 ? -18.785 0.771 5.224 1.00 97.44 321 ASP A CA 1
ATOM 2549 C C . ASP A 1 321 ? -18.552 2.226 4.804 1.00 97.44 321 ASP A C 1
ATOM 2551 O O . ASP A 1 321 ? -19.159 3.139 5.368 1.00 97.44 321 ASP A O 1
ATOM 2555 N N . LEU A 1 322 ? -17.677 2.443 3.825 1.00 96.62 322 LEU A N 1
ATOM 2556 C CA . LEU A 1 322 ? -17.355 3.746 3.273 1.00 96.62 322 LEU A CA 1
ATOM 2557 C C . LEU A 1 322 ? -17.429 3.680 1.746 1.00 96.62 322 LEU A C 1
ATOM 2559 O O . LEU A 1 322 ? -16.858 2.780 1.136 1.00 96.62 322 LEU A O 1
ATOM 2563 N N . ALA A 1 323 ? -18.148 4.623 1.141 1.00 97.00 323 ALA A N 1
ATOM 2564 C CA . ALA A 1 323 ? -18.278 4.709 -0.308 1.00 97.00 323 ALA A CA 1
ATOM 2565 C C . ALA A 1 323 ? -17.055 5.399 -0.944 1.00 97.00 323 ALA A C 1
ATOM 2567 O O . ALA A 1 323 ? -16.409 6.221 -0.283 1.00 97.00 323 ALA A O 1
ATOM 2568 N N . PRO A 1 324 ? -16.765 5.129 -2.230 1.00 97.50 324 PRO A N 1
ATOM 2569 C CA . PRO A 1 324 ? -15.803 5.905 -3.001 1.00 97.50 324 PRO A CA 1
ATOM 2570 C C . PRO A 1 324 ? -16.115 7.406 -3.028 1.00 97.50 324 PRO A C 1
ATOM 2572 O O . PRO A 1 324 ? -17.279 7.808 -3.019 1.00 97.50 324 PRO A O 1
ATOM 2575 N N . LEU A 1 325 ? -15.071 8.233 -3.129 1.00 96.81 325 LEU A N 1
ATOM 2576 C CA . LEU A 1 325 ? -15.207 9.687 -3.256 1.00 96.81 325 LEU A CA 1
ATOM 2577 C C . LEU A 1 325 ? -15.916 10.067 -4.560 1.00 96.81 325 LEU A C 1
ATOM 2579 O O . LEU A 1 325 ? -15.580 9.568 -5.639 1.00 96.81 325 LEU A O 1
ATOM 2583 N N . ALA A 1 326 ? -16.839 11.026 -4.472 1.00 94.31 326 ALA A N 1
ATOM 2584 C CA . ALA A 1 326 ? -17.613 11.479 -5.628 1.00 94.31 326 ALA A CA 1
ATOM 2585 C C . ALA A 1 326 ? -16.756 12.249 -6.649 1.00 94.31 326 ALA A C 1
ATOM 2587 O O . ALA A 1 326 ? -16.944 12.130 -7.861 1.00 94.31 326 ALA A O 1
ATOM 2588 N N . ARG A 1 327 ? -15.792 13.045 -6.168 1.00 95.06 327 ARG A N 1
ATOM 2589 C CA . ARG A 1 327 ? -14.899 13.837 -7.027 1.00 95.06 327 ARG A CA 1
ATOM 2590 C C . ARG A 1 327 ? -13.806 12.968 -7.625 1.00 95.06 327 ARG A C 1
ATOM 2592 O O . ARG A 1 327 ? -13.263 12.098 -6.949 1.00 95.06 327 ARG A O 1
ATOM 2599 N N . THR A 1 328 ? -13.432 13.260 -8.866 1.00 95.31 328 THR A N 1
ATOM 2600 C CA . THR A 1 328 ? -12.328 12.581 -9.560 1.00 95.31 328 THR A CA 1
ATOM 2601 C C . THR A 1 328 ? -11.361 13.606 -10.138 1.00 95.31 328 THR A C 1
ATOM 2603 O O . THR A 1 328 ? -11.782 14.553 -10.800 1.00 95.31 328 THR A O 1
ATOM 2606 N N . TYR A 1 329 ? -10.070 13.407 -9.889 1.00 95.25 329 TYR A N 1
ATOM 2607 C CA . TYR A 1 329 ? -8.978 14.249 -10.357 1.00 95.25 329 TYR A CA 1
ATOM 2608 C C . TYR A 1 329 ? -8.045 13.415 -11.231 1.00 95.25 329 TYR A C 1
ATOM 2610 O O . TYR A 1 329 ? -7.466 12.433 -10.760 1.00 95.25 329 TYR A O 1
ATOM 2618 N N . ALA A 1 330 ? -7.926 13.787 -12.504 1.00 96.06 330 ALA A N 1
ATOM 2619 C CA . ALA A 1 330 ? -7.187 13.007 -13.490 1.00 96.06 330 ALA A CA 1
ATOM 2620 C C . ALA A 1 330 ? -5.875 13.686 -13.895 1.00 96.06 330 ALA A C 1
ATOM 2622 O O . ALA A 1 330 ? -5.862 14.837 -14.329 1.00 96.06 330 ALA A O 1
ATOM 2623 N N . MET A 1 331 ? -4.769 12.952 -13.816 1.00 97.19 331 MET A N 1
ATOM 2624 C CA . MET A 1 331 ? -3.522 13.329 -14.482 1.00 97.19 331 MET A CA 1
ATOM 2625 C C . MET A 1 331 ? -3.502 12.663 -15.860 1.00 97.19 331 MET A C 1
ATOM 2627 O O . MET A 1 331 ? -3.356 11.449 -15.957 1.00 97.19 331 MET A O 1
ATOM 2631 N N . VAL A 1 332 ? -3.697 13.439 -16.923 1.00 97.94 332 VAL A N 1
ATOM 2632 C CA . VAL A 1 332 ? -3.773 12.943 -18.304 1.00 97.94 332 VAL A CA 1
ATOM 2633 C C . VAL A 1 332 ? -2.371 12.890 -18.898 1.00 97.94 332 VAL A C 1
ATOM 2635 O O . VAL A 1 332 ? -1.666 13.900 -18.936 1.00 97.94 332 VAL A O 1
ATOM 2638 N N . LEU A 1 333 ? -1.973 11.702 -19.343 1.00 98.12 333 LEU A N 1
ATOM 2639 C CA . LEU A 1 333 ? -0.640 11.349 -19.822 1.00 98.12 333 LEU A CA 1
ATOM 2640 C C . LEU A 1 333 ? -0.728 10.900 -21.296 1.00 98.12 333 LEU A C 1
ATOM 2642 O O . LEU A 1 333 ? -0.826 9.705 -21.570 1.00 98.12 333 LEU A O 1
ATOM 2646 N N . PRO A 1 334 ? -0.694 11.830 -22.262 1.00 98.31 334 PRO A N 1
ATOM 2647 C CA . PRO A 1 334 ? -0.686 11.491 -23.683 1.00 98.31 334 PRO A CA 1
ATOM 2648 C C . PRO A 1 334 ? 0.551 10.664 -24.014 1.00 98.31 334 PRO A C 1
ATOM 2650 O O . PRO A 1 334 ? 1.677 11.078 -23.721 1.00 98.31 334 PRO A O 1
ATOM 2653 N N . LYS A 1 335 ? 0.354 9.493 -24.624 1.00 97.75 335 LYS A N 1
ATOM 2654 C CA . LYS A 1 335 ? 1.423 8.509 -24.847 1.00 97.75 335 LYS A CA 1
ATOM 2655 C C . LYS A 1 335 ? 2.617 9.118 -25.585 1.00 97.75 335 LYS A C 1
ATOM 2657 O O . LYS A 1 335 ? 3.748 9.003 -25.117 1.00 97.75 335 LYS A O 1
ATOM 2662 N N . ASP A 1 336 ? 2.363 9.806 -26.694 1.00 96.88 336 ASP A N 1
ATOM 2663 C CA . ASP A 1 336 ? 3.422 10.363 -27.542 1.00 96.88 336 ASP A CA 1
ATOM 2664 C C . ASP A 1 336 ? 4.191 11.502 -26.861 1.00 96.88 336 ASP A C 1
ATOM 2666 O O . ASP A 1 336 ? 5.363 11.732 -27.160 1.00 96.88 336 ASP A O 1
ATOM 2670 N N . GLU A 1 337 ? 3.560 12.219 -25.928 1.00 97.19 337 GLU A N 1
ATOM 2671 C CA . GLU A 1 337 ? 4.221 13.271 -25.155 1.00 97.19 337 GLU A CA 1
ATOM 2672 C C . GLU A 1 337 ? 5.068 12.698 -24.022 1.00 97.19 337 GLU A C 1
ATOM 2674 O O . GLU A 1 337 ? 6.196 13.145 -23.810 1.00 97.19 337 GLU A O 1
ATOM 2679 N N . VAL A 1 338 ? 4.542 11.695 -23.318 1.00 97.00 338 VAL A N 1
ATOM 2680 C CA . VAL A 1 338 ? 5.217 11.049 -22.188 1.00 97.00 338 VAL A CA 1
ATOM 2681 C C . VAL A 1 338 ? 6.439 10.251 -22.645 1.00 97.00 338 VAL A C 1
ATOM 2683 O O . VAL A 1 338 ? 7.441 10.207 -21.934 1.00 97.00 338 VAL A O 1
ATOM 2686 N N . LEU A 1 339 ? 6.386 9.639 -23.832 1.00 96.69 339 LEU A N 1
ATOM 2687 C CA . LEU A 1 339 ? 7.506 8.885 -24.406 1.00 96.69 339 LEU A CA 1
ATOM 2688 C C . LEU A 1 339 ? 8.524 9.762 -25.148 1.00 96.69 339 LEU A C 1
ATOM 2690 O O . LEU A 1 339 ? 9.550 9.254 -25.608 1.00 96.69 339 LEU A O 1
ATOM 2694 N N . ARG A 1 340 ? 8.266 11.068 -25.279 1.00 95.62 340 ARG A N 1
ATOM 2695 C CA . ARG A 1 340 ? 9.183 11.987 -25.952 1.00 95.62 340 ARG A CA 1
ATOM 2696 C C . ARG A 1 340 ? 10.408 12.252 -25.085 1.00 95.62 340 ARG A C 1
ATOM 2698 O O . ARG A 1 340 ? 10.303 12.543 -23.895 1.00 95.62 340 ARG A O 1
ATOM 2705 N N . MET A 1 341 ? 11.578 12.232 -25.719 1.00 96.44 341 MET A N 1
ATOM 2706 C CA . MET A 1 341 ? 12.829 12.616 -25.074 1.00 96.44 341 MET A CA 1
ATOM 2707 C C . MET A 1 341 ? 12.765 14.059 -24.547 1.00 96.44 341 MET A C 1
ATOM 2709 O O . MET A 1 341 ? 12.302 14.968 -25.239 1.00 96.44 341 MET A O 1
ATOM 2713 N N . ARG A 1 342 ? 13.240 14.263 -23.314 1.00 94.50 342 ARG A N 1
ATOM 2714 C CA . ARG A 1 342 ? 13.188 15.531 -22.569 1.00 94.50 342 ARG A CA 1
ATOM 2715 C C . ARG A 1 342 ? 14.470 15.760 -21.779 1.00 94.50 342 ARG A C 1
ATOM 2717 O O . ARG A 1 342 ? 15.226 14.826 -21.522 1.00 94.50 342 ARG A O 1
ATOM 2724 N N . ASP A 1 343 ? 14.659 16.993 -21.318 1.00 94.00 343 ASP A N 1
ATOM 2725 C CA . ASP A 1 343 ? 15.743 17.328 -20.387 1.00 94.00 343 ASP A CA 1
ATOM 2726 C C . ASP A 1 343 ? 15.592 16.635 -19.036 1.00 94.00 343 ASP A C 1
ATOM 2728 O O . ASP A 1 343 ? 16.579 16.247 -18.413 1.00 94.00 343 ASP A O 1
ATOM 2732 N N . ARG A 1 344 ? 14.345 16.437 -18.604 1.00 94.62 344 ARG A N 1
ATOM 2733 C CA . ARG A 1 344 ? 13.992 15.709 -17.392 1.00 94.62 344 ARG A CA 1
ATOM 2734 C C . ARG A 1 344 ? 12.671 14.981 -17.594 1.00 94.62 344 ARG A C 1
ATOM 2736 O O . ARG A 1 344 ? 11.707 15.560 -18.095 1.00 94.62 344 ARG A O 1
ATOM 2743 N N . ILE A 1 345 ? 12.624 13.733 -17.139 1.00 96.25 345 ILE A N 1
ATOM 2744 C CA . ILE A 1 345 ? 11.390 12.959 -17.012 1.00 96.25 345 ILE A CA 1
ATOM 2745 C C . ILE A 1 345 ? 10.981 12.966 -15.533 1.00 96.25 345 ILE A C 1
ATOM 2747 O O . ILE A 1 345 ? 11.805 12.629 -14.677 1.00 96.25 345 ILE A O 1
ATOM 2751 N N . PRO A 1 346 ? 9.748 13.385 -15.198 1.00 94.88 346 PRO A N 1
ATOM 2752 C CA . PRO A 1 346 ? 9.301 13.415 -13.816 1.00 94.88 346 PRO A CA 1
ATOM 2753 C C . PRO A 1 346 ? 9.054 12.000 -13.282 1.00 94.88 346 PRO A C 1
ATOM 2755 O O . PRO A 1 346 ? 8.601 11.102 -14.000 1.00 94.88 346 PRO A O 1
ATOM 2758 N N . GLN A 1 347 ? 9.317 11.830 -11.987 1.00 93.00 347 GLN A N 1
ATOM 2759 C CA . GLN A 1 347 ? 8.710 10.751 -11.218 1.00 93.00 347 GLN A CA 1
ATOM 2760 C C . GLN A 1 347 ? 7.197 10.973 -11.169 1.00 93.00 347 GLN A C 1
ATOM 2762 O O . GLN A 1 347 ? 6.714 12.104 -11.168 1.00 93.00 347 GLN A O 1
ATOM 2767 N N . ASN A 1 348 ? 6.454 9.883 -11.106 1.00 92.31 348 ASN A N 1
ATOM 2768 C CA . ASN A 1 348 ? 5.014 9.830 -11.125 1.00 92.31 348 ASN A CA 1
ATOM 2769 C C . ASN A 1 348 ? 4.429 10.142 -9.737 1.00 92.31 348 ASN A C 1
ATOM 2771 O O . ASN A 1 348 ? 3.706 9.341 -9.158 1.00 92.31 348 ASN A O 1
ATOM 2775 N N . TYR A 1 349 ? 4.790 11.292 -9.174 1.00 89.56 349 TYR A N 1
ATOM 2776 C CA . TYR A 1 349 ? 4.191 11.841 -7.962 1.00 89.56 349 TYR A CA 1
ATOM 2777 C C . TYR A 1 349 ? 4.249 13.368 -8.003 1.00 89.56 349 TYR A C 1
ATOM 2779 O O . TYR A 1 349 ? 5.054 13.956 -8.725 1.00 89.56 349 TYR A O 1
ATOM 2787 N N . THR A 1 350 ? 3.417 14.019 -7.194 1.00 91.56 350 THR A N 1
ATOM 2788 C CA . THR A 1 350 ? 3.357 15.484 -7.101 1.00 91.56 350 THR A CA 1
ATOM 2789 C C . THR A 1 350 ? 3.465 15.964 -5.652 1.00 91.56 350 THR A C 1
ATOM 2791 O O . THR A 1 350 ? 3.589 15.176 -4.712 1.00 91.56 350 THR A O 1
ATOM 2794 N N . ALA A 1 351 ? 3.421 17.283 -5.448 1.00 90.50 351 ALA A N 1
ATOM 2795 C CA . ALA A 1 351 ? 3.484 17.906 -4.126 1.00 90.50 351 ALA A CA 1
ATOM 2796 C C . ALA A 1 351 ? 2.156 17.864 -3.344 1.00 90.50 351 ALA A C 1
ATOM 2798 O O . ALA A 1 351 ? 2.072 18.464 -2.271 1.00 90.50 351 ALA A O 1
ATOM 2799 N N . TRP A 1 352 ? 1.110 17.219 -3.869 1.00 91.88 352 TRP A N 1
ATOM 2800 C CA . TRP A 1 352 ? -0.243 17.225 -3.293 1.00 91.88 352 TRP A CA 1
ATOM 2801 C C . TRP A 1 352 ? -0.869 15.826 -3.068 1.00 91.88 352 TRP A C 1
ATOM 2803 O O . TRP A 1 352 ? -2.070 15.660 -3.267 1.00 91.88 352 TRP A O 1
ATOM 2813 N N . PRO A 1 353 ? -0.131 14.816 -2.557 1.00 90.44 353 PRO A N 1
ATOM 2814 C CA . PRO A 1 353 ? -0.693 13.494 -2.208 1.00 90.44 353 PRO A CA 1
ATOM 2815 C C . PRO A 1 353 ? -1.872 13.557 -1.218 1.00 90.44 353 PRO A C 1
ATOM 2817 O O . PRO A 1 353 ? -2.723 12.671 -1.189 1.00 90.44 353 PRO A O 1
ATOM 2820 N N . TRP A 1 354 ? -1.967 14.631 -0.424 1.00 90.00 354 TRP A N 1
ATOM 2821 C CA . TRP A 1 354 ? -3.089 14.887 0.484 1.00 90.00 354 TRP A CA 1
ATOM 2822 C C . TRP A 1 354 ? -4.447 14.971 -0.234 1.00 90.00 354 TRP A C 1
ATOM 2824 O O . TRP A 1 354 ? -5.477 14.776 0.412 1.00 90.00 354 TRP A O 1
ATOM 2834 N N . LEU A 1 355 ? -4.467 15.226 -1.548 1.00 92.25 355 LEU A N 1
ATOM 2835 C CA . LEU A 1 355 ? -5.690 15.284 -2.347 1.00 92.25 355 LEU A CA 1
ATOM 2836 C C . LEU A 1 355 ? -6.451 13.949 -2.366 1.00 92.25 355 LEU A C 1
ATOM 2838 O O . LEU A 1 355 ? -7.673 13.962 -2.495 1.00 92.25 355 LEU A O 1
ATOM 2842 N N . GLY A 1 356 ? -5.767 12.817 -2.147 1.00 93.00 356 GLY A N 1
ATOM 2843 C CA . GLY A 1 356 ? -6.396 11.493 -2.044 1.00 93.00 356 GLY A CA 1
ATOM 2844 C C . GLY A 1 356 ? -7.432 11.368 -0.914 1.00 93.00 356 GLY A C 1
ATOM 2845 O O . GLY A 1 356 ? -8.203 10.418 -0.874 1.00 93.00 356 GLY A O 1
ATOM 2846 N N . TRP A 1 357 ? -7.511 12.337 -0.001 1.00 93.56 357 TRP A N 1
ATOM 2847 C CA . TRP A 1 357 ? -8.582 12.396 0.998 1.00 93.56 357 TRP A CA 1
ATOM 2848 C C . TRP A 1 357 ? -9.840 13.139 0.524 1.00 93.56 357 TRP A C 1
ATOM 2850 O O . TRP A 1 357 ? -10.860 13.073 1.202 1.00 93.56 357 TRP A O 1
ATOM 2860 N N . TYR A 1 358 ? -9.786 13.853 -0.603 1.00 94.12 358 TYR A N 1
ATOM 2861 C CA . TYR A 1 358 ? -10.836 14.778 -1.063 1.00 94.12 358 TYR A CA 1
ATOM 2862 C C . TYR A 1 358 ? -11.371 14.451 -2.464 1.00 94.12 358 TYR A C 1
ATOM 2864 O O . TYR A 1 358 ? -12.492 14.836 -2.800 1.00 94.12 358 TYR A O 1
ATOM 2872 N N . ALA A 1 359 ? -10.584 13.755 -3.284 1.00 94.56 359 ALA A N 1
ATOM 2873 C CA . ALA A 1 359 ? -11.002 13.237 -4.581 1.00 94.56 359 ALA A CA 1
ATOM 2874 C C . ALA A 1 359 ? -10.345 11.880 -4.862 1.00 94.56 359 ALA A C 1
ATOM 2876 O O . ALA A 1 359 ? -9.234 11.608 -4.397 1.00 94.56 359 ALA A O 1
ATOM 2877 N N . ARG A 1 360 ? -11.003 11.045 -5.673 1.00 95.06 360 ARG A N 1
ATOM 2878 C CA . ARG A 1 360 ? -10.344 9.916 -6.335 1.00 95.06 360 ARG A CA 1
ATOM 2879 C C . ARG A 1 360 ? -9.255 10.467 -7.240 1.00 95.06 360 ARG A C 1
ATOM 2881 O O . ARG A 1 360 ? -9.535 11.291 -8.108 1.00 95.06 360 ARG A O 1
ATOM 2888 N N . LEU A 1 361 ? -8.032 10.011 -7.028 1.00 93.81 361 LEU A N 1
ATOM 2889 C CA . LEU A 1 361 ? -6.852 10.472 -7.740 1.00 93.81 361 LEU A CA 1
ATOM 2890 C C . LEU A 1 361 ? -6.253 9.319 -8.547 1.00 93.81 361 LEU A C 1
ATOM 2892 O O . LEU A 1 361 ? -6.309 8.159 -8.133 1.00 93.81 361 LEU A O 1
ATOM 2896 N N . GLY A 1 362 ? -5.723 9.639 -9.722 1.00 94.88 362 GLY A N 1
ATOM 2897 C CA . GLY A 1 362 ? -5.005 8.695 -10.561 1.00 94.88 362 GLY A CA 1
ATOM 2898 C C . GLY A 1 362 ? -4.509 9.337 -11.850 1.00 94.88 362 GLY A C 1
ATOM 2899 O O . GLY A 1 362 ? -4.864 10.467 -12.200 1.00 94.88 362 GLY A O 1
ATOM 2900 N N . THR A 1 363 ? -3.677 8.586 -12.554 1.00 96.62 363 THR A N 1
ATOM 2901 C CA . THR A 1 363 ? -3.225 8.903 -13.908 1.00 96.62 363 THR A CA 1
ATOM 2902 C C . THR A 1 363 ? -4.145 8.266 -14.947 1.00 96.62 363 THR A C 1
ATOM 2904 O O . THR A 1 363 ? -4.929 7.369 -14.640 1.00 96.62 363 THR A O 1
ATOM 2907 N N . LEU A 1 364 ? -4.085 8.743 -16.185 1.00 97.25 364 LEU A N 1
ATOM 2908 C CA . LEU A 1 364 ? -4.759 8.138 -17.327 1.00 97.25 364 LEU A CA 1
ATOM 2909 C C . LEU A 1 364 ? -3.882 8.319 -18.563 1.00 97.25 364 LEU A C 1
ATOM 2911 O O . LEU A 1 364 ? -3.597 9.454 -18.948 1.00 97.25 364 LEU A O 1
ATOM 2915 N N . VAL A 1 365 ? -3.475 7.219 -19.197 1.00 97.94 365 VAL A N 1
ATOM 2916 C CA . VAL A 1 365 ? -2.749 7.275 -20.472 1.00 97.94 365 VAL A CA 1
ATOM 2917 C C . VAL A 1 365 ? -3.757 7.469 -21.599 1.00 97.94 365 VAL A C 1
ATOM 2919 O O . VAL A 1 365 ? -4.315 6.512 -22.123 1.00 97.94 365 VAL A O 1
ATOM 2922 N N . ALA A 1 366 ? -4.039 8.727 -21.925 1.00 97.38 366 ALA A N 1
ATOM 2923 C CA . ALA A 1 366 ? -5.019 9.114 -22.933 1.00 97.38 366 ALA A CA 1
ATOM 2924 C C . ALA A 1 366 ? -4.753 10.536 -23.440 1.00 97.38 366 ALA A C 1
ATOM 2926 O O . ALA A 1 366 ? -4.023 11.310 -22.822 1.00 97.38 366 ALA A O 1
ATOM 2927 N N . GLU A 1 367 ? -5.408 10.908 -24.540 1.00 97.12 367 GLU A N 1
ATOM 2928 C CA . GLU A 1 367 ? -5.366 12.282 -25.053 1.00 97.12 367 GLU A CA 1
ATOM 2929 C C . GLU A 1 367 ? -6.240 13.255 -24.258 1.00 97.12 367 GLU A C 1
ATOM 2931 O O . GLU A 1 367 ? -6.018 14.467 -24.300 1.00 97.12 367 GLU A O 1
ATOM 2936 N N . ARG A 1 368 ? -7.254 12.749 -23.551 1.00 95.56 368 ARG A N 1
ATOM 2937 C CA . ARG A 1 368 ? -8.226 13.546 -22.796 1.00 95.56 368 ARG A CA 1
ATOM 2938 C C . ARG A 1 368 ? -8.562 12.863 -21.476 1.00 95.56 368 ARG A C 1
ATOM 2940 O O . ARG A 1 368 ? -8.372 11.660 -21.323 1.00 95.56 368 ARG A O 1
ATOM 2947 N N . ALA A 1 369 ? -9.048 13.656 -20.530 1.00 94.81 369 ALA A N 1
ATOM 2948 C CA . ALA A 1 369 ? -9.552 13.173 -19.251 1.00 94.81 369 ALA A CA 1
ATOM 2949 C C . ALA A 1 369 ? -10.794 12.282 -19.435 1.00 94.81 369 ALA A C 1
ATOM 2951 O O . ALA A 1 369 ? -11.477 12.420 -20.453 1.00 94.81 369 ALA A O 1
ATOM 2952 N N . PRO A 1 370 ? -11.109 11.403 -18.466 1.00 91.75 370 PRO A N 1
ATOM 2953 C CA . PRO A 1 370 ? -12.334 10.620 -18.524 1.00 91.75 370 PRO A CA 1
ATOM 2954 C C . PRO A 1 370 ? -13.558 11.526 -18.340 1.00 91.75 370 PRO A C 1
ATOM 2956 O O . PRO A 1 370 ? -13.502 12.526 -17.613 1.00 91.75 370 PRO A O 1
ATOM 2959 N N . ASP A 1 371 ? -14.674 11.155 -18.967 1.00 91.75 371 ASP A N 1
ATOM 2960 C CA . ASP A 1 371 ? -15.943 11.862 -18.802 1.00 91.75 371 ASP A CA 1
ATOM 2961 C C . ASP A 1 371 ? -16.348 11.903 -17.320 1.00 91.75 371 ASP A C 1
ATOM 2963 O O . ASP A 1 371 ? -16.219 10.923 -16.584 1.00 91.75 371 ASP A O 1
ATOM 2967 N N . GLY A 1 372 ? -16.820 13.063 -16.860 1.00 90.81 372 GLY A N 1
ATOM 2968 C CA . GLY A 1 372 ? -17.196 13.266 -15.458 1.00 90.81 372 GLY A CA 1
ATOM 2969 C C . GLY A 1 372 ? -16.022 13.489 -14.495 1.00 90.81 372 GLY A C 1
ATOM 2970 O O . GLY A 1 372 ? -16.256 13.632 -13.292 1.00 90.81 372 GLY A O 1
ATOM 2971 N N . ALA A 1 373 ? -14.774 13.573 -14.977 1.00 94.94 373 ALA A N 1
ATOM 2972 C CA . ALA A 1 373 ? -13.675 14.080 -14.159 1.00 94.94 373 ALA A CA 1
ATOM 2973 C C . ALA A 1 373 ? -14.009 15.492 -13.653 1.00 94.94 373 ALA A C 1
ATOM 2975 O O . ALA A 1 373 ? -14.354 16.384 -14.425 1.00 94.94 373 ALA A O 1
ATOM 2976 N N . THR A 1 374 ? -13.881 15.707 -12.344 1.00 94.75 374 THR A N 1
ATOM 2977 C CA . THR A 1 374 ? -14.102 17.022 -11.728 1.00 94.75 374 THR A CA 1
ATOM 2978 C C . THR A 1 374 ? -13.060 18.026 -12.212 1.00 94.75 374 THR A C 1
ATOM 2980 O O . THR A 1 374 ? -13.348 19.211 -12.344 1.00 94.75 374 THR A O 1
ATOM 2983 N N . TRP A 1 375 ? -11.846 17.548 -12.483 1.00 94.94 375 TRP A N 1
ATOM 2984 C CA . TRP A 1 375 ? -10.771 18.318 -13.095 1.00 94.94 375 TRP A CA 1
ATOM 2985 C C . TRP A 1 375 ? -9.706 17.379 -13.649 1.00 94.94 375 TRP A C 1
ATOM 2987 O O . TRP A 1 375 ? -9.562 16.230 -13.211 1.00 94.94 375 TRP A O 1
ATOM 2997 N N . SER A 1 376 ? -8.919 17.907 -14.579 1.00 95.81 376 SER A N 1
ATOM 2998 C CA . SER A 1 376 ? -7.747 17.231 -15.107 1.00 95.81 376 SER A CA 1
ATOM 2999 C C . SER A 1 376 ? -6.569 18.169 -15.324 1.00 95.81 376 SER A C 1
ATOM 3001 O O . SER A 1 376 ? -6.755 19.300 -15.772 1.00 95.81 376 SER A O 1
ATOM 3003 N N . GLY A 1 377 ? -5.364 17.652 -15.105 1.00 95.94 377 GLY A N 1
ATOM 3004 C CA . GLY A 1 377 ? -4.106 18.279 -15.495 1.00 95.94 377 GLY A CA 1
ATOM 3005 C C . GLY A 1 377 ? -3.410 17.422 -16.542 1.00 95.94 377 GLY A C 1
ATOM 3006 O O . GLY A 1 377 ? -3.493 16.196 -16.482 1.00 95.94 377 GLY A O 1
ATOM 3007 N N . ARG A 1 378 ? -2.734 18.048 -17.507 1.00 97.25 378 ARG A N 1
ATOM 3008 C CA . ARG A 1 378 ? -2.016 17.349 -18.583 1.00 97.25 378 ARG A CA 1
ATOM 3009 C C . ARG A 1 378 ? -0.525 17.249 -18.260 1.00 97.25 378 ARG A C 1
ATOM 3011 O O . ARG A 1 378 ? 0.037 18.129 -17.611 1.00 97.25 378 ARG A O 1
ATOM 3018 N N . TYR A 1 379 ? 0.104 16.161 -18.688 1.00 97.50 379 TYR A N 1
ATOM 3019 C CA . TYR A 1 379 ? 1.557 16.034 -18.734 1.00 97.50 379 TYR A CA 1
ATOM 3020 C C . TYR A 1 379 ? 2.175 17.041 -19.727 1.00 97.50 379 TYR A C 1
ATOM 3022 O O . TYR A 1 379 ? 1.621 17.193 -20.811 1.00 97.50 379 TYR A O 1
ATOM 3030 N N . PRO A 1 380 ? 3.358 17.615 -19.424 1.00 95.31 380 PRO A N 1
ATOM 3031 C CA . PRO A 1 380 ? 4.105 17.496 -18.165 1.00 95.31 380 PRO A CA 1
ATOM 3032 C C . PRO A 1 380 ? 3.623 18.442 -17.056 1.00 95.31 380 PRO A C 1
ATOM 3034 O O . PRO A 1 380 ? 3.984 18.222 -15.902 1.00 95.31 380 PRO A O 1
ATOM 3037 N N . GLU A 1 381 ? 2.859 19.489 -17.380 1.00 95.75 381 GLU A N 1
ATOM 3038 C CA . GLU A 1 381 ? 2.666 20.673 -16.528 1.00 95.75 381 GLU A CA 1
ATOM 3039 C C . GLU A 1 381 ? 1.999 20.325 -15.191 1.00 95.75 381 GLU A C 1
ATOM 3041 O O . GLU A 1 381 ? 2.238 20.963 -14.162 1.00 95.75 381 GLU A O 1
ATOM 3046 N N . VAL A 1 382 ? 1.196 19.259 -15.173 1.00 95.56 382 VAL A N 1
ATOM 3047 C CA . VAL A 1 382 ? 0.564 18.737 -13.958 1.00 95.56 382 VAL A CA 1
ATOM 3048 C C . VAL A 1 382 ? 1.575 18.338 -12.874 1.00 95.56 382 VAL A C 1
ATOM 3050 O O . VAL A 1 382 ? 1.272 18.472 -11.687 1.00 95.56 382 VAL A O 1
ATOM 3053 N N . TYR A 1 383 ? 2.784 17.904 -13.247 1.00 94.94 383 TYR A N 1
ATOM 3054 C CA . TYR A 1 383 ? 3.836 17.544 -12.287 1.00 94.94 383 TYR A CA 1
ATOM 3055 C C . TYR A 1 383 ? 4.478 18.765 -11.624 1.00 94.94 383 TYR A C 1
ATOM 3057 O O . TYR A 1 383 ? 4.931 18.667 -10.483 1.00 94.94 383 TYR A O 1
ATOM 3065 N N . ASP A 1 384 ? 4.446 19.917 -12.294 1.00 93.88 384 ASP A N 1
ATOM 3066 C CA . ASP A 1 384 ? 4.949 21.189 -11.769 1.00 93.88 384 ASP A CA 1
ATOM 3067 C C . ASP A 1 384 ? 3.855 21.992 -11.038 1.00 93.88 384 ASP A C 1
ATOM 3069 O O . ASP A 1 384 ? 4.120 23.027 -10.423 1.00 93.88 384 ASP A O 1
ATOM 3073 N N . THR A 1 385 ? 2.609 21.504 -11.047 1.00 93.56 385 THR A N 1
ATOM 3074 C CA . THR A 1 385 ? 1.491 22.160 -10.364 1.00 93.56 385 THR A CA 1
ATOM 3075 C C . THR A 1 385 ? 1.642 22.046 -8.845 1.00 93.56 385 THR A C 1
ATOM 3077 O O . THR A 1 385 ? 1.545 20.967 -8.255 1.00 93.56 385 THR A O 1
ATOM 3080 N N . GLY A 1 386 ? 1.863 23.187 -8.189 1.00 92.94 386 GLY A N 1
ATOM 3081 C CA . GLY A 1 386 ? 2.062 23.265 -6.743 1.00 92.94 386 GLY A CA 1
ATOM 3082 C C . GLY A 1 386 ? 0.788 23.038 -5.919 1.00 92.94 386 GLY A C 1
ATOM 3083 O O . GLY A 1 386 ? -0.327 23.318 -6.356 1.00 92.94 386 GLY A O 1
ATOM 3084 N N . SER A 1 387 ? 0.962 22.609 -4.662 1.00 91.25 387 SER A N 1
ATOM 3085 C CA . SER A 1 387 ? -0.143 22.364 -3.714 1.00 91.25 387 SER A CA 1
ATOM 3086 C C . SER A 1 387 ? -1.115 23.545 -3.560 1.00 91.25 387 SER A C 1
ATOM 3088 O O . SER A 1 387 ? -2.305 23.323 -3.359 1.00 91.25 387 SER A O 1
ATOM 3090 N N . ALA A 1 388 ? -0.638 24.793 -3.644 1.00 91.06 388 ALA A N 1
ATOM 3091 C CA . ALA A 1 388 ? -1.487 25.981 -3.516 1.00 91.06 388 ALA A CA 1
ATOM 3092 C C . ALA A 1 388 ? -2.506 26.102 -4.664 1.00 91.06 388 ALA A C 1
ATOM 3094 O O . ALA A 1 388 ? -3.674 26.387 -4.411 1.00 91.06 388 ALA A O 1
ATOM 3095 N N . ALA A 1 389 ? -2.087 25.808 -5.899 1.00 91.81 389 ALA A N 1
ATOM 3096 C CA . ALA A 1 389 ? -2.971 25.820 -7.063 1.00 91.81 389 ALA A CA 1
ATOM 3097 C C . ALA A 1 389 ? -4.060 24.743 -6.941 1.00 91.81 389 ALA A C 1
ATOM 3099 O O . ALA A 1 389 ? -5.233 25.015 -7.175 1.00 91.81 389 ALA A O 1
ATOM 3100 N N . ILE A 1 390 ? -3.694 23.546 -6.474 1.00 92.00 390 ILE A N 1
ATOM 3101 C CA . ILE A 1 390 ? -4.655 22.460 -6.237 1.00 92.00 390 ILE A CA 1
ATOM 3102 C C . ILE A 1 390 ? -5.660 22.814 -5.135 1.00 92.00 390 ILE A C 1
ATOM 3104 O O . ILE A 1 390 ? -6.848 22.528 -5.268 1.00 92.00 390 ILE A O 1
ATOM 3108 N N . ARG A 1 391 ? -5.225 23.481 -4.058 1.00 90.38 391 ARG A N 1
ATOM 3109 C CA . ARG A 1 391 ? -6.146 23.964 -3.013 1.00 90.38 391 ARG A CA 1
ATOM 3110 C C . ARG A 1 391 ? -7.148 24.978 -3.561 1.00 90.38 391 ARG A C 1
ATOM 3112 O O . ARG A 1 391 ? -8.328 24.855 -3.254 1.00 90.38 391 ARG A O 1
ATOM 3119 N N . ALA A 1 392 ? -6.699 25.915 -4.395 1.00 89.62 392 ALA A N 1
ATOM 3120 C CA . ALA A 1 392 ? -7.580 26.893 -5.034 1.00 89.62 392 ALA A CA 1
ATOM 3121 C C . ALA A 1 392 ? -8.620 26.234 -5.960 1.00 89.62 392 ALA A C 1
ATOM 3123 O O . ALA A 1 392 ? -9.721 26.746 -6.108 1.00 89.62 392 ALA A O 1
ATOM 3124 N N . LEU A 1 393 ? -8.320 25.066 -6.539 1.00 86.94 393 LEU A N 1
ATOM 3125 C CA . LEU A 1 393 ? -9.281 24.315 -7.357 1.00 86.94 393 LEU A CA 1
ATOM 3126 C C . LEU A 1 393 ? -10.377 23.635 -6.521 1.00 86.94 393 LEU A C 1
ATOM 3128 O O . LEU A 1 393 ? -11.490 23.455 -7.005 1.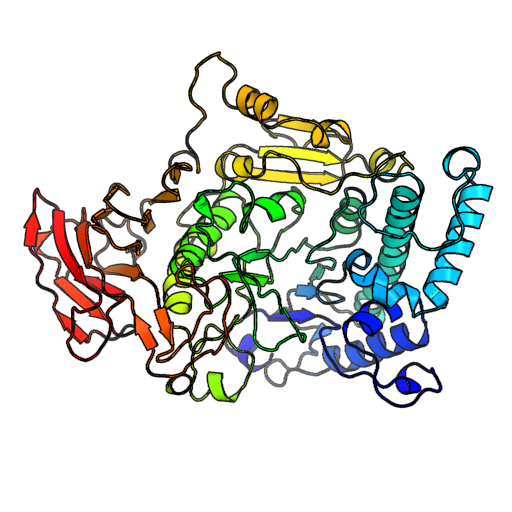00 86.94 393 LEU A O 1
ATOM 3132 N N . LEU A 1 394 ? -10.085 23.278 -5.268 1.00 85.00 394 LEU A N 1
ATOM 3133 C CA . LEU A 1 394 ? -11.077 22.737 -4.331 1.00 85.00 394 LEU A CA 1
ATOM 3134 C C . LEU A 1 394 ? -11.891 23.824 -3.614 1.00 85.00 394 LEU A C 1
ATOM 3136 O O . LEU A 1 394 ? -13.018 23.558 -3.203 1.00 85.00 394 LEU A O 1
ATOM 3140 N N . ALA A 1 395 ? -11.313 25.012 -3.441 1.00 86.38 395 ALA A N 1
ATOM 3141 C CA . ALA A 1 395 ? -11.923 26.167 -2.790 1.00 86.38 395 ALA A CA 1
ATOM 3142 C C . ALA A 1 395 ? -11.635 27.435 -3.625 1.00 86.38 395 ALA A C 1
ATOM 3144 O O . ALA A 1 395 ? -10.671 28.147 -3.338 1.00 86.38 395 ALA A O 1
ATOM 3145 N N . PRO A 1 396 ? -12.426 27.691 -4.687 1.00 78.50 396 PRO A N 1
ATOM 3146 C CA . PRO A 1 396 ? -12.150 28.760 -5.654 1.00 78.50 396 PRO A CA 1
ATOM 3147 C C . PRO A 1 396 ? -12.377 30.170 -5.102 1.00 78.50 396 PRO A C 1
ATOM 3149 O O . PRO A 1 396 ? -11.777 31.128 -5.587 1.00 78.50 396 PRO A O 1
ATOM 3152 N N . GLU A 1 397 ? -13.220 30.316 -4.082 1.00 83.62 397 GLU A N 1
ATOM 3153 C CA . GLU A 1 397 ? -13.439 31.593 -3.409 1.00 83.62 397 GLU A CA 1
ATOM 3154 C C . GLU A 1 397 ? -12.353 31.840 -2.355 1.00 83.62 397 GLU A C 1
ATOM 3156 O O . GLU A 1 397 ? -12.044 30.976 -1.529 1.00 83.62 397 GLU A O 1
ATOM 3161 N N . ALA A 1 398 ? -11.769 33.040 -2.364 1.00 76.75 398 ALA A N 1
ATOM 3162 C CA . ALA A 1 398 ? -10.728 33.412 -1.414 1.00 76.75 398 ALA A CA 1
ATOM 3163 C C . ALA A 1 398 ? -11.248 33.309 0.031 1.00 76.75 398 ALA A C 1
ATOM 3165 O O . ALA A 1 398 ? -12.186 34.000 0.418 1.00 76.75 398 ALA A O 1
ATOM 3166 N N . GLY A 1 399 ? -10.617 32.447 0.832 1.00 74.75 399 GLY A N 1
ATOM 3167 C CA . GLY A 1 399 ? -11.010 32.201 2.221 1.00 74.75 399 GLY A CA 1
ATOM 3168 C C . GLY A 1 399 ? -12.106 31.146 2.409 1.00 74.75 399 GLY A C 1
ATOM 3169 O O . GLY A 1 399 ? -12.428 30.839 3.557 1.00 74.75 399 GLY A O 1
ATOM 3170 N N . ALA A 1 400 ? -12.642 30.548 1.337 1.00 81.31 400 ALA A N 1
ATOM 3171 C CA . ALA A 1 400 ? -13.551 29.414 1.470 1.00 81.31 400 ALA A CA 1
ATOM 3172 C C . ALA A 1 400 ? -12.823 28.192 2.066 1.00 81.31 400 ALA A C 1
ATOM 3174 O O . ALA A 1 400 ? -11.671 27.912 1.709 1.00 81.31 400 ALA A O 1
ATOM 3175 N N . PRO A 1 401 ? -13.464 27.445 2.982 1.00 82.69 401 PRO A N 1
ATOM 3176 C CA . PRO A 1 401 ? -12.894 26.209 3.491 1.00 82.69 401 PRO A CA 1
ATOM 3177 C C . PRO A 1 401 ? -12.824 25.158 2.379 1.00 82.69 401 PRO A C 1
ATOM 3179 O O . PRO A 1 401 ? -13.656 25.122 1.473 1.00 82.69 401 PRO A O 1
ATOM 3182 N N . LEU A 1 402 ? -11.845 24.258 2.477 1.00 85.25 402 LEU A N 1
ATOM 3183 C CA . LEU A 1 402 ? -11.816 23.065 1.635 1.00 85.25 402 LEU A CA 1
ATOM 3184 C C . LEU A 1 402 ? -13.079 22.216 1.863 1.00 85.25 402 LEU A C 1
ATOM 3186 O O . LEU A 1 402 ? -13.612 22.212 2.979 1.00 85.25 402 LEU A O 1
ATOM 3190 N N . PRO A 1 403 ? -13.531 21.448 0.851 1.00 88.31 403 PRO A N 1
ATOM 3191 C CA . PRO A 1 403 ? -14.545 20.426 1.066 1.00 88.31 403 PRO A CA 1
ATOM 3192 C C . PRO A 1 403 ? -14.093 19.477 2.175 1.00 88.31 403 PRO A C 1
ATOM 3194 O O . PRO A 1 403 ? -12.899 19.278 2.390 1.00 88.31 403 PRO A O 1
ATOM 3197 N N . THR A 1 404 ? -15.035 18.872 2.888 1.00 91.25 404 THR A N 1
ATOM 3198 C CA . THR A 1 404 ? -14.697 17.926 3.952 1.00 91.25 404 THR A CA 1
ATOM 3199 C C . THR A 1 404 ? -14.053 16.666 3.375 1.00 91.25 404 THR A C 1
ATOM 3201 O O . THR A 1 404 ? -14.539 16.110 2.389 1.00 91.25 404 THR A O 1
ATOM 3204 N N . ALA A 1 405 ? -12.975 16.193 4.003 1.00 94.06 405 ALA A N 1
ATOM 3205 C CA . ALA A 1 405 ? -12.316 14.953 3.607 1.00 94.06 405 ALA A CA 1
ATOM 3206 C C . ALA A 1 405 ? -13.268 13.748 3.729 1.00 94.06 405 ALA A C 1
ATOM 3208 O O . ALA A 1 405 ? -14.159 13.718 4.584 1.00 94.06 405 ALA A O 1
ATOM 3209 N N . GLY A 1 406 ? -13.088 12.748 2.865 1.00 95.62 406 GLY A N 1
ATOM 3210 C CA . GLY A 1 406 ? -13.944 11.561 2.818 1.00 95.62 406 GLY A CA 1
ATOM 3211 C C . GLY A 1 406 ? -15.415 11.888 2.555 1.00 95.62 406 GLY A C 1
ATOM 3212 O O . GLY A 1 406 ? -16.273 11.222 3.123 1.00 95.62 406 GLY A O 1
ATOM 3213 N N . ASP A 1 407 ? -15.700 12.978 1.831 1.00 95.19 407 ASP A N 1
ATOM 3214 C CA . ASP A 1 407 ? -17.047 13.539 1.651 1.00 95.19 407 ASP A CA 1
ATOM 3215 C C . ASP A 1 407 ? -17.808 13.729 2.985 1.00 95.19 407 ASP A C 1
ATOM 3217 O O . ASP A 1 407 ? -19.017 13.541 3.085 1.00 95.19 407 ASP A O 1
ATOM 3221 N N . GLY A 1 408 ? -17.077 14.122 4.039 1.00 95.38 408 GLY A N 1
ATOM 3222 C CA . GLY A 1 408 ? -17.618 14.363 5.385 1.00 95.38 408 GLY A CA 1
ATOM 3223 C C . GLY A 1 408 ? -17.366 13.232 6.381 1.00 95.38 408 GLY A C 1
ATOM 3224 O O . GLY A 1 408 ? -17.526 13.435 7.586 1.00 95.38 408 GLY A O 1
ATOM 3225 N N . ALA A 1 409 ? -16.923 12.065 5.912 1.00 97.44 409 ALA A N 1
ATOM 3226 C CA . ALA A 1 409 ? -16.623 10.930 6.777 1.00 97.44 409 ALA A CA 1
ATOM 3227 C C . ALA A 1 409 ? -15.281 11.064 7.511 1.00 97.44 409 ALA A C 1
ATOM 3229 O O . ALA A 1 409 ? -15.086 10.391 8.519 1.00 97.44 409 ALA A O 1
ATOM 3230 N N . VAL A 1 410 ? -14.348 11.896 7.035 1.00 97.44 410 VAL A N 1
ATOM 3231 C CA . VAL A 1 410 ? -12.970 11.941 7.549 1.00 97.44 410 VAL A CA 1
ATOM 3232 C C . VAL A 1 410 ? -12.608 13.335 8.056 1.00 97.44 410 VAL A C 1
ATOM 3234 O O . VAL A 1 410 ? -12.887 14.344 7.413 1.00 97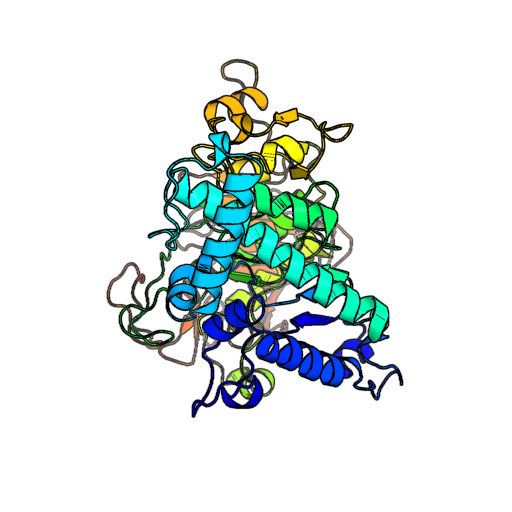.44 410 VAL A O 1
ATOM 3237 N N . ALA A 1 411 ? -11.911 13.391 9.190 1.00 96.00 411 ALA A N 1
ATOM 3238 C CA . ALA A 1 411 ? -11.196 14.581 9.642 1.00 96.00 411 ALA A CA 1
ATOM 3239 C C . ALA A 1 411 ? -9.744 14.226 9.984 1.00 96.00 411 ALA A C 1
ATOM 3241 O O . ALA A 1 411 ? -9.481 13.229 10.658 1.00 96.00 411 ALA A O 1
ATOM 3242 N N . ILE A 1 412 ? -8.804 15.049 9.511 1.00 93.19 412 ILE A N 1
ATOM 3243 C CA . ILE A 1 412 ? -7.369 14.901 9.773 1.00 93.19 412 ILE A CA 1
ATOM 3244 C C . ILE A 1 412 ? -6.840 16.235 10.281 1.00 93.19 412 ILE A C 1
ATOM 3246 O O . ILE A 1 412 ? -6.804 17.213 9.536 1.00 93.19 412 ILE A O 1
ATOM 3250 N N . ASP A 1 413 ? -6.388 16.263 11.529 1.00 93.81 413 ASP A N 1
ATOM 3251 C CA . ASP A 1 413 ? -5.643 17.395 12.068 1.00 93.81 413 ASP A CA 1
ATOM 3252 C C . ASP A 1 413 ? -4.149 17.115 11.899 1.00 93.81 413 ASP A C 1
ATOM 3254 O O . ASP A 1 413 ? -3.570 16.258 12.567 1.00 93.81 413 ASP A O 1
ATOM 3258 N N . ARG A 1 414 ? -3.511 17.850 10.987 1.00 89.62 414 ARG A N 1
ATOM 3259 C CA . ARG A 1 414 ? -2.081 17.701 10.694 1.00 89.62 414 ARG A CA 1
ATOM 3260 C C . ARG A 1 414 ? -1.177 18.189 11.822 1.00 89.62 414 ARG A C 1
ATOM 3262 O O . ARG A 1 414 ? -0.077 17.660 11.961 1.00 89.62 414 ARG A O 1
ATOM 3269 N N . ALA A 1 415 ? -1.612 19.163 12.620 1.00 93.06 415 ALA A N 1
ATOM 3270 C CA . ALA A 1 415 ? -0.802 19.710 13.704 1.00 93.06 415 ALA A CA 1
ATOM 3271 C C . ALA A 1 415 ? -0.686 18.698 14.850 1.00 93.06 415 ALA A C 1
ATOM 3273 O O . ALA A 1 415 ? 0.405 18.433 15.363 1.00 93.06 415 ALA A O 1
ATOM 3274 N N . THR A 1 416 ? -1.806 18.077 15.221 1.00 95.06 416 THR A N 1
ATOM 3275 C CA . THR A 1 416 ? -1.839 17.069 16.291 1.00 95.06 416 THR A CA 1
ATOM 3276 C C . THR A 1 416 ? -1.592 15.649 15.785 1.00 95.06 416 THR A C 1
ATOM 3278 O O . THR A 1 416 ? -1.160 14.791 16.557 1.00 95.06 416 THR A O 1
ATOM 3281 N N . GLY A 1 417 ? -1.783 15.398 14.487 1.00 94.88 417 GLY A N 1
ATOM 3282 C CA . GLY A 1 417 ? -1.759 14.065 13.889 1.00 94.88 417 GLY A CA 1
ATOM 3283 C C . GLY A 1 417 ? -2.975 13.222 14.266 1.00 94.88 417 GLY A C 1
ATOM 3284 O O . GLY A 1 417 ? -2.854 11.998 14.317 1.00 94.88 417 GLY A O 1
ATOM 3285 N N . GLN A 1 418 ? -4.102 13.862 14.594 1.00 97.25 418 GLN A N 1
ATOM 3286 C CA . GLN A 1 418 ? -5.362 13.192 14.896 1.00 97.25 418 GLN A CA 1
ATOM 3287 C C . GLN A 1 418 ? -6.070 12.781 13.600 1.00 97.25 418 GLN A C 1
ATOM 3289 O O . GLN A 1 418 ? -6.094 13.529 12.622 1.00 97.25 418 GLN A O 1
ATOM 3294 N N . PHE A 1 419 ? -6.674 11.597 13.617 1.00 97.69 419 PHE A N 1
ATOM 3295 C CA . PHE A 1 419 ? -7.533 11.088 12.552 1.00 97.69 419 PHE A CA 1
ATOM 3296 C C . PHE A 1 419 ? -8.877 10.688 13.144 1.00 97.69 419 PHE A C 1
ATOM 3298 O O . PHE A 1 419 ? -8.916 10.011 14.169 1.00 97.69 419 PHE A O 1
ATOM 3305 N N . VAL A 1 420 ? -9.966 11.075 12.492 1.00 98.56 420 VAL A N 1
ATOM 3306 C CA . VAL A 1 420 ? -11.333 10.723 12.881 1.00 98.56 420 VAL A CA 1
ATOM 3307 C C . VAL A 1 420 ? -12.085 10.231 11.655 1.00 98.56 420 VAL A C 1
ATOM 3309 O O . VAL A 1 420 ? -12.003 10.835 10.587 1.00 98.56 420 VAL A O 1
ATOM 3312 N N . LEU A 1 421 ? -12.845 9.157 11.838 1.00 98.50 421 LEU A N 1
ATOM 3313 C CA . LEU A 1 421 ? -13.665 8.507 10.832 1.00 98.50 421 LEU A CA 1
ATOM 3314 C C . LEU A 1 421 ? -15.099 8.331 11.336 1.00 98.50 421 LEU A C 1
ATOM 3316 O O . LEU A 1 421 ? -15.332 7.772 12.410 1.00 98.50 421 LEU A O 1
ATOM 3320 N N . LYS A 1 422 ? -16.060 8.762 10.523 1.00 97.88 422 LYS A N 1
ATOM 3321 C CA . LYS A 1 422 ? -17.493 8.768 10.810 1.00 97.88 422 LYS A CA 1
ATOM 3322 C C . LYS A 1 422 ? -18.235 8.041 9.695 1.00 97.88 422 LYS A C 1
ATOM 3324 O O . LYS A 1 422 ? -18.503 8.617 8.647 1.00 97.88 422 LYS A O 1
ATOM 3329 N N . THR A 1 423 ? -18.600 6.787 9.940 1.00 97.69 423 THR A N 1
ATOM 3330 C CA . THR A 1 423 ? -19.556 6.055 9.098 1.00 97.69 423 THR A CA 1
ATOM 3331 C C . THR A 1 423 ? -20.653 5.450 9.974 1.00 97.69 423 THR A C 1
ATOM 3333 O O . THR A 1 423 ? -20.431 5.266 11.177 1.00 97.69 423 THR A O 1
ATOM 3336 N N . PRO A 1 424 ? -21.825 5.107 9.410 1.00 97.56 424 PRO A N 1
ATOM 3337 C CA . PRO A 1 424 ? -22.899 4.498 10.185 1.00 97.56 424 PRO A CA 1
ATOM 3338 C C . PRO A 1 424 ? -22.519 3.161 10.827 1.00 97.56 424 PRO A C 1
ATOM 3340 O O . PRO A 1 424 ? -23.047 2.853 11.888 1.00 97.56 424 PRO A O 1
ATOM 3343 N N . ARG A 1 425 ? -21.643 2.356 10.204 1.00 98.00 425 ARG A N 1
ATOM 3344 C CA . ARG A 1 425 ? -21.332 0.982 10.651 1.00 98.00 425 ARG A CA 1
ATOM 3345 C C . ARG A 1 425 ? -19.956 0.829 11.296 1.00 98.00 425 ARG A C 1
ATOM 3347 O O . ARG A 1 425 ? -19.811 -0.042 12.150 1.00 98.00 425 ARG A O 1
ATOM 3354 N N . THR A 1 426 ? -18.994 1.691 10.969 1.00 98.31 426 THR A N 1
ATOM 3355 C CA . THR A 1 426 ? -17.663 1.729 11.593 1.00 98.31 426 THR A CA 1
ATOM 3356 C C . THR A 1 426 ? -17.203 3.168 11.821 1.00 98.31 426 THR A C 1
ATOM 3358 O O . THR A 1 426 ? -17.006 3.933 10.877 1.00 98.31 426 THR A O 1
ATOM 3361 N N . CYS A 1 427 ? -17.005 3.554 13.080 1.00 98.56 427 CYS A N 1
ATOM 3362 C CA . CYS A 1 427 ? -16.590 4.908 13.448 1.00 98.56 427 CYS A CA 1
ATOM 3363 C C . CYS A 1 427 ? -15.531 4.885 14.557 1.00 98.56 427 CYS A C 1
ATOM 3365 O O . CYS A 1 427 ? -15.483 3.964 15.375 1.00 98.56 427 CYS A O 1
ATOM 3367 N N . GLY A 1 428 ? -14.635 5.870 14.559 1.00 98.69 428 GLY A N 1
ATOM 3368 C CA . GLY A 1 428 ? -13.495 5.921 15.472 1.00 98.69 428 GLY A CA 1
ATOM 3369 C C . GLY A 1 428 ? -12.364 6.797 14.963 1.00 98.69 428 GLY A C 1
ATOM 3370 O O . GLY A 1 428 ? -12.593 7.730 14.201 1.00 98.69 428 GLY A O 1
ATOM 3371 N N . GLY A 1 429 ? -11.138 6.510 15.383 1.00 98.31 429 GLY A N 1
ATOM 3372 C CA . GLY A 1 429 ? -9.982 7.289 14.979 1.00 98.31 429 GLY A CA 1
ATOM 3373 C C . GLY A 1 429 ? -8.709 6.986 15.755 1.00 98.31 429 GLY A C 1
ATOM 3374 O O . GLY A 1 429 ? -8.605 5.986 16.463 1.00 98.31 429 GLY A O 1
ATOM 3375 N N . PHE A 1 430 ? -7.740 7.882 15.619 1.00 98.56 430 PHE A N 1
ATOM 3376 C CA . PHE A 1 430 ? -6.476 7.877 16.341 1.00 98.56 430 PHE A CA 1
ATOM 3377 C C . PHE A 1 430 ? -6.209 9.262 16.922 1.00 98.56 430 PHE A C 1
ATOM 3379 O O . PHE A 1 430 ? -6.382 10.267 16.231 1.00 98.56 430 PHE A O 1
ATOM 3386 N N . ALA A 1 431 ? -5.716 9.309 18.156 1.00 98.44 431 ALA A N 1
ATOM 3387 C CA . ALA A 1 431 ? -5.173 10.517 18.758 1.00 98.44 431 ALA A CA 1
ATOM 3388 C C . ALA A 1 431 ? -3.943 10.178 19.605 1.00 98.44 431 ALA A C 1
ATOM 3390 O O . ALA A 1 431 ? -3.881 9.122 20.233 1.00 98.44 431 ALA A O 1
ATOM 3391 N N . GLU A 1 432 ? -2.965 11.088 19.651 1.00 97.88 432 GLU A N 1
ATOM 3392 C CA . GLU A 1 432 ? -1.842 10.969 20.592 1.00 97.88 432 GLU A CA 1
ATOM 3393 C C . GLU A 1 432 ? -2.257 11.293 22.036 1.00 97.88 432 GLU A C 1
ATOM 3395 O O . GLU A 1 432 ? -1.616 10.814 22.967 1.00 97.88 432 GLU A O 1
ATOM 3400 N N . ARG A 1 433 ? -3.305 12.110 22.202 1.00 98.12 433 ARG A N 1
ATOM 3401 C CA . ARG A 1 433 ? -3.939 12.484 23.471 1.00 98.12 433 ARG A CA 1
ATOM 3402 C C . ARG A 1 433 ? -5.326 13.091 23.226 1.00 98.12 433 ARG A C 1
ATOM 3404 O O . ARG A 1 433 ? -5.599 13.555 22.117 1.00 98.12 433 ARG A O 1
ATOM 3411 N N . GLY A 1 434 ? -6.153 13.159 24.263 1.00 98.19 434 GLY A N 1
ATOM 3412 C CA . GLY A 1 434 ? -7.443 13.848 24.265 1.00 98.19 434 GLY A CA 1
ATOM 3413 C C . GLY A 1 434 ? -8.577 13.067 23.598 1.00 98.19 434 GLY A C 1
ATOM 3414 O O . GLY A 1 434 ? -8.649 11.845 23.679 1.00 98.19 434 GLY A O 1
ATOM 3415 N N . ILE A 1 435 ? -9.499 13.788 22.957 1.00 98.50 435 ILE A N 1
ATOM 3416 C CA . ILE A 1 435 ? -10.796 13.242 22.539 1.00 98.50 435 ILE A CA 1
ATOM 3417 C C . ILE A 1 435 ? -10.812 12.899 21.051 1.00 98.50 435 ILE A C 1
ATOM 3419 O O . ILE A 1 435 ? -10.506 13.738 20.209 1.00 98.50 435 ILE A O 1
ATOM 3423 N N . ILE A 1 436 ? -11.276 11.693 20.735 1.00 98.69 436 ILE A N 1
ATOM 3424 C CA . ILE A 1 436 ? -11.705 11.250 19.409 1.00 98.69 436 ILE A CA 1
ATOM 3425 C C . ILE A 1 436 ? -13.237 11.315 19.367 1.00 98.69 436 ILE A C 1
ATOM 3427 O O . ILE A 1 436 ? -13.910 10.470 19.959 1.00 98.69 436 ILE A O 1
ATOM 3431 N N . ASP A 1 437 ? -13.797 12.315 18.683 1.00 98.50 437 ASP A N 1
ATOM 3432 C CA . ASP A 1 437 ? -15.248 12.447 18.476 1.00 98.50 437 ASP A CA 1
ATOM 3433 C C . ASP A 1 437 ? -15.648 11.989 17.068 1.00 98.50 437 ASP A C 1
ATOM 3435 O O . ASP A 1 437 ? -15.630 12.753 16.096 1.00 98.50 437 ASP A O 1
ATOM 3439 N N . ALA A 1 438 ? -16.050 10.725 16.978 1.00 98.31 438 ALA A N 1
ATOM 3440 C CA . ALA A 1 438 ? -16.532 10.071 15.772 1.00 98.31 438 ALA A CA 1
ATOM 3441 C C . ALA A 1 438 ? -18.077 10.019 15.699 1.00 98.31 438 ALA A C 1
ATOM 3443 O O . ALA A 1 438 ? -18.648 9.154 15.030 1.00 98.31 438 ALA A O 1
ATOM 3444 N N . GLY A 1 439 ? -18.776 10.941 16.373 1.00 97.19 439 GLY A N 1
ATOM 3445 C CA . GLY A 1 439 ? -20.236 11.039 16.362 1.00 97.19 439 GLY A CA 1
ATOM 3446 C C . GLY A 1 439 ? -20.912 10.004 17.263 1.00 97.19 439 GLY A C 1
ATOM 3447 O O . GLY A 1 439 ? -21.243 10.288 18.421 1.00 97.19 439 GLY A O 1
ATOM 3448 N N . ASP A 1 440 ? -21.163 8.801 16.744 1.00 97.88 440 ASP A N 1
ATOM 3449 C CA . ASP A 1 440 ? -21.787 7.730 17.535 1.00 97.88 440 ASP A CA 1
ATOM 3450 C C . ASP A 1 440 ? -20.819 7.153 18.579 1.00 97.88 440 ASP A C 1
ATOM 3452 O O . ASP A 1 440 ? -21.266 6.763 19.658 1.00 97.88 440 ASP A O 1
ATOM 3456 N N . LEU A 1 441 ? -19.509 7.211 18.319 1.00 98.75 441 LEU A N 1
ATOM 3457 C CA . LEU A 1 441 ? -18.445 6.922 19.279 1.00 98.75 441 LEU A CA 1
ATOM 3458 C C . LEU A 1 441 ? -17.731 8.213 19.694 1.00 98.75 441 LEU A C 1
ATOM 3460 O O . LEU A 1 441 ? -17.255 8.964 18.848 1.00 98.75 441 LEU A O 1
ATOM 3464 N N . ILE A 1 442 ? -17.598 8.424 21.000 1.00 98.81 442 ILE A N 1
ATOM 3465 C CA . ILE A 1 442 ? -16.660 9.383 21.587 1.00 98.81 442 ILE A CA 1
ATOM 3466 C C . ILE A 1 442 ? -15.701 8.587 22.470 1.00 98.81 442 ILE A C 1
ATOM 3468 O O . ILE A 1 442 ? -16.157 7.825 23.323 1.00 98.81 442 ILE A O 1
ATOM 3472 N N . ALA A 1 443 ? -14.398 8.761 22.278 1.00 98.81 443 ALA A N 1
ATOM 3473 C CA . ALA A 1 443 ? -13.363 8.134 23.094 1.00 98.81 443 ALA A CA 1
ATOM 3474 C C . ALA A 1 443 ? -12.381 9.197 23.595 1.00 98.81 443 ALA A C 1
ATOM 3476 O O . ALA A 1 443 ? -11.781 9.900 22.789 1.00 98.81 443 ALA A O 1
ATOM 3477 N N . ASP A 1 444 ? -12.215 9.322 24.908 1.00 98.75 444 ASP A N 1
ATOM 3478 C CA . ASP A 1 444 ? -11.171 10.162 25.505 1.00 98.75 444 ASP A CA 1
ATOM 3479 C C . ASP A 1 444 ? -9.986 9.283 25.900 1.00 98.75 444 ASP A C 1
ATOM 3481 O O . ASP A 1 444 ? -10.102 8.491 26.832 1.00 98.75 444 ASP A O 1
ATOM 3485 N N . VAL A 1 445 ? -8.874 9.391 25.170 1.00 98.62 445 VAL A N 1
ATOM 3486 C CA . VAL A 1 445 ? -7.673 8.557 25.355 1.00 98.62 445 VAL A CA 1
ATOM 3487 C C . VAL A 1 445 ? -6.706 9.128 26.406 1.00 98.62 445 VAL A C 1
ATOM 3489 O O . VAL A 1 445 ? -5.614 8.589 26.619 1.00 98.62 445 VAL A O 1
ATOM 3492 N N . GLY A 1 446 ? -7.076 10.236 27.062 1.00 98.06 446 GLY A N 1
ATOM 3493 C CA . GLY A 1 446 ? -6.233 10.917 28.040 1.00 98.06 446 GLY A CA 1
ATOM 3494 C C . GLY A 1 446 ? -4.878 11.295 27.443 1.00 98.06 446 GLY A C 1
ATOM 3495 O O . GLY A 1 446 ? -4.814 11.883 26.370 1.00 98.06 446 GLY A O 1
ATOM 3496 N N . GLU A 1 447 ? -3.786 10.917 28.109 1.00 97.25 447 GLU A N 1
ATOM 3497 C CA . GLU A 1 447 ? -2.407 11.223 27.684 1.00 97.25 447 GLU A CA 1
ATOM 3498 C C . GLU A 1 447 ? -1.698 10.052 26.976 1.00 97.25 447 GLU A C 1
ATOM 3500 O O . GLU A 1 447 ? -0.483 10.086 26.765 1.00 97.25 447 GLU A O 1
ATOM 3505 N N . THR A 1 448 ? -2.419 8.973 26.644 1.00 97.62 448 THR A N 1
ATOM 3506 C CA . THR A 1 448 ? -1.827 7.807 25.972 1.00 97.62 448 THR A CA 1
ATOM 3507 C C . THR A 1 448 ? -2.327 7.702 24.545 1.00 97.62 448 THR A C 1
ATOM 3509 O O . THR A 1 448 ? -3.516 7.525 24.307 1.00 97.62 448 THR A O 1
ATOM 3512 N N . ALA A 1 449 ? -1.392 7.741 23.595 1.00 97.94 449 ALA A N 1
ATOM 3513 C CA . ALA A 1 449 ? -1.711 7.566 22.189 1.00 97.94 449 ALA A CA 1
ATOM 3514 C C . ALA A 1 449 ? -2.454 6.246 21.956 1.00 97.94 449 ALA A C 1
ATOM 3516 O O . ALA A 1 449 ? -1.955 5.179 22.334 1.00 97.94 449 ALA A O 1
ATOM 3517 N N . ALA A 1 450 ? -3.616 6.324 21.312 1.00 98.44 450 ALA A N 1
ATOM 3518 C CA . ALA A 1 450 ? -4.422 5.153 21.021 1.00 98.44 450 ALA A CA 1
ATOM 3519 C C . ALA A 1 450 ? -5.210 5.293 19.717 1.00 98.44 450 ALA A C 1
ATOM 3521 O O . ALA A 1 450 ? -5.646 6.380 19.331 1.00 98.44 450 ALA A O 1
ATOM 3522 N N . THR A 1 451 ? -5.406 4.156 19.051 1.00 98.75 451 THR A N 1
ATOM 3523 C CA . THR A 1 451 ? -6.395 3.997 17.981 1.00 98.75 451 THR A CA 1
ATOM 3524 C C . THR A 1 451 ? -7.628 3.339 18.582 1.00 98.75 451 THR A C 1
ATOM 3526 O O . THR A 1 451 ? -7.523 2.250 19.148 1.00 98.75 451 THR A O 1
ATOM 3529 N N . VAL A 1 452 ? -8.785 3.989 18.479 1.00 98.88 452 VAL A N 1
ATOM 3530 C CA . VAL A 1 452 ? -10.048 3.493 19.031 1.00 98.88 452 VAL A CA 1
ATOM 3531 C C . VAL A 1 452 ? -11.117 3.521 17.962 1.00 98.88 452 VAL A C 1
ATOM 3533 O O . VAL A 1 452 ? -11.362 4.566 17.368 1.00 98.88 452 VAL A O 1
ATOM 3536 N N . TRP A 1 453 ? -11.786 2.398 17.729 1.00 98.81 453 TRP A N 1
ATOM 3537 C CA . TRP A 1 453 ? -12.957 2.368 16.857 1.00 98.81 453 TRP A CA 1
ATOM 3538 C C . TRP A 1 453 ? -13.963 1.323 17.306 1.00 98.81 453 TRP A C 1
ATOM 3540 O O . TRP A 1 453 ? -13.637 0.382 18.029 1.00 98.81 453 TRP A O 1
ATOM 3550 N N . VAL A 1 454 ? -15.193 1.487 16.837 1.00 98.75 454 VAL A N 1
ATOM 3551 C CA . VAL A 1 454 ? -16.271 0.517 16.979 1.00 98.75 454 VAL A CA 1
ATOM 3552 C C . VAL A 1 454 ? -16.773 0.127 15.597 1.00 98.75 454 VAL A C 1
ATOM 3554 O O . VAL A 1 454 ? -16.830 0.960 14.695 1.00 98.75 454 VAL A O 1
ATOM 3557 N N . SER A 1 455 ? -17.099 -1.148 15.413 1.00 98.38 455 SER A N 1
ATOM 3558 C CA . SER A 1 455 ? -17.747 -1.662 14.205 1.00 98.38 455 SER A CA 1
ATOM 3559 C C . SER A 1 455 ? -18.983 -2.462 14.581 1.00 98.38 455 SER A C 1
ATOM 3561 O O . SER A 1 455 ? -18.927 -3.300 15.483 1.00 98.38 455 SER A O 1
ATOM 3563 N N . ALA A 1 456 ? -20.088 -2.238 13.876 1.00 97.81 456 ALA A N 1
ATOM 3564 C CA . ALA A 1 456 ? -21.234 -3.129 13.931 1.00 97.81 456 ALA A CA 1
ATOM 3565 C C . ALA A 1 456 ? -20.843 -4.506 13.392 1.00 97.81 456 ALA A C 1
ATOM 3567 O O . ALA A 1 456 ? -20.105 -4.595 12.413 1.00 97.81 456 ALA A O 1
ATOM 3568 N N . LEU A 1 457 ? -21.289 -5.575 14.050 1.00 96.06 457 LEU A N 1
ATOM 3569 C CA . LEU A 1 457 ? -21.092 -6.954 13.583 1.00 96.06 457 LEU A CA 1
ATOM 3570 C C . LEU A 1 457 ? -22.304 -7.483 12.806 1.00 96.06 457 LEU A C 1
ATOM 3572 O O . LEU A 1 457 ? -22.244 -8.563 12.227 1.00 96.06 457 LEU A O 1
ATOM 3576 N N . GLU A 1 458 ? -23.377 -6.700 12.777 1.00 91.56 458 GLU A N 1
ATOM 3577 C CA . GLU A 1 458 ? -24.607 -6.942 12.032 1.00 91.56 458 GLU A CA 1
ATOM 3578 C C . GLU A 1 458 ? -24.730 -5.900 10.903 1.00 91.56 458 GLU A C 1
ATOM 3580 O O . GLU A 1 458 ? -23.919 -4.977 10.807 1.00 91.56 458 GLU A O 1
ATOM 3585 N N . GLY A 1 459 ? -25.726 -6.041 10.023 1.00 85.50 459 GLY A N 1
ATOM 3586 C CA . GLY A 1 459 ? -25.914 -5.134 8.878 1.00 85.50 459 GLY A CA 1
ATOM 3587 C C . GLY A 1 459 ? -26.319 -3.699 9.247 1.00 85.50 459 GLY A C 1
ATOM 3588 O O . GLY A 1 459 ? -26.233 -2.808 8.403 1.00 85.50 459 GLY A O 1
ATOM 3589 N N . GLU A 1 460 ? -26.733 -3.482 10.494 1.00 93.88 460 GLU A N 1
ATOM 3590 C CA . GLU A 1 460 ? -27.267 -2.224 11.015 1.00 93.88 460 GLU A CA 1
ATOM 3591 C C . GLU A 1 460 ? -26.183 -1.200 11.391 1.00 93.88 460 GLU A C 1
ATOM 3593 O O . GLU A 1 460 ? -25.012 -1.525 11.592 1.00 93.88 460 GLU A O 1
ATOM 3598 N N . SER A 1 461 ? -26.590 0.065 11.545 1.00 97.25 461 SER A N 1
ATOM 3599 C CA . SER A 1 461 ? -25.716 1.120 12.085 1.00 97.25 461 SER A CA 1
ATOM 3600 C C . SER A 1 461 ? -25.259 0.822 13.520 1.00 97.25 461 SER A C 1
ATOM 3602 O O . SER A 1 461 ? -25.941 0.117 14.261 1.00 97.25 461 SER A O 1
ATOM 3604 N N . VAL A 1 462 ? -24.163 1.439 13.970 1.00 97.56 462 VAL A N 1
ATOM 3605 C CA . VAL A 1 462 ? -23.666 1.381 15.358 1.00 97.56 462 VAL A CA 1
ATOM 3606 C C . VAL A 1 462 ? -24.774 1.684 16.371 1.00 97.56 462 VAL A C 1
ATOM 3608 O O . VAL A 1 462 ? -24.839 1.058 17.423 1.00 97.56 462 VAL A O 1
ATOM 3611 N N . ARG A 1 463 ? -25.679 2.612 16.044 1.00 96.81 463 ARG A N 1
ATOM 3612 C CA . ARG A 1 463 ? -26.802 3.005 16.902 1.00 96.81 463 ARG A CA 1
ATOM 3613 C C . ARG A 1 463 ? -27.875 1.924 17.057 1.00 96.81 463 ARG A C 1
ATOM 3615 O O . ARG A 1 463 ? -28.507 1.856 18.113 1.00 96.81 463 ARG A O 1
ATOM 3622 N N . ALA A 1 464 ? -28.116 1.147 16.002 1.00 96.12 464 ALA A N 1
ATOM 3623 C CA . ALA A 1 464 ? -29.218 0.185 15.912 1.00 96.12 464 ALA A CA 1
ATOM 3624 C C . ALA A 1 464 ? -28.776 -1.278 16.091 1.00 96.12 464 ALA A C 1
ATOM 3626 O O . ALA A 1 464 ? -29.591 -2.114 16.481 1.00 96.12 464 ALA A O 1
ATOM 3627 N N . SER A 1 465 ? -27.503 -1.578 15.833 1.00 97.00 465 SER A N 1
ATOM 3628 C CA . SER A 1 465 ? -26.938 -2.920 15.940 1.00 97.00 465 SER A CA 1
ATOM 3629 C C . SER A 1 465 ? -27.006 -3.440 17.372 1.00 97.00 465 SER A C 1
ATOM 3631 O O . SER A 1 465 ? -26.770 -2.708 18.336 1.00 97.00 465 SER A O 1
ATOM 3633 N N . ARG A 1 466 ? -27.290 -4.735 17.514 1.00 96.94 466 ARG A N 1
ATOM 3634 C CA . ARG A 1 466 ? -27.321 -5.415 18.813 1.00 96.94 466 ARG A CA 1
ATOM 3635 C C . ARG A 1 466 ? -25.952 -5.906 19.232 1.00 96.94 466 ARG A C 1
ATOM 3637 O O . ARG A 1 466 ? -25.775 -6.259 20.394 1.00 96.94 466 ARG A O 1
ATOM 3644 N N . ARG A 1 467 ? -24.999 -5.952 18.303 1.00 97.94 467 ARG A N 1
ATOM 3645 C CA . ARG A 1 467 ? -23.680 -6.530 18.526 1.00 97.94 467 ARG A CA 1
ATOM 3646 C C . ARG A 1 467 ? -22.600 -5.700 17.847 1.00 97.94 467 ARG A C 1
ATOM 3648 O O . ARG A 1 467 ? -22.637 -5.463 16.637 1.00 97.94 467 ARG A O 1
ATOM 3655 N N . LEU A 1 468 ? -21.626 -5.260 18.631 1.00 98.56 468 LEU A N 1
ATOM 3656 C CA . LEU A 1 468 ? -20.538 -4.402 18.181 1.00 98.56 468 LEU A CA 1
ATOM 3657 C C . LEU A 1 468 ? -19.195 -4.939 18.680 1.00 98.56 468 LEU A C 1
ATOM 3659 O O . LEU A 1 468 ? -19.104 -5.504 19.771 1.00 98.56 468 LEU A O 1
ATOM 3663 N N . LEU A 1 469 ? -18.148 -4.695 17.899 1.00 98.50 469 LEU A N 1
ATOM 3664 C CA . LEU A 1 469 ? -16.759 -4.878 18.303 1.00 98.50 469 LEU A CA 1
ATOM 3665 C C . LEU A 1 469 ? -16.125 -3.503 18.497 1.00 98.50 469 LEU A C 1
ATOM 3667 O O . LEU A 1 469 ? -15.998 -2.748 17.532 1.00 98.50 469 LEU A O 1
ATOM 3671 N N . LEU A 1 470 ? -15.706 -3.192 19.722 1.00 98.81 470 LEU A N 1
ATOM 3672 C CA . LEU A 1 470 ? -14.853 -2.046 20.012 1.00 98.81 470 LEU A CA 1
ATOM 3673 C C . LEU A 1 470 ? -13.403 -2.503 20.149 1.00 98.81 470 LEU A C 1
ATOM 3675 O O . LEU A 1 470 ? -13.101 -3.493 20.813 1.00 98.81 470 LEU A O 1
ATOM 3679 N N . THR A 1 471 ? -12.504 -1.759 19.520 1.00 98.69 471 THR A N 1
ATOM 3680 C CA . THR A 1 471 ? -11.068 -2.011 19.553 1.00 98.69 471 THR A CA 1
ATOM 3681 C C . THR A 1 471 ? -10.354 -0.786 20.111 1.00 98.69 471 THR A C 1
ATOM 3683 O O . THR A 1 471 ? -10.634 0.331 19.687 1.00 98.69 471 THR A O 1
ATOM 3686 N N . HIS A 1 472 ? -9.457 -0.998 21.074 1.00 98.56 472 HIS A N 1
ATOM 3687 C CA . HIS A 1 472 ? -8.652 0.021 21.750 1.00 98.56 472 HIS A CA 1
ATOM 3688 C C . HIS A 1 472 ? -7.183 -0.407 21.705 1.00 98.56 472 HIS A C 1
ATOM 3690 O O . HIS A 1 472 ? -6.765 -1.335 22.398 1.00 98.56 472 HIS A O 1
ATOM 3696 N N . LEU A 1 473 ? -6.413 0.251 20.842 1.00 98.50 473 LEU A N 1
ATOM 3697 C CA . LEU A 1 473 ? -5.034 -0.106 20.531 1.00 98.50 473 LEU A CA 1
ATOM 3698 C C . LEU A 1 473 ? -4.076 0.979 21.003 1.00 98.50 473 LEU A C 1
ATOM 3700 O O . LEU A 1 473 ? -4.056 2.066 20.429 1.00 98.50 473 LEU A O 1
ATOM 3704 N N . THR A 1 474 ? -3.247 0.660 21.992 1.00 97.81 474 THR A N 1
ATOM 3705 C CA . THR A 1 474 ? -2.047 1.437 22.328 1.00 97.81 474 THR A CA 1
ATOM 3706 C C . THR A 1 474 ? -0.834 0.875 21.561 1.00 97.81 474 THR A C 1
ATOM 3708 O O . THR A 1 474 ? -0.978 0.359 20.454 1.00 97.81 474 THR A O 1
ATOM 3711 N N . ASP A 1 475 ? 0.376 0.977 22.111 1.00 97.00 475 ASP A N 1
ATOM 3712 C CA . ASP A 1 475 ? 1.595 0.379 21.549 1.00 97.00 475 ASP A CA 1
ATOM 3713 C C . ASP A 1 475 ? 1.814 -1.034 22.118 1.00 97.00 475 ASP A C 1
ATOM 3715 O O . ASP A 1 475 ? 1.567 -1.265 23.300 1.00 97.00 475 ASP A O 1
ATOM 3719 N N . VAL A 1 476 ? 2.308 -1.969 21.304 1.00 96.38 476 VAL A N 1
ATOM 3720 C CA . VAL A 1 476 ? 2.687 -3.328 21.727 1.00 96.38 476 VAL A CA 1
ATOM 3721 C C . VAL A 1 476 ? 4.121 -3.587 21.296 1.00 96.38 476 VAL A C 1
ATOM 3723 O O . VAL A 1 476 ? 4.464 -3.408 20.125 1.00 96.38 476 VAL A O 1
ATOM 3726 N N . GLN A 1 477 ? 4.939 -4.012 22.256 1.00 96.75 477 GLN A N 1
ATOM 3727 C CA . GLN A 1 477 ? 6.374 -4.244 22.115 1.00 96.75 477 GLN A CA 1
ATOM 3728 C C . GLN A 1 477 ? 6.752 -5.598 22.730 1.00 96.75 477 GLN A C 1
ATOM 3730 O O . GLN A 1 477 ? 6.061 -6.102 23.612 1.00 96.75 477 GLN A O 1
ATOM 3735 N N . ASN A 1 478 ? 7.866 -6.189 22.309 1.00 97.25 478 ASN A N 1
ATOM 3736 C CA . ASN A 1 478 ? 8.431 -7.360 22.986 1.00 97.25 478 ASN A CA 1
ATOM 3737 C C . ASN A 1 478 ? 9.034 -6.984 24.352 1.00 97.25 478 ASN A C 1
ATOM 3739 O O . ASN A 1 478 ? 9.599 -5.898 24.520 1.00 97.25 478 ASN A O 1
ATOM 3743 N N . SER A 1 479 ? 8.980 -7.905 25.316 1.00 97.19 479 SER A N 1
ATOM 3744 C CA . SER A 1 479 ? 9.704 -7.780 26.583 1.00 97.19 479 SER A CA 1
ATOM 3745 C C . SER A 1 479 ? 11.212 -7.749 26.346 1.00 97.19 479 SER A C 1
ATOM 3747 O O . SER A 1 479 ? 11.752 -8.532 25.567 1.00 97.19 479 SER A O 1
ATOM 3749 N N . GLY A 1 480 ? 11.914 -6.842 27.027 1.00 97.75 480 GLY A N 1
ATOM 3750 C CA . GLY A 1 480 ? 13.372 -6.715 26.919 1.00 97.75 480 GLY A CA 1
ATOM 3751 C C . GLY A 1 480 ? 13.876 -6.115 25.599 1.00 97.75 480 GLY A C 1
ATOM 3752 O O . GLY A 1 480 ? 15.080 -6.159 25.344 1.00 97.75 480 GLY A O 1
ATOM 3753 N N . ILE A 1 481 ? 12.994 -5.553 24.763 1.00 98.00 481 ILE A N 1
ATOM 3754 C CA . ILE A 1 481 ? 13.401 -4.813 23.563 1.00 98.00 481 ILE A CA 1
ATOM 3755 C C . ILE A 1 481 ? 14.330 -3.645 23.938 1.00 98.00 481 ILE A C 1
ATOM 3757 O O . ILE A 1 481 ? 14.108 -2.954 24.936 1.00 98.00 481 ILE A O 1
ATOM 3761 N N . ARG A 1 482 ? 15.388 -3.411 23.150 1.00 98.12 482 ARG A N 1
ATOM 3762 C CA . ARG A 1 482 ? 16.383 -2.357 23.418 1.00 98.12 482 ARG A CA 1
ATOM 3763 C C . ARG A 1 482 ? 16.528 -1.405 22.244 1.00 98.12 482 ARG A C 1
ATOM 3765 O O . ARG A 1 482 ? 16.745 -1.832 21.111 1.00 98.12 482 ARG A O 1
ATOM 3772 N N . TYR A 1 483 ? 16.510 -0.116 22.559 1.00 98.31 483 TYR A N 1
ATOM 3773 C CA . TYR A 1 483 ? 16.726 0.978 21.619 1.00 98.31 483 TYR A CA 1
ATOM 3774 C C . TYR A 1 483 ? 17.949 1.796 22.018 1.00 98.31 483 TYR A C 1
ATOM 3776 O O . TYR A 1 483 ? 18.284 1.864 23.199 1.00 98.31 483 TYR A O 1
ATOM 3784 N N . ALA A 1 484 ? 18.585 2.453 21.050 1.00 97.88 484 ALA A N 1
ATOM 3785 C CA . ALA A 1 484 ? 19.712 3.344 21.331 1.00 97.88 484 ALA A CA 1
ATOM 3786 C C . ALA A 1 484 ? 19.273 4.670 21.984 1.00 97.88 484 ALA A C 1
ATOM 3788 O O . ALA A 1 484 ? 20.086 5.367 22.581 1.00 97.88 484 ALA A O 1
ATOM 3789 N N . GLN A 1 485 ? 17.995 5.039 21.850 1.00 97.38 485 GLN A N 1
ATOM 3790 C CA . GLN A 1 485 ? 17.461 6.331 22.267 1.00 97.38 485 GLN A CA 1
ATOM 3791 C C . GLN A 1 485 ? 15.972 6.266 22.649 1.00 97.38 485 GLN A C 1
ATOM 3793 O O . GLN A 1 485 ? 15.225 5.413 22.165 1.00 97.38 485 GLN A O 1
ATOM 3798 N N . GLN A 1 486 ? 15.506 7.230 23.454 1.00 94.31 486 GLN A N 1
ATOM 3799 C CA . GLN A 1 486 ? 14.107 7.320 23.912 1.00 94.31 486 GLN A CA 1
ATOM 3800 C C . GLN A 1 486 ? 13.085 7.482 22.778 1.00 94.31 486 GLN A C 1
ATOM 3802 O O . GLN A 1 486 ? 11.949 7.034 22.912 1.00 94.31 486 GLN A O 1
ATOM 3807 N N . SER A 1 487 ? 13.476 8.082 21.647 1.00 94.38 487 SER A N 1
ATOM 3808 C CA . SER A 1 487 ? 12.613 8.195 20.462 1.00 94.38 487 SER A CA 1
ATOM 3809 C C . SER A 1 487 ? 12.396 6.861 19.734 1.00 94.38 487 SER A C 1
ATOM 3811 O O . SER A 1 487 ? 11.581 6.796 18.814 1.00 94.38 487 SER A O 1
ATOM 3813 N N . ARG A 1 488 ? 13.091 5.789 20.155 1.00 96.25 488 ARG A N 1
ATOM 3814 C CA . ARG A 1 488 ? 12.962 4.413 19.645 1.00 96.25 488 ARG A CA 1
ATOM 3815 C C . ARG A 1 488 ? 13.150 4.289 18.131 1.00 96.25 488 ARG A C 1
ATOM 3817 O O . ARG A 1 488 ? 12.545 3.436 17.494 1.00 96.25 488 ARG A O 1
ATOM 3824 N N . LYS A 1 489 ? 13.985 5.151 17.546 1.00 97.06 489 LYS A N 1
ATOM 3825 C CA . LYS A 1 489 ? 14.280 5.102 16.109 1.00 97.06 489 LYS A CA 1
ATOM 3826 C C . LYS A 1 489 ? 15.299 4.025 15.757 1.00 97.06 489 LYS A C 1
ATOM 3828 O O . LYS A 1 489 ? 15.191 3.454 14.683 1.00 97.06 489 LYS A O 1
ATOM 3833 N N . THR A 1 490 ? 16.263 3.735 16.634 1.00 98.12 490 THR A N 1
ATOM 3834 C CA . THR A 1 490 ? 17.316 2.737 16.388 1.00 98.12 490 THR A CA 1
ATOM 3835 C C . THR A 1 490 ? 17.120 1.530 17.292 1.00 98.12 490 THR A C 1
ATOM 3837 O O . THR A 1 490 ? 17.271 1.632 18.510 1.00 98.12 490 THR A O 1
ATOM 3840 N N . LEU A 1 491 ? 16.797 0.389 16.691 1.00 98.44 491 LEU A N 1
ATOM 3841 C CA . LEU A 1 491 ? 16.621 -0.896 17.358 1.00 98.44 491 LEU A CA 1
ATOM 3842 C C . LEU A 1 491 ? 17.977 -1.601 17.508 1.00 98.44 491 LEU A C 1
ATOM 3844 O O . LEU A 1 491 ? 18.694 -1.785 16.525 1.00 98.44 491 LEU A O 1
ATOM 3848 N N . LEU A 1 492 ? 18.303 -2.013 18.736 1.00 98.38 492 LEU A N 1
ATOM 3849 C CA . LEU A 1 492 ? 19.545 -2.716 19.087 1.00 98.38 492 LEU A CA 1
ATOM 3850 C C . LEU A 1 492 ? 19.318 -4.198 19.411 1.00 98.38 492 LEU A C 1
ATOM 3852 O O . LEU A 1 492 ? 20.203 -5.019 19.189 1.00 98.38 492 LEU A O 1
ATOM 3856 N N . ALA A 1 493 ? 18.152 -4.550 19.956 1.00 98.12 493 ALA A N 1
ATOM 3857 C CA . ALA A 1 493 ? 17.754 -5.934 20.207 1.00 98.12 493 ALA A CA 1
ATOM 3858 C C . ALA A 1 493 ? 16.231 -6.052 20.247 1.00 98.12 493 ALA A C 1
ATOM 3860 O O . ALA A 1 493 ? 15.579 -5.203 20.850 1.00 98.12 493 ALA A O 1
ATOM 3861 N N . TRP A 1 494 ? 15.687 -7.124 19.670 1.00 96.81 494 TRP A N 1
ATOM 3862 C CA . TRP A 1 494 ? 14.243 -7.368 19.590 1.00 96.81 494 TRP A CA 1
ATOM 3863 C C . TRP A 1 494 ? 13.573 -7.729 20.916 1.00 96.81 494 TRP A C 1
ATOM 3865 O O . TRP A 1 494 ? 12.364 -7.558 21.024 1.00 96.81 494 TRP A O 1
ATOM 3875 N N . GLY A 1 495 ? 14.317 -8.220 21.910 1.00 96.56 495 GLY A N 1
ATOM 3876 C CA . GLY A 1 495 ? 13.702 -8.843 23.083 1.00 96.56 495 GLY A CA 1
ATOM 3877 C C . GLY A 1 495 ? 12.964 -10.136 22.710 1.00 96.56 495 GLY A C 1
ATOM 3878 O O . GLY A 1 495 ? 13.350 -10.813 21.758 1.00 96.56 495 GLY A O 1
ATOM 3879 N N . GLY A 1 496 ? 11.905 -10.471 23.446 1.00 96.06 496 GLY A N 1
ATOM 3880 C CA . GLY A 1 496 ? 11.062 -11.637 23.180 1.00 96.06 496 GLY A CA 1
ATOM 3881 C C . GLY A 1 496 ? 9.708 -11.583 23.891 1.00 96.06 496 GLY A C 1
ATOM 3882 O O . GLY A 1 496 ? 9.254 -10.522 24.318 1.00 96.06 496 GLY A O 1
ATOM 3883 N N . LEU A 1 497 ? 9.057 -12.739 24.006 1.00 94.94 497 LEU A N 1
ATOM 3884 C CA . LEU A 1 497 ? 7.811 -12.894 24.757 1.00 94.94 497 LEU A CA 1
ATOM 3885 C C . LEU A 1 497 ? 8.044 -12.811 26.283 1.00 94.94 497 LEU A C 1
ATOM 3887 O O . LEU A 1 497 ? 9.151 -13.101 26.742 1.00 94.94 497 LEU A O 1
ATOM 3891 N N . PRO A 1 498 ? 7.017 -12.451 27.081 1.00 94.12 498 PRO A N 1
ATOM 3892 C CA . PRO A 1 498 ? 5.674 -12.039 26.657 1.00 94.12 498 PRO A CA 1
ATOM 3893 C C . PRO A 1 498 ? 5.677 -10.653 25.999 1.00 94.12 498 PRO A C 1
ATOM 3895 O O . PRO A 1 498 ? 6.599 -9.861 26.189 1.00 94.12 498 PRO A O 1
ATOM 3898 N N . HIS A 1 499 ? 4.640 -10.330 25.229 1.00 94.88 499 HIS A N 1
ATOM 3899 C CA . HIS A 1 499 ? 4.462 -8.959 24.751 1.00 94.88 499 HIS A CA 1
ATOM 3900 C C . HIS A 1 499 ? 4.080 -8.018 25.900 1.00 94.88 499 HIS A C 1
ATOM 3902 O O . HIS A 1 499 ? 3.380 -8.401 26.836 1.00 94.88 499 HIS A O 1
ATOM 3908 N N . LEU A 1 500 ? 4.481 -6.757 25.778 1.00 95.38 500 LEU A N 1
ATOM 3909 C CA . LEU A 1 500 ? 4.099 -5.657 26.649 1.00 95.38 500 LEU A CA 1
ATOM 3910 C C . LEU A 1 500 ? 3.217 -4.690 25.866 1.00 95.38 500 LEU A C 1
ATOM 3912 O O . LEU A 1 500 ? 3.659 -4.091 24.885 1.00 95.38 500 LEU A O 1
ATOM 3916 N N . ALA A 1 501 ? 1.980 -4.514 26.321 1.00 96.25 501 ALA A N 1
ATOM 3917 C CA . ALA A 1 501 ? 1.123 -3.436 25.853 1.00 96.25 501 ALA A CA 1
ATOM 3918 C C . ALA A 1 501 ? 1.376 -2.183 26.698 1.00 96.25 501 ALA A C 1
ATOM 3920 O O . ALA A 1 501 ? 1.438 -2.242 27.929 1.00 96.25 501 ALA A O 1
ATOM 3921 N N . ARG A 1 502 ? 1.515 -1.028 26.051 1.00 97.06 502 ARG A N 1
ATOM 3922 C CA . ARG A 1 502 ? 1.619 0.261 26.730 1.00 97.06 502 ARG A CA 1
ATOM 3923 C C . ARG A 1 502 ? 0.326 0.499 27.499 1.00 97.06 502 ARG A C 1
ATOM 3925 O O . ARG A 1 502 ? -0.729 0.623 26.880 1.00 97.06 502 ARG A O 1
ATOM 3932 N N . ASN A 1 503 ? 0.414 0.584 28.826 1.00 97.19 503 ASN A N 1
ATOM 3933 C CA . ASN A 1 503 ? -0.770 0.843 29.636 1.00 97.19 503 ASN A CA 1
ATOM 3934 C C . ASN A 1 503 ? -1.382 2.205 29.267 1.00 97.19 503 ASN A C 1
ATOM 3936 O O . ASN A 1 503 ? -0.661 3.196 29.132 1.00 97.19 503 ASN A O 1
ATOM 3940 N N . GLY A 1 504 ? -2.696 2.212 29.085 1.00 97.44 504 GLY A N 1
ATOM 3941 C CA . GLY A 1 504 ? -3.501 3.335 28.630 1.00 97.44 504 GLY A CA 1
ATOM 3942 C C . GLY A 1 504 ? -4.981 3.015 28.810 1.00 97.44 504 GLY A C 1
ATOM 3943 O O . GLY A 1 504 ? -5.365 1.842 28.891 1.00 97.44 504 GLY A O 1
ATOM 3944 N N . LYS A 1 505 ? -5.801 4.061 28.904 1.00 98.00 505 LYS A N 1
ATOM 3945 C CA . LYS A 1 505 ? -7.250 3.958 29.091 1.00 98.00 505 LYS A CA 1
ATOM 3946 C C . LYS A 1 505 ? -7.955 4.898 28.128 1.00 98.00 505 LYS A C 1
ATOM 3948 O O . LYS A 1 505 ? -7.462 5.997 27.887 1.00 98.00 505 LYS A O 1
ATOM 3953 N N . ALA A 1 506 ? -9.104 4.465 27.628 1.00 98.75 506 ALA A N 1
ATOM 3954 C CA . ALA A 1 506 ? -10.018 5.284 26.860 1.00 98.75 506 ALA A CA 1
ATOM 3955 C C . ALA A 1 506 ? -11.396 5.301 27.531 1.00 98.75 506 ALA A C 1
ATOM 3957 O O . ALA A 1 506 ? -12.021 4.252 27.702 1.00 98.75 506 ALA A O 1
ATOM 3958 N N . GLU A 1 507 ? -11.887 6.485 27.891 1.00 98.81 507 GLU A N 1
ATOM 3959 C CA . GLU A 1 507 ? -13.258 6.645 28.375 1.00 98.81 507 GLU A CA 1
ATOM 3960 C C . GLU A 1 507 ? -14.208 6.681 27.178 1.00 98.81 507 GLU A C 1
ATOM 3962 O O . GLU A 1 507 ? -14.203 7.622 26.378 1.00 98.81 507 GLU A O 1
ATOM 3967 N N . ILE A 1 508 ? -15.019 5.634 27.047 1.00 98.88 508 ILE A N 1
ATOM 3968 C CA . ILE A 1 508 ? -15.897 5.414 25.902 1.00 98.88 508 ILE A CA 1
ATOM 3969 C C . ILE A 1 508 ? -17.283 5.985 26.191 1.00 98.88 508 ILE A C 1
ATOM 3971 O O . ILE A 1 508 ? -17.834 5.785 27.273 1.00 98.88 508 ILE A O 1
ATOM 3975 N N . ARG A 1 509 ? -17.884 6.657 25.203 1.00 98.81 509 ARG A N 1
ATOM 3976 C CA . ARG A 1 509 ? -19.319 6.972 25.158 1.00 98.81 509 ARG A CA 1
ATOM 3977 C C . ARG A 1 509 ? -19.893 6.593 23.801 1.00 98.81 509 ARG A C 1
ATOM 3979 O O . ARG A 1 509 ? -19.461 7.114 22.775 1.00 98.81 509 ARG A O 1
ATOM 3986 N N . LEU A 1 510 ? -20.913 5.747 23.804 1.00 98.56 510 LEU A N 1
ATOM 3987 C CA . LEU A 1 510 ? -21.473 5.142 22.604 1.00 98.56 510 LEU A CA 1
ATOM 3988 C C . LEU A 1 510 ? -22.982 5.390 22.484 1.00 98.56 510 LEU A C 1
ATOM 3990 O O . LEU A 1 510 ? -23.739 5.170 23.430 1.00 98.56 510 LEU A O 1
ATOM 3994 N N . ALA A 1 511 ? -23.426 5.843 21.313 1.00 97.81 511 ALA A N 1
ATOM 3995 C CA . ALA A 1 511 ? -24.821 6.179 21.019 1.00 97.81 511 ALA A CA 1
ATOM 3996 C C . ALA A 1 511 ? -25.680 4.965 20.609 1.00 97.81 511 ALA A C 1
ATOM 3998 O O . ALA A 1 511 ? -26.391 5.022 19.609 1.00 97.81 511 ALA A O 1
ATOM 3999 N N . VAL A 1 512 ? -25.626 3.874 21.373 1.00 97.19 512 VAL A N 1
ATOM 4000 C CA . VAL A 1 512 ? -26.490 2.690 21.192 1.00 97.19 512 VAL A CA 1
ATOM 4001 C C . VAL A 1 512 ? -27.879 2.887 21.807 1.00 97.19 512 VAL A C 1
ATOM 4003 O O . VAL A 1 512 ? -28.032 3.673 22.745 1.00 97.19 512 VAL A O 1
ATOM 4006 N N . LYS A 1 513 ? -28.900 2.177 21.299 1.00 93.31 513 LYS A N 1
ATOM 4007 C CA . LYS A 1 513 ? -30.285 2.274 21.800 1.00 93.31 513 LYS A CA 1
ATOM 4008 C C . LYS A 1 513 ? -30.973 0.909 22.020 1.00 93.31 513 LYS A C 1
ATOM 4010 O O . LYS A 1 513 ? -30.927 0.061 21.127 1.00 93.31 513 LYS A O 1
ATOM 4015 N N . PRO A 1 514 ? -31.701 0.710 23.140 1.00 94.81 514 PRO A N 1
ATOM 4016 C CA . PRO A 1 514 ? -31.610 1.473 24.392 1.00 94.81 514 PRO A CA 1
ATOM 4017 C C . PRO A 1 514 ? -30.268 1.188 25.088 1.00 94.81 514 PRO A C 1
ATOM 4019 O O . PRO A 1 514 ? -29.821 0.044 25.097 1.00 94.81 514 PRO A O 1
ATOM 4022 N N . ALA A 1 515 ? -29.596 2.210 25.622 1.00 96.25 515 ALA A N 1
ATOM 4023 C CA . ALA A 1 515 ? -28.214 2.094 26.104 1.00 96.25 515 ALA A CA 1
ATOM 4024 C C . ALA A 1 515 ? -28.082 1.194 27.345 1.00 96.25 515 ALA A C 1
ATOM 4026 O O . ALA A 1 515 ? -27.100 0.474 27.488 1.00 96.25 515 ALA A O 1
ATOM 4027 N N . GLU A 1 516 ? -29.089 1.212 28.211 1.00 95.94 516 GLU A N 1
ATOM 4028 C CA . GLU A 1 516 ? -29.196 0.436 29.447 1.00 95.94 516 GLU A CA 1
ATOM 4029 C C . GLU A 1 516 ? -29.302 -1.078 29.226 1.00 95.94 516 GLU A C 1
ATOM 4031 O O . GLU A 1 516 ? -29.051 -1.847 30.148 1.00 95.94 516 GLU A O 1
ATOM 4036 N N . ALA A 1 517 ? -29.650 -1.514 28.012 1.00 96.62 517 ALA A N 1
ATOM 4037 C CA . ALA A 1 517 ? -29.775 -2.930 27.681 1.00 96.62 517 ALA A CA 1
ATOM 4038 C C . ALA A 1 517 ? -28.457 -3.560 27.199 1.00 96.62 517 ALA A C 1
ATOM 4040 O O . ALA A 1 517 ? -28.415 -4.762 26.940 1.00 96.62 517 ALA A O 1
ATOM 4041 N N . PHE A 1 518 ? -27.390 -2.770 27.039 1.00 98.25 518 PHE A N 1
ATOM 4042 C CA . PHE A 1 518 ? -26.108 -3.273 26.556 1.00 98.25 518 PHE A CA 1
ATOM 4043 C C . PHE A 1 518 ? -25.181 -3.671 27.700 1.00 98.25 518 PHE A C 1
ATOM 4045 O O . PHE A 1 518 ? -24.979 -2.923 28.656 1.00 98.25 518 PHE A O 1
ATOM 4052 N N . LYS A 1 519 ? -24.535 -4.822 27.529 1.00 98.38 519 LYS A N 1
ATOM 4053 C CA . LYS A 1 519 ? -23.403 -5.276 28.334 1.00 98.38 519 LYS A CA 1
ATOM 4054 C C . LYS A 1 519 ? -22.111 -5.135 27.544 1.00 98.38 519 LYS A C 1
ATOM 4056 O O . LYS A 1 519 ? -22.112 -5.165 26.310 1.00 98.38 519 LYS A O 1
ATOM 4061 N N . VAL A 1 520 ? -21.004 -4.998 28.267 1.00 98.56 520 VAL A N 1
ATOM 4062 C CA . VAL A 1 520 ? -19.663 -4.876 27.691 1.00 98.56 520 VAL A CA 1
ATOM 4063 C C . VAL A 1 520 ? -18.801 -6.013 28.211 1.00 98.56 520 VAL A C 1
ATOM 4065 O O . VAL A 1 520 ? -18.698 -6.220 29.416 1.00 98.56 520 VAL A O 1
ATOM 4068 N N . TYR A 1 521 ? -18.153 -6.735 27.305 1.00 98.25 521 TYR A N 1
ATOM 4069 C CA . TYR A 1 521 ? -17.255 -7.832 27.634 1.00 98.25 521 TYR A CA 1
ATOM 4070 C C . TYR A 1 521 ? -15.863 -7.554 27.089 1.00 98.25 521 TYR A C 1
ATOM 4072 O O . TYR A 1 521 ? -15.695 -7.347 25.890 1.00 98.25 521 TYR A O 1
ATOM 4080 N N . ALA A 1 522 ? -14.851 -7.610 27.951 1.00 97.94 522 ALA A N 1
ATOM 4081 C CA . ALA A 1 522 ? -13.465 -7.700 27.517 1.00 97.94 522 ALA A CA 1
ATOM 4082 C C . ALA A 1 522 ? -13.256 -9.028 26.778 1.00 97.94 522 ALA A C 1
ATOM 4084 O O . ALA A 1 522 ? -13.745 -10.079 27.215 1.00 97.94 522 ALA A O 1
ATOM 4085 N N . LEU A 1 523 ? -12.512 -8.990 25.675 1.00 97.31 523 LEU A N 1
ATOM 4086 C CA . LEU A 1 523 ? -12.195 -10.158 24.863 1.00 97.31 523 LEU A CA 1
ATOM 4087 C C . LEU A 1 523 ? -10.700 -10.480 24.926 1.00 97.31 523 LEU A C 1
ATOM 4089 O O . LEU A 1 523 ? -9.844 -9.598 24.991 1.00 97.31 523 LEU A O 1
ATOM 4093 N N . SER A 1 524 ? -10.384 -11.769 24.835 1.00 94.00 524 SER A N 1
ATOM 4094 C CA . SER A 1 524 ? -9.048 -12.216 24.426 1.00 94.00 524 SER A CA 1
ATOM 4095 C C . SER A 1 524 ? -8.737 -11.766 22.991 1.00 94.00 524 SER A C 1
ATOM 4097 O O . SER A 1 524 ? -9.644 -11.455 22.218 1.00 94.00 524 SER A O 1
ATOM 4099 N N . THR A 1 525 ? -7.466 -11.810 22.587 1.00 90.00 525 THR A N 1
ATOM 4100 C CA . THR A 1 525 ? -7.045 -11.513 21.203 1.00 90.00 525 THR A CA 1
ATOM 4101 C C . THR A 1 525 ? -7.671 -12.452 20.161 1.00 90.00 525 THR A C 1
ATOM 4103 O O . THR A 1 525 ? -7.798 -12.072 19.002 1.00 90.00 525 THR A O 1
ATOM 4106 N N . GLY A 1 526 ? -8.124 -13.644 20.574 1.00 89.06 526 GLY A N 1
ATOM 4107 C CA . GLY A 1 526 ? -8.897 -14.581 19.749 1.00 89.06 526 GLY A CA 1
ATOM 4108 C C . GLY A 1 526 ? -10.418 -14.357 19.754 1.00 89.06 526 GLY A C 1
ATOM 4109 O O . GLY A 1 526 ? -11.142 -15.134 19.143 1.00 89.06 526 GLY A O 1
ATOM 4110 N N . GLY A 1 527 ? -10.930 -13.339 20.459 1.00 93.44 527 GLY A N 1
ATOM 4111 C CA . GLY A 1 527 ? -12.351 -12.961 20.453 1.00 93.44 527 GLY A CA 1
ATOM 4112 C C . GLY A 1 527 ? -13.237 -13.639 21.507 1.00 93.44 527 GLY A C 1
ATOM 4113 O O . GLY A 1 527 ? -14.416 -13.314 21.615 1.00 93.44 527 GLY A O 1
ATOM 4114 N N . ARG A 1 528 ? -12.702 -14.548 22.332 1.00 95.94 528 ARG A N 1
ATOM 4115 C CA . ARG A 1 528 ? -13.449 -15.143 23.459 1.00 95.94 528 ARG A CA 1
ATOM 4116 C C . ARG A 1 528 ? -13.670 -14.109 24.570 1.00 95.94 528 ARG A C 1
ATOM 4118 O O . ARG A 1 528 ? -12.697 -13.461 24.959 1.00 95.94 528 ARG A O 1
ATOM 4125 N N . ARG A 1 529 ? -14.892 -14.013 25.120 1.00 96.94 529 ARG A N 1
ATOM 4126 C CA . ARG A 1 529 ? -15.208 -13.219 26.329 1.00 96.94 529 ARG A CA 1
ATOM 4127 C C . ARG A 1 529 ? -14.363 -13.690 27.512 1.00 96.94 529 ARG A C 1
ATOM 4129 O O . ARG A 1 529 ? -14.291 -14.891 27.773 1.00 96.94 529 ARG A O 1
ATOM 4136 N N . VAL A 1 530 ? -13.735 -12.758 28.224 1.00 96.56 530 VAL A N 1
ATOM 4137 C CA . VAL A 1 530 ? -12.865 -13.067 29.374 1.00 96.56 530 VAL A CA 1
ATOM 4138 C C . VAL A 1 530 ? -13.264 -12.373 30.672 1.00 96.56 530 VAL A C 1
ATOM 4140 O O . VAL A 1 530 ? -12.880 -12.857 31.733 1.00 96.56 530 VAL A O 1
ATOM 4143 N N . ALA A 1 531 ? -13.999 -11.263 30.607 1.00 96.06 531 ALA A N 1
ATOM 4144 C CA . ALA A 1 531 ? -14.548 -10.566 31.769 1.00 96.06 531 ALA A CA 1
ATOM 4145 C C . ALA A 1 531 ? -15.684 -9.630 31.335 1.00 96.06 531 ALA A C 1
ATOM 4147 O O . ALA A 1 531 ? -15.650 -9.105 30.221 1.00 96.06 531 ALA A O 1
ATOM 4148 N N . GLU A 1 532 ? -16.664 -9.402 32.207 1.00 96.94 532 GLU A N 1
ATOM 4149 C CA . GLU A 1 532 ? -17.625 -8.305 32.048 1.00 96.94 532 GLU A CA 1
ATOM 4150 C C . GLU A 1 532 ? -16.985 -6.991 32.514 1.00 96.94 532 GLU A C 1
ATOM 4152 O O . GLU A 1 532 ? -16.278 -6.959 33.523 1.00 96.94 532 GLU A O 1
ATOM 4157 N N . VAL A 1 533 ? -17.202 -5.915 31.762 1.00 97.50 533 VAL A N 1
ATOM 4158 C CA . VAL A 1 533 ? -16.686 -4.577 32.055 1.00 97.50 533 VAL A CA 1
ATOM 4159 C C . VAL A 1 533 ? -17.838 -3.726 32.581 1.00 97.50 533 VAL A C 1
ATOM 4161 O O . VAL A 1 533 ? -18.850 -3.600 31.887 1.00 97.50 533 VAL A O 1
ATOM 4164 N N . PRO A 1 534 ? -17.700 -3.102 33.766 1.00 97.31 534 PRO A N 1
ATOM 4165 C CA . PRO A 1 534 ? -18.727 -2.219 34.295 1.00 97.31 534 PRO A CA 1
ATOM 4166 C C . PRO A 1 534 ? -19.065 -1.103 33.306 1.00 97.31 534 PRO A C 1
ATOM 4168 O O . PRO A 1 534 ? -18.203 -0.309 32.916 1.00 97.31 534 PRO A O 1
ATOM 4171 N N . ALA A 1 535 ? -20.337 -1.032 32.933 1.00 97.75 535 ALA A N 1
ATOM 4172 C CA . ALA A 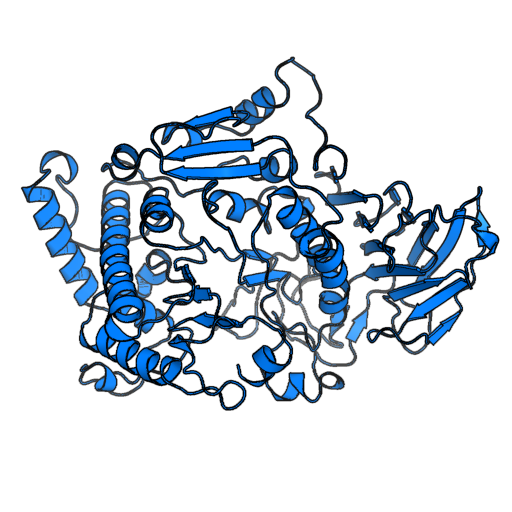1 535 ? -20.871 -0.009 32.055 1.00 97.75 535 ALA A CA 1
ATOM 4173 C C . ALA A 1 535 ? -22.026 0.726 32.737 1.00 97.75 535 ALA A C 1
ATOM 4175 O O . ALA A 1 535 ? -22.710 0.200 33.613 1.00 97.75 535 ALA A O 1
ATOM 4176 N N . ARG A 1 536 ? -22.223 1.981 32.349 1.00 97.94 536 ARG A N 1
ATOM 4177 C CA . ARG A 1 536 ? -23.273 2.863 32.866 1.00 97.94 536 ARG A CA 1
ATOM 4178 C C . ARG A 1 536 ? -23.825 3.724 31.743 1.00 97.94 536 ARG A C 1
ATOM 4180 O O . ARG A 1 536 ? -23.187 3.874 30.708 1.00 97.94 536 ARG A O 1
ATOM 4187 N N . VAL A 1 537 ? -24.974 4.352 31.960 1.00 98.19 537 VAL A N 1
ATOM 4188 C CA . VAL A 1 537 ? -25.510 5.339 31.017 1.00 98.19 537 VAL A CA 1
ATOM 4189 C C . VAL A 1 537 ? -25.101 6.742 31.462 1.00 98.19 537 VAL A C 1
ATOM 4191 O O . VAL A 1 537 ? -25.350 7.143 32.595 1.00 98.19 537 VAL A O 1
ATOM 4194 N N . VAL A 1 538 ? -24.476 7.508 30.567 1.00 97.56 538 VAL A N 1
ATOM 4195 C CA . VAL A 1 538 ? -24.111 8.915 30.792 1.00 97.56 538 VAL A CA 1
ATOM 4196 C C . VAL A 1 538 ? -24.685 9.748 29.657 1.00 97.56 538 VAL A C 1
ATOM 4198 O O . VAL A 1 538 ? -24.310 9.565 28.501 1.00 97.56 538 VAL A O 1
ATOM 4201 N N . LYS A 1 539 ? -25.594 10.677 29.982 1.00 95.31 539 LYS A N 1
ATOM 4202 C CA . LYS A 1 539 ? -26.269 11.549 29.000 1.00 95.31 539 LYS A CA 1
ATOM 4203 C C . LYS A 1 539 ? -26.876 10.758 27.822 1.00 95.31 539 LYS A C 1
ATOM 4205 O O . LYS A 1 539 ? -26.701 11.124 26.664 1.00 95.31 539 LYS A O 1
ATOM 4210 N N . GLY A 1 540 ? -27.544 9.640 28.125 1.00 95.94 540 GLY A N 1
ATOM 4211 C CA . GLY A 1 540 ? -28.207 8.784 27.130 1.00 95.94 540 GLY A CA 1
ATOM 4212 C C . GLY A 1 540 ? -27.272 7.934 26.258 1.00 95.94 540 GLY A C 1
ATOM 4213 O O . GLY A 1 540 ? -27.728 7.362 25.274 1.00 95.94 540 GLY A O 1
ATOM 4214 N N . ARG A 1 541 ? -25.977 7.853 26.588 1.00 98.38 541 ARG A N 1
ATOM 4215 C CA . ARG A 1 541 ? -24.990 7.005 25.905 1.00 98.38 541 ARG A CA 1
ATOM 4216 C C . ARG A 1 541 ? -24.475 5.920 26.841 1.00 98.38 541 ARG A C 1
ATOM 4218 O O . ARG A 1 541 ? -24.273 6.192 28.025 1.00 98.38 541 ARG A O 1
ATOM 4225 N N . LEU A 1 542 ? -24.208 4.731 26.304 1.00 98.62 542 LEU A N 1
ATOM 4226 C CA . LEU A 1 542 ? -23.466 3.689 27.015 1.00 98.62 542 LEU A CA 1
ATOM 4227 C C . LEU A 1 542 ? -22.050 4.205 27.277 1.00 98.62 542 LEU A C 1
ATOM 4229 O O . LEU A 1 542 ? -21.404 4.704 26.358 1.00 98.62 542 LEU A O 1
ATOM 4233 N N . ALA A 1 543 ? -21.575 4.100 28.511 1.00 98.75 543 ALA A N 1
ATOM 4234 C CA . ALA A 1 543 ? -20.271 4.584 28.924 1.00 98.75 543 ALA A CA 1
ATOM 4235 C C . ALA A 1 543 ? -19.527 3.553 29.772 1.00 98.75 543 ALA A C 1
ATOM 4237 O O . ALA A 1 543 ? -20.094 2.982 30.703 1.00 98.75 543 ALA A O 1
ATOM 4238 N N . PHE A 1 544 ? -18.251 3.343 29.461 1.00 98.75 544 PHE A N 1
ATOM 4239 C CA . PHE A 1 544 ? -17.355 2.426 30.165 1.00 98.75 544 PHE A CA 1
ATOM 4240 C C . PHE A 1 544 ? -15.893 2.823 29.922 1.00 98.75 544 PHE A C 1
ATOM 4242 O O . PHE A 1 544 ? -15.604 3.616 29.024 1.00 98.75 544 PHE A O 1
ATOM 4249 N N . SER A 1 545 ? -14.976 2.259 30.707 1.00 98.50 545 SER A N 1
ATOM 4250 C CA . SER A 1 545 ? -13.535 2.466 30.534 1.00 98.50 545 SER A CA 1
ATOM 4251 C C . SER A 1 545 ? -12.929 1.285 29.775 1.00 98.50 545 SER A C 1
ATOM 4253 O O . SER A 1 545 ? -12.968 0.151 30.256 1.00 98.50 545 SER A O 1
ATOM 4255 N N . ALA A 1 546 ? -12.389 1.536 28.583 1.00 98.50 546 ALA A N 1
ATOM 4256 C CA . ALA A 1 546 ? -11.569 0.570 27.863 1.00 98.50 546 ALA A CA 1
ATOM 4257 C C . ALA A 1 546 ? -10.122 0.724 28.345 1.00 98.50 546 ALA A C 1
ATOM 4259 O O . ALA A 1 546 ? -9.456 1.701 28.017 1.00 98.50 546 ALA A O 1
ATOM 4260 N N . ALA A 1 547 ? -9.629 -0.225 29.134 1.00 97.88 547 ALA A N 1
ATOM 4261 C CA . ALA A 1 547 ? -8.325 -0.142 29.779 1.00 97.88 547 ALA A CA 1
ATOM 4262 C C . ALA A 1 547 ? -7.429 -1.316 29.378 1.00 97.88 547 ALA A C 1
ATOM 4264 O O . ALA A 1 547 ? -7.859 -2.469 29.385 1.00 97.88 547 ALA A O 1
ATOM 4265 N N . VAL A 1 548 ? -6.165 -1.037 29.050 1.00 97.62 548 VAL A N 1
ATOM 4266 C CA . VAL A 1 548 ? -5.190 -2.098 28.744 1.00 97.62 548 VAL A CA 1
ATOM 4267 C C . VAL A 1 548 ? -5.018 -3.029 29.946 1.00 97.62 548 VAL A C 1
ATOM 4269 O O . VAL A 1 548 ? -4.961 -4.243 29.770 1.00 97.62 548 VAL A O 1
ATOM 4272 N N . ASP A 1 549 ? -5.019 -2.472 31.157 1.00 95.25 549 ASP A N 1
ATOM 4273 C CA . ASP A 1 549 ? -4.906 -3.174 32.438 1.00 95.25 549 ASP A CA 1
ATOM 4274 C C . ASP A 1 549 ? -6.253 -3.635 33.029 1.00 95.25 549 ASP A C 1
ATOM 4276 O O . ASP A 1 549 ? -6.331 -3.939 34.218 1.00 95.25 549 ASP A O 1
ATOM 4280 N N . ALA A 1 550 ? -7.316 -3.739 32.217 1.00 90.00 550 ALA A N 1
ATOM 4281 C CA . ALA A 1 550 ? -8.630 -4.204 32.680 1.00 90.00 550 ALA A CA 1
ATOM 4282 C C . ALA A 1 550 ? -8.595 -5.604 33.326 1.00 90.00 550 ALA A C 1
ATOM 4284 O O . ALA A 1 550 ? -9.506 -5.957 34.076 1.00 90.00 550 ALA A O 1
ATOM 4285 N N . ARG A 1 551 ? -7.552 -6.404 33.053 1.00 88.38 551 ARG A N 1
ATOM 4286 C CA . ARG A 1 551 ? -7.276 -7.660 33.757 1.00 88.38 551 ARG A CA 1
ATOM 4287 C C . ARG A 1 551 ? -5.846 -7.671 34.312 1.00 88.38 551 ARG A C 1
ATOM 4289 O O . ARG A 1 551 ? -4.933 -7.286 33.583 1.00 88.38 551 ARG A O 1
ATOM 4296 N N . PRO A 1 552 ? -5.619 -8.207 35.526 1.00 80.75 552 PRO A N 1
ATOM 4297 C CA . PRO A 1 552 ? -4.282 -8.268 36.125 1.00 80.75 552 PRO A CA 1
ATOM 4298 C C . PRO A 1 552 ? -3.266 -9.092 35.320 1.00 80.75 552 PRO A C 1
ATOM 4300 O O . PRO A 1 552 ? -2.088 -8.758 35.287 1.00 80.75 552 PRO A O 1
ATOM 4303 N N . GLU A 1 553 ? -3.719 -10.165 34.666 1.00 85.38 553 GLU A N 1
ATOM 4304 C CA . GLU A 1 553 ? -2.828 -11.158 34.044 1.00 85.38 553 GLU A CA 1
ATOM 4305 C C . GLU A 1 553 ? -2.662 -10.996 32.525 1.00 85.38 553 GLU A C 1
ATOM 4307 O O . GLU A 1 553 ? -1.928 -11.755 31.896 1.00 85.38 553 GLU A O 1
ATOM 4312 N N . SER A 1 554 ? -3.363 -10.049 31.890 1.00 89.50 554 SER A N 1
ATOM 4313 C CA . SER A 1 554 ? -3.299 -9.889 30.431 1.00 89.50 554 SER A CA 1
ATOM 4314 C C . SER A 1 554 ? -3.755 -8.514 29.959 1.00 89.50 554 SER A C 1
ATOM 4316 O O . SER A 1 554 ? -4.785 -8.017 30.417 1.00 89.50 554 SER A O 1
ATOM 4318 N N . ALA A 1 555 ? -3.095 -7.991 28.927 1.00 94.75 555 ALA A N 1
ATOM 4319 C CA . ALA A 1 555 ? -3.549 -6.798 28.223 1.00 94.75 555 ALA A CA 1
ATOM 4320 C C . ALA A 1 555 ? -4.906 -7.014 27.523 1.00 94.75 555 ALA A C 1
ATOM 4322 O O . ALA A 1 555 ? -5.125 -8.052 26.894 1.00 94.75 555 ALA A O 1
ATOM 4323 N N . THR A 1 556 ? -5.796 -6.019 27.586 1.00 97.25 556 THR A N 1
ATOM 4324 C CA . THR A 1 556 ? -7.099 -6.030 26.895 1.00 97.25 556 THR A CA 1
ATOM 4325 C C . THR A 1 556 ? -7.132 -5.003 25.763 1.00 97.25 556 THR A C 1
ATOM 4327 O O . THR A 1 556 ? -6.987 -3.805 25.999 1.00 97.25 556 THR A O 1
ATOM 4330 N N . LEU A 1 557 ? -7.347 -5.478 24.531 1.00 97.50 557 LEU A N 1
ATOM 4331 C CA . LEU A 1 557 ? -7.369 -4.656 23.310 1.00 97.50 557 LEU A CA 1
ATOM 4332 C C . LEU A 1 557 ? -8.757 -4.615 22.648 1.00 97.50 557 LEU A C 1
ATOM 4334 O O . LEU A 1 557 ? -9.047 -3.716 21.861 1.00 97.50 557 LEU A O 1
ATOM 4338 N N . LEU A 1 558 ? -9.603 -5.607 22.935 1.00 98.31 558 LEU A N 1
ATOM 4339 C CA . LEU A 1 558 ? -10.850 -5.878 22.224 1.00 98.31 558 LEU A CA 1
ATOM 4340 C C . LEU A 1 558 ? -12.010 -6.002 23.212 1.00 98.31 558 LEU A C 1
ATOM 4342 O O . LEU A 1 558 ? -11.856 -6.583 24.288 1.00 98.31 558 LEU A O 1
ATOM 4346 N N . TYR A 1 559 ? -13.171 -5.492 22.814 1.00 98.69 559 TYR A N 1
ATOM 4347 C CA . TYR A 1 559 ? -14.387 -5.483 23.614 1.00 98.69 559 TYR A CA 1
ATOM 4348 C C . TYR A 1 559 ? -15.584 -5.841 22.739 1.00 98.69 559 TYR A C 1
ATOM 4350 O O . TYR A 1 559 ? -15.766 -5.274 21.662 1.00 98.69 559 TYR A O 1
ATOM 4358 N N . GLU A 1 560 ? -16.425 -6.753 23.208 1.00 98.56 560 GLU A N 1
ATOM 4359 C CA . GLU A 1 560 ? -17.745 -6.974 22.629 1.00 98.56 560 GLU A CA 1
ATOM 4360 C C . GLU A 1 560 ? -18.771 -6.148 23.395 1.00 98.56 560 GLU A C 1
ATOM 4362 O O . GLU A 1 560 ? -18.805 -6.166 24.624 1.00 98.56 560 GLU A O 1
ATOM 4367 N N . ILE A 1 561 ? -19.619 -5.440 22.660 1.00 98.69 561 ILE A N 1
ATOM 4368 C CA . ILE A 1 561 ? -20.739 -4.681 23.208 1.00 98.69 561 ILE A CA 1
ATOM 4369 C C . ILE A 1 561 ? -22.001 -5.317 22.641 1.00 98.69 561 ILE A C 1
ATOM 4371 O O . ILE A 1 561 ? -22.170 -5.368 21.421 1.00 98.69 561 ILE A O 1
ATOM 4375 N N . VAL A 1 562 ? -22.855 -5.851 23.510 1.00 98.25 562 VAL A N 1
ATOM 4376 C CA . VAL A 1 562 ? -23.987 -6.685 23.096 1.00 98.25 562 VAL A CA 1
ATOM 4377 C C . VAL A 1 562 ? -25.251 -6.352 23.873 1.00 98.25 562 VAL A C 1
ATOM 4379 O O . VAL A 1 562 ? -25.198 -6.117 25.079 1.00 98.25 562 VAL A O 1
ATOM 4382 N N . ARG A 1 563 ? -26.382 -6.340 23.170 1.00 94.94 563 ARG A N 1
ATOM 4383 C CA . ARG A 1 563 ? -27.729 -6.288 23.735 1.00 94.94 563 ARG A CA 1
ATOM 4384 C C . ARG A 1 563 ? -28.353 -7.673 23.630 1.00 94.94 563 ARG A C 1
ATOM 4386 O O . ARG A 1 563 ? -28.713 -8.085 22.520 1.00 94.94 563 ARG A O 1
ATOM 4393 N N . ASP A 1 564 ? -28.450 -8.347 24.773 1.00 72.06 564 ASP A N 1
ATOM 4394 C CA . ASP A 1 564 ? -29.103 -9.657 24.894 1.00 72.06 564 ASP A CA 1
ATOM 4395 C C . ASP A 1 564 ? -30.554 -9.609 24.372 1.00 72.06 564 ASP A C 1
ATOM 4397 O O . ASP A 1 564 ? -31.240 -8.571 24.541 1.00 72.06 564 ASP A O 1
#